Protein AF-A0AA36CIE8-F1 (afdb_monomer_lite)

Structure (mmCIF, N/CA/C/O backbone):
data_AF-A0AA36CIE8-F1
#
_entry.id   AF-A0AA36CIE8-F1
#
loop_
_atom_site.group_PDB
_atom_site.id
_atom_site.type_symbol
_atom_site.label_atom_id
_atom_site.label_alt_id
_atom_site.label_comp_id
_atom_site.label_asym_id
_atom_site.label_entity_id
_atom_site.label_seq_id
_atom_site.pdbx_PDB_ins_code
_atom_site.Cartn_x
_atom_site.Cartn_y
_atom_site.Cartn_z
_atom_site.occupancy
_atom_site.B_iso_or_equiv
_atom_site.auth_seq_id
_atom_site.auth_comp_id
_atom_site.auth_asym_id
_atom_site.auth_atom_id
_atom_site.pdbx_PDB_model_num
ATOM 1 N N . MET A 1 1 ? -21.692 17.739 28.088 1.00 60.41 1 MET A N 1
ATOM 2 C CA . MET A 1 1 ? -22.080 17.173 26.771 1.00 60.41 1 MET A CA 1
ATOM 3 C C . MET A 1 1 ? -22.904 18.118 25.891 1.00 60.41 1 MET A C 1
ATOM 5 O O . MET A 1 1 ? -22.347 18.590 24.911 1.00 60.41 1 MET A O 1
ATOM 9 N N . VAL A 1 2 ? -24.181 18.429 26.179 1.00 68.69 2 VAL A N 1
ATOM 10 C CA . VAL A 1 2 ? -25.010 19.264 25.264 1.00 68.69 2 VAL A CA 1
ATOM 11 C C . VAL A 1 2 ? -24.497 20.705 25.152 1.00 68.69 2 VAL A C 1
ATOM 13 O O . VAL A 1 2 ? -24.397 21.236 24.051 1.00 68.69 2 VAL A O 1
ATOM 16 N N . GLU A 1 3 ? -24.115 21.314 26.276 1.00 79.62 3 GLU A N 1
ATOM 17 C CA . GLU A 1 3 ? -23.567 22.677 26.323 1.00 79.62 3 G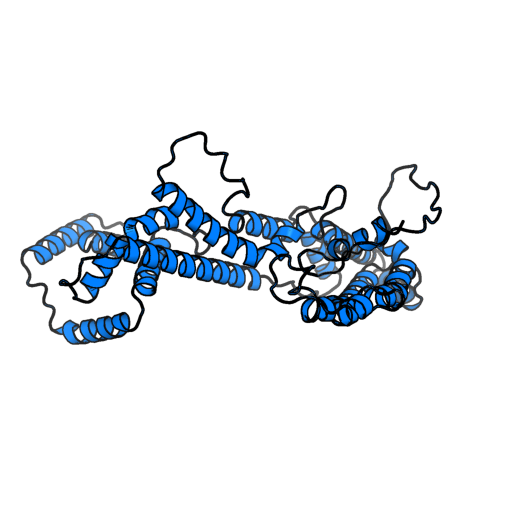LU A CA 1
ATOM 18 C C . GLU A 1 3 ? -22.225 22.796 25.582 1.00 79.62 3 GLU A C 1
ATOM 20 O O . GLU A 1 3 ? -22.043 23.712 24.786 1.00 79.62 3 GLU A O 1
ATOM 25 N N . GLU A 1 4 ? -21.314 21.834 25.758 1.00 73.62 4 GLU A N 1
ATOM 26 C CA . GLU A 1 4 ? -20.041 21.784 25.019 1.00 73.62 4 GLU A CA 1
ATOM 27 C C . GLU A 1 4 ? -20.235 21.575 23.518 1.00 73.62 4 GLU A C 1
ATOM 29 O O . GLU A 1 4 ? -19.563 22.217 22.710 1.00 73.62 4 GLU A O 1
ATOM 34 N N . TRP A 1 5 ? -21.146 20.676 23.129 1.00 76.94 5 TRP A N 1
ATOM 35 C CA . TRP A 1 5 ? -21.469 20.466 21.723 1.00 76.94 5 TRP A CA 1
ATOM 36 C C . TRP A 1 5 ? -22.026 21.752 21.104 1.00 76.94 5 TRP A C 1
ATOM 38 O O . TRP A 1 5 ? -21.546 22.184 20.057 1.00 76.94 5 TRP A O 1
ATOM 48 N N . ALA A 1 6 ? -22.975 22.411 21.776 1.00 80.50 6 ALA A N 1
ATOM 49 C CA . ALA A 1 6 ? -23.577 23.651 21.297 1.00 80.50 6 ALA A CA 1
ATOM 50 C C . ALA A 1 6 ? -22.562 24.799 21.208 1.00 80.50 6 ALA A C 1
ATOM 52 O O . ALA A 1 6 ? -22.545 25.509 20.203 1.00 80.50 6 ALA A O 1
ATOM 53 N N . ALA A 1 7 ? -21.660 24.924 22.186 1.00 83.00 7 ALA A N 1
ATOM 54 C CA . ALA A 1 7 ? -20.566 25.891 22.151 1.00 83.00 7 ALA A CA 1
ATOM 55 C C . ALA A 1 7 ? -19.695 25.716 20.895 1.00 83.00 7 ALA A C 1
ATOM 57 O O . ALA A 1 7 ? -19.438 26.680 20.170 1.00 83.00 7 ALA A O 1
ATOM 58 N N . LYS A 1 8 ? -19.295 24.473 20.582 1.00 77.94 8 LYS A N 1
ATOM 59 C CA . LYS A 1 8 ? -18.530 24.163 19.361 1.00 77.94 8 LYS A CA 1
ATOM 60 C C . LYS A 1 8 ? -19.319 24.479 18.088 1.00 77.94 8 LYS A C 1
ATOM 62 O O . LYS A 1 8 ? -18.752 25.020 17.137 1.00 77.94 8 LYS A O 1
ATOM 67 N N . GLN A 1 9 ? -20.616 24.167 18.057 1.00 81.44 9 GLN A N 1
ATOM 68 C CA . GLN A 1 9 ? -21.463 24.469 16.900 1.00 81.44 9 GLN A CA 1
ATOM 69 C C . GLN A 1 9 ? -21.617 25.972 16.679 1.00 81.44 9 GLN A C 1
ATOM 71 O O . GLN A 1 9 ? -21.465 26.439 15.553 1.00 81.44 9 GLN A O 1
ATOM 76 N N . TRP A 1 10 ? -21.855 26.760 17.725 1.00 88.81 10 TRP A N 1
ATOM 77 C CA . TRP A 1 10 ? -21.972 28.209 17.571 1.00 88.81 10 TRP A CA 1
ATOM 78 C C . TRP A 1 10 ? -20.654 28.873 17.204 1.00 88.81 10 TRP A C 1
ATOM 80 O O . TRP A 1 10 ? -20.673 29.836 16.445 1.00 88.81 10 TRP A O 1
ATOM 90 N N . GLN A 1 11 ? -19.518 28.326 17.639 1.00 87.25 11 GLN A N 1
ATOM 91 C CA . GLN A 1 11 ? -18.216 28.773 17.150 1.00 87.25 11 GLN A CA 1
ATOM 92 C C . GLN A 1 11 ? -18.045 28.524 15.640 1.00 87.25 11 GLN A C 1
ATOM 94 O O . GLN A 1 11 ? -17.492 29.378 14.949 1.00 87.25 11 GLN A O 1
ATOM 99 N N . ARG A 1 12 ? -18.531 27.388 15.112 1.00 80.94 12 ARG A N 1
ATOM 100 C CA . ARG A 1 12 ? -18.510 27.087 13.665 1.00 80.94 12 ARG A CA 1
ATOM 101 C C . ARG A 1 12 ? -19.476 27.962 12.861 1.00 80.94 12 ARG A C 1
ATOM 103 O O . ARG A 1 12 ? -19.118 28.417 11.782 1.00 80.94 12 ARG A O 1
ATOM 110 N N . VAL A 1 13 ? -20.694 28.166 13.361 1.00 88.31 13 VAL A N 1
ATOM 111 C CA . VAL A 1 13 ? -21.771 28.859 12.630 1.00 88.31 13 VAL A CA 1
ATOM 112 C C . VAL A 1 13 ? -21.671 30.386 12.757 1.00 88.31 13 VAL A C 1
ATOM 114 O O . VAL A 1 13 ? -22.007 31.098 11.813 1.00 88.31 13 VAL A O 1
ATOM 117 N N . TYR A 1 14 ? -21.163 30.898 13.882 1.00 91.19 14 TYR A N 1
ATOM 118 C CA . TYR A 1 14 ? -21.045 32.333 14.178 1.00 91.19 14 TYR A CA 1
ATOM 119 C C . TYR A 1 14 ? -19.604 32.734 14.550 1.00 91.19 14 TYR A C 1
ATOM 121 O O . TYR A 1 14 ? -19.359 33.217 15.663 1.00 91.19 14 TYR A O 1
ATOM 129 N N . PRO A 1 15 ? -18.618 32.544 13.653 1.00 89.88 15 PRO A N 1
ATOM 130 C CA . PRO A 1 15 ? -17.224 32.864 13.946 1.00 89.88 15 PRO A CA 1
ATOM 131 C C . PRO A 1 15 ? -17.040 34.368 14.207 1.00 89.88 15 PRO A C 1
ATOM 133 O O . PRO A 1 15 ? -17.592 35.211 13.501 1.00 89.88 15 PRO A O 1
ATOM 136 N N . GLY A 1 16 ? -16.268 34.714 15.243 1.00 88.94 16 GLY A N 1
ATOM 137 C CA . GLY A 1 16 ? -15.968 36.105 15.620 1.00 88.94 16 GLY A CA 1
ATOM 138 C C . GLY A 1 16 ? -17.091 36.852 16.355 1.00 88.94 16 GLY A C 1
ATOM 139 O O . GLY A 1 16 ? -16.880 37.981 16.790 1.00 88.94 16 GLY A O 1
ATOM 140 N N . GLN A 1 17 ? -18.262 36.237 16.554 1.00 93.56 17 GLN A N 1
ATOM 141 C CA . GLN A 1 17 ? -19.419 36.862 17.211 1.00 93.56 17 GLN A CA 1
ATOM 142 C C . GLN A 1 17 ? -19.542 36.445 18.689 1.00 93.56 17 GLN A C 1
ATOM 144 O O . GLN A 1 17 ? -20.542 35.862 19.105 1.00 93.56 17 GLN A O 1
ATOM 149 N N . GLY A 1 18 ? -18.525 36.747 19.505 1.00 90.00 18 GLY A N 1
ATOM 150 C CA . GLY A 1 18 ? -18.426 36.249 20.890 1.00 90.00 18 GLY A CA 1
ATOM 151 C C . GLY A 1 18 ? -19.610 36.612 21.803 1.00 90.00 18 GLY A C 1
ATOM 152 O O . GLY A 1 18 ? -20.029 35.796 22.627 1.00 90.00 18 GLY A O 1
ATOM 153 N N . GLN A 1 19 ? -20.207 37.796 21.624 1.00 93.62 19 GLN A N 1
ATOM 154 C CA . GLN A 1 19 ? -21.386 38.210 22.395 1.00 93.62 19 GLN A CA 1
ATOM 155 C C . GLN A 1 19 ? -22.609 37.339 22.067 1.00 93.62 19 GLN A C 1
ATOM 157 O O . GLN A 1 19 ? -23.246 36.813 22.976 1.00 93.62 19 GLN A O 1
ATOM 162 N N . LEU A 1 20 ? -22.876 37.106 20.775 1.00 91.75 20 LEU A N 1
ATOM 163 C CA . LEU A 1 20 ? -23.974 36.249 20.321 1.00 91.75 20 LEU A CA 1
ATOM 164 C C . LEU A 1 20 ? -23.800 34.812 20.824 1.00 91.75 20 LEU A C 1
ATOM 166 O O . LEU A 1 20 ? -24.752 34.217 21.316 1.00 91.75 20 LEU A O 1
ATOM 170 N N . GLN A 1 21 ? -22.583 34.268 20.753 1.00 91.94 21 GLN A N 1
ATOM 171 C CA . GLN A 1 21 ? -22.290 32.931 21.278 1.00 91.94 21 GLN A CA 1
ATOM 172 C C . GLN A 1 21 ? -22.569 32.839 22.787 1.00 91.94 21 GLN A C 1
ATOM 174 O O . GLN A 1 21 ? -23.166 31.868 23.249 1.00 91.94 21 GLN A O 1
ATOM 179 N N . THR A 1 22 ? -22.185 33.865 23.552 1.00 92.44 22 THR A N 1
ATOM 180 C CA . THR A 1 22 ? -22.419 33.928 25.004 1.00 92.44 22 THR A CA 1
ATOM 181 C C . THR A 1 22 ? -23.910 34.000 25.334 1.00 92.44 22 THR A C 1
ATOM 183 O O . THR A 1 22 ? -24.379 33.313 26.244 1.00 92.44 22 THR A O 1
ATOM 186 N N . ASP A 1 23 ? -24.671 34.806 24.594 1.00 93.88 23 ASP A N 1
ATOM 187 C CA . ASP A 1 23 ? -26.113 34.942 24.805 1.00 93.88 23 ASP A CA 1
ATOM 188 C C . ASP A 1 23 ? -26.865 33.663 24.398 1.00 93.88 23 ASP A C 1
ATOM 190 O O . ASP A 1 23 ? -27.759 33.220 25.124 1.00 93.88 23 ASP A O 1
ATOM 194 N N . LEU A 1 24 ? -26.440 32.996 23.320 1.00 92.06 24 LEU A N 1
ATOM 195 C CA . LEU A 1 24 ? -26.931 31.668 22.947 1.00 92.06 24 LEU A CA 1
ATOM 196 C C . LEU A 1 24 ? -26.643 30.630 24.048 1.00 92.06 24 LEU A C 1
ATOM 198 O O . LEU A 1 24 ? -27.551 29.882 24.413 1.00 92.06 24 LEU A O 1
ATOM 202 N N . MET A 1 25 ? -25.438 30.626 24.642 1.00 91.88 25 MET A N 1
ATOM 203 C CA . MET A 1 25 ? -25.089 29.730 25.768 1.00 91.88 25 MET A CA 1
ATOM 204 C C . MET A 1 25 ? -26.000 29.969 26.956 1.00 91.88 25 MET A C 1
ATOM 206 O O . MET A 1 25 ? -26.556 29.019 27.502 1.00 91.88 25 MET A O 1
ATOM 210 N N . ARG A 1 26 ? -26.222 31.234 27.317 1.00 91.06 26 ARG A N 1
ATOM 211 C CA . ARG A 1 26 ? -27.114 31.588 28.423 1.00 91.06 26 ARG A CA 1
ATOM 212 C C . ARG A 1 26 ? -28.543 31.097 28.170 1.00 91.06 26 ARG A C 1
ATOM 214 O O . ARG A 1 26 ? -29.174 30.570 29.086 1.00 91.06 26 ARG A O 1
ATOM 221 N N . HIS A 1 27 ? -29.042 31.235 26.941 1.00 89.06 27 HIS A N 1
ATOM 222 C CA . HIS A 1 27 ? -30.368 30.744 26.564 1.00 89.06 27 HIS A CA 1
ATOM 223 C C . HIS A 1 27 ? -30.472 29.221 26.581 1.00 89.06 27 HIS A C 1
ATOM 225 O O . HIS A 1 27 ? -31.471 28.697 27.071 1.00 89.06 27 HIS A O 1
ATOM 231 N N . LEU A 1 28 ? -29.452 28.507 26.109 1.00 86.75 28 LEU A N 1
ATOM 232 C CA . LEU A 1 28 ? -29.419 27.049 26.175 1.00 86.75 28 LEU A CA 1
ATOM 233 C C . LEU A 1 28 ? -29.390 26.551 27.617 1.00 86.75 28 LEU A C 1
ATOM 235 O O . LEU A 1 28 ? -30.204 25.701 27.957 1.00 86.75 28 LEU A O 1
ATOM 239 N N . SER A 1 29 ? -28.520 27.093 28.473 1.00 86.00 29 SER A N 1
ATOM 240 C CA . SER A 1 29 ? -28.465 26.694 29.885 1.00 86.00 29 SER A CA 1
ATOM 241 C C . SER A 1 29 ? -29.788 26.976 30.605 1.00 86.00 29 SER A C 1
ATOM 243 O O . SER A 1 29 ? -30.235 26.173 31.422 1.00 86.00 29 SER A O 1
ATOM 245 N N . TYR A 1 30 ? -30.461 28.084 30.272 1.00 86.81 30 TYR A N 1
ATOM 246 C CA . TYR A 1 30 ? -31.812 28.357 30.766 1.00 86.81 30 TYR A CA 1
ATOM 247 C C . TYR A 1 30 ? -32.822 27.318 30.254 1.00 86.81 30 TYR A C 1
ATOM 249 O O . TYR A 1 30 ? -33.581 26.758 31.042 1.00 86.81 30 TYR A O 1
ATOM 257 N N . GLY A 1 31 ? -32.801 27.015 28.954 1.00 82.44 31 GLY A N 1
ATOM 258 C CA . GLY A 1 31 ? -33.664 26.007 28.340 1.00 82.44 31 GLY A CA 1
ATOM 259 C C . GLY A 1 31 ? -33.472 24.619 28.951 1.00 82.44 31 GLY A C 1
ATOM 260 O O . GLY A 1 31 ? -34.443 23.992 29.340 1.00 82.44 31 GLY A O 1
ATOM 261 N N . LEU A 1 32 ? -32.233 24.171 29.147 1.00 81.19 32 LEU A N 1
ATOM 262 C CA . LEU A 1 32 ? -31.929 22.877 29.767 1.00 81.19 32 LEU A CA 1
ATOM 263 C C . LEU A 1 32 ? -32.403 22.778 31.224 1.00 81.19 32 LEU A C 1
ATOM 265 O O . LEU A 1 32 ? -32.691 21.684 31.700 1.00 81.19 32 LEU A O 1
ATOM 269 N N . LYS A 1 33 ? -32.462 23.907 31.939 1.00 82.38 33 LYS A N 1
ATOM 270 C CA . LYS A 1 33 ? -32.866 23.952 33.347 1.00 82.38 33 LYS A CA 1
ATOM 271 C C . LYS A 1 33 ? -34.379 24.057 33.544 1.00 82.38 33 LYS A C 1
ATOM 273 O O . LYS A 1 33 ? -34.878 23.577 34.560 1.00 82.38 33 LYS A O 1
ATOM 278 N N . TYR A 1 34 ? -35.089 24.717 32.628 1.00 81.56 34 TYR A N 1
ATOM 279 C CA . TYR A 1 34 ? -36.490 25.103 32.839 1.00 81.56 34 TYR A CA 1
ATOM 280 C C . TYR A 1 34 ? -37.452 24.693 31.723 1.00 81.56 34 TYR A C 1
ATOM 282 O O . TYR A 1 34 ? -38.655 24.652 31.972 1.00 81.56 34 TYR A O 1
ATOM 290 N N . ALA A 1 35 ? -36.972 24.427 30.508 1.00 71.81 35 ALA A N 1
ATOM 291 C CA . ALA A 1 35 ? -37.826 23.931 29.439 1.00 71.81 35 ALA A CA 1
ATOM 292 C C . ALA A 1 35 ? -37.978 22.415 29.572 1.00 71.81 35 ALA A C 1
ATOM 294 O O . ALA A 1 35 ? -37.008 21.700 29.827 1.00 71.81 35 ALA A O 1
ATOM 295 N N . ASP A 1 36 ? -39.201 21.928 29.375 1.00 63.28 36 ASP A N 1
ATOM 296 C CA . ASP A 1 36 ? -39.423 20.498 29.223 1.00 63.28 36 ASP A CA 1
ATOM 297 C C . ASP A 1 36 ? -38.713 20.053 27.936 1.00 63.28 36 ASP A C 1
ATOM 299 O O . ASP A 1 36 ? -38.934 20.618 26.863 1.00 63.28 36 ASP A O 1
ATOM 303 N N . ALA A 1 37 ? -37.787 19.101 28.050 1.00 63.66 37 ALA A N 1
ATOM 304 C CA . ALA A 1 37 ? -36.937 18.672 26.937 1.00 63.66 37 ALA A CA 1
ATOM 305 C C . ALA A 1 37 ? -37.671 17.748 25.948 1.00 63.66 37 ALA A C 1
ATOM 307 O O . ALA A 1 37 ? -37.067 17.258 24.990 1.00 63.66 37 ALA A O 1
ATOM 308 N N . ASP A 1 38 ? -38.959 17.486 26.177 1.00 68.81 38 ASP A N 1
ATOM 309 C CA . ASP A 1 38 ? -39.794 16.781 25.219 1.00 68.81 38 ASP A CA 1
ATOM 310 C C . ASP A 1 38 ? -40.049 17.690 24.012 1.00 68.81 38 ASP A C 1
ATOM 312 O O . ASP A 1 38 ? -40.649 18.760 24.112 1.00 68.81 38 ASP A O 1
ATOM 316 N N . LEU A 1 39 ? -39.560 17.254 22.853 1.00 75.38 39 LEU A N 1
ATOM 317 C CA . LEU A 1 39 ? -39.787 17.892 21.563 1.00 75.38 39 LEU A CA 1
ATOM 318 C C . LEU A 1 39 ? -40.673 16.953 20.730 1.00 75.38 39 LEU A C 1
ATOM 320 O O . LEU A 1 39 ? -40.146 16.149 19.949 1.00 75.38 39 LEU A O 1
ATOM 324 N N . PRO A 1 40 ? -42.014 17.015 20.878 1.00 81.06 40 PRO A N 1
ATOM 325 C CA . PRO A 1 40 ? -42.934 16.028 20.314 1.00 81.06 40 PRO A CA 1
ATOM 326 C C . PRO A 1 40 ? -42.807 15.887 18.798 1.00 81.06 40 PRO A C 1
ATOM 328 O O . PRO A 1 40 ? -42.896 14.781 18.270 1.00 81.06 40 PRO A O 1
ATOM 331 N N . GLN A 1 41 ? -42.523 16.990 18.101 1.00 85.12 41 GLN A N 1
ATOM 332 C CA . GLN A 1 41 ? -42.312 17.026 16.655 1.00 85.12 41 GLN A CA 1
ATOM 333 C C . GLN A 1 41 ? -41.119 16.181 16.184 1.00 85.12 41 GLN A C 1
ATOM 335 O O . GLN A 1 41 ? -41.058 15.810 15.015 1.00 85.12 41 GLN A O 1
ATOM 340 N N . TYR A 1 42 ? -40.171 15.863 17.072 1.00 83.62 42 TYR A N 1
ATOM 341 C CA . TYR A 1 42 ? -39.017 15.023 16.758 1.00 83.62 42 TYR A CA 1
ATOM 342 C C . TYR A 1 42 ? -39.139 13.599 17.304 1.00 83.62 42 TYR A C 1
ATOM 344 O O . TYR A 1 42 ? -38.278 12.787 16.980 1.00 83.62 42 TYR A O 1
ATOM 352 N N . ARG A 1 43 ? -40.186 13.249 18.071 1.00 85.00 43 ARG A N 1
ATOM 353 C CA . ARG A 1 43 ? -40.328 11.900 18.657 1.00 85.00 43 ARG A CA 1
ATOM 354 C C . ARG A 1 43 ? -40.282 10.791 17.613 1.00 85.00 43 ARG A C 1
ATOM 356 O O . ARG A 1 43 ? -39.574 9.809 17.813 1.00 85.00 43 ARG A O 1
ATOM 363 N N . GLU A 1 44 ? -40.989 10.957 16.497 1.00 87.94 44 GLU A N 1
ATOM 364 C CA . GLU A 1 44 ? -40.994 9.956 15.424 1.00 87.94 44 GLU A CA 1
ATOM 365 C C . GLU A 1 44 ? -39.594 9.785 14.820 1.00 87.94 44 GLU A C 1
ATOM 367 O O . GLU A 1 44 ? -39.090 8.668 14.700 1.00 87.94 44 GLU A O 1
ATOM 372 N N . ARG A 1 45 ? -38.916 10.899 14.523 1.00 88.62 45 ARG A N 1
ATOM 373 C CA . ARG A 1 45 ? -37.569 10.887 13.944 1.00 88.62 45 ARG A CA 1
ATOM 374 C C . ARG A 1 45 ? -36.521 10.329 14.909 1.00 88.62 45 ARG A C 1
ATOM 376 O O . ARG A 1 45 ? -35.672 9.550 14.488 1.00 88.62 45 ARG A O 1
ATOM 383 N N . ILE A 1 46 ? -36.588 10.691 16.191 1.00 85.81 46 ILE A N 1
ATOM 384 C CA . ILE A 1 46 ? -35.724 10.139 17.244 1.00 85.81 46 ILE A CA 1
ATOM 385 C C . ILE A 1 46 ? -35.948 8.629 17.348 1.00 85.81 46 ILE A C 1
ATOM 387 O O . ILE A 1 46 ? -34.976 7.880 17.331 1.00 85.81 46 ILE A O 1
ATOM 391 N N . GLY A 1 47 ? -37.204 8.174 17.363 1.00 86.88 47 GLY A N 1
ATOM 392 C CA . GLY A 1 47 ? -37.540 6.751 17.396 1.00 86.88 47 GLY A CA 1
ATOM 393 C C . GLY A 1 47 ? -36.993 5.977 16.193 1.00 86.88 47 GLY A C 1
ATOM 394 O O . GLY A 1 47 ? -36.403 4.915 16.372 1.00 86.88 47 GLY A O 1
ATOM 395 N N . GLN A 1 48 ? -37.106 6.521 14.976 1.00 89.50 48 GLN A N 1
ATOM 396 C CA . GLN A 1 48 ? -36.537 5.912 13.763 1.00 89.50 48 GLN A CA 1
ATOM 397 C C . GLN A 1 48 ? -35.005 5.797 13.832 1.00 89.50 48 GLN A C 1
ATOM 399 O O . GLN A 1 48 ? -34.438 4.756 13.486 1.00 89.50 48 GLN A O 1
ATOM 404 N N . VAL A 1 49 ? -34.324 6.847 14.306 1.00 87.06 49 VAL A N 1
ATOM 405 C CA . VAL A 1 49 ? -32.861 6.850 14.468 1.00 87.06 49 VAL A CA 1
ATOM 406 C C . VAL A 1 49 ? -32.432 5.857 15.548 1.00 87.06 49 VAL A C 1
ATOM 408 O O . VAL A 1 49 ? -31.537 5.053 15.303 1.00 87.06 49 VAL A O 1
ATOM 411 N N . GLN A 1 50 ? -33.098 5.844 16.705 1.00 86.31 50 GLN A N 1
ATOM 412 C CA . GLN A 1 50 ? -32.837 4.877 17.776 1.00 86.31 50 GLN A CA 1
ATOM 413 C C . GLN A 1 50 ? -33.053 3.438 17.298 1.00 86.31 50 GLN A C 1
ATOM 415 O O . GLN A 1 50 ? -32.216 2.578 17.558 1.00 86.31 50 GLN A O 1
ATOM 420 N N . GLN A 1 51 ? -34.126 3.175 16.546 1.00 86.94 51 GLN A N 1
ATOM 421 C CA . GLN A 1 51 ? -34.398 1.852 15.987 1.00 86.94 51 GLN A CA 1
ATOM 422 C C . GLN A 1 51 ? -33.310 1.412 15.004 1.00 86.94 51 GLN A C 1
ATOM 424 O O . GLN A 1 51 ? -32.926 0.246 15.008 1.00 86.94 51 GLN A O 1
ATOM 429 N N . SER A 1 52 ? -32.792 2.339 14.196 1.00 86.19 52 SER A N 1
ATOM 430 C CA . SER A 1 52 ? -31.690 2.067 13.268 1.00 86.19 52 SER A CA 1
ATOM 431 C C . SER A 1 52 ? -30.388 1.777 14.021 1.00 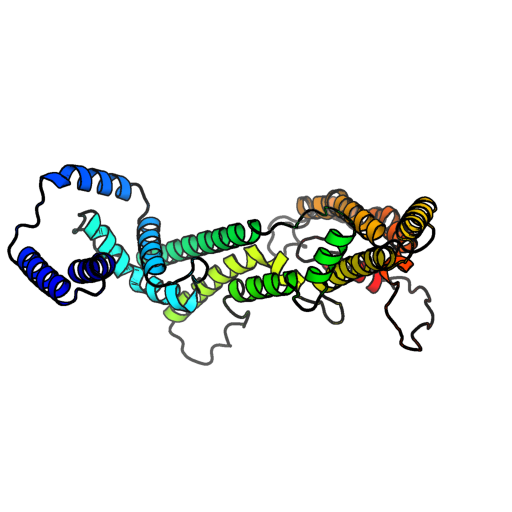86.19 52 SER A C 1
ATOM 433 O O . SER A 1 52 ? -29.709 0.799 13.728 1.00 86.19 52 SER A O 1
ATOM 435 N N . LEU A 1 53 ? -30.066 2.576 15.043 1.00 84.88 53 LEU A N 1
ATOM 436 C CA . LEU A 1 53 ? -28.872 2.378 15.869 1.00 84.88 53 LEU A CA 1
ATOM 437 C C . LEU A 1 53 ? -28.922 1.055 16.643 1.00 84.88 53 LEU A C 1
ATOM 439 O O . LEU A 1 53 ? -27.914 0.361 16.719 1.00 84.88 53 LEU A O 1
ATOM 443 N N . ARG A 1 54 ? -30.090 0.637 17.144 1.00 86.50 54 ARG A N 1
ATOM 444 C CA . ARG A 1 54 ? -30.249 -0.664 17.821 1.00 86.50 54 ARG A CA 1
ATOM 445 C C . ARG A 1 54 ? -29.889 -1.870 16.948 1.00 86.50 54 ARG A C 1
ATOM 447 O O . ARG A 1 54 ? -29.594 -2.924 17.500 1.00 86.50 54 ARG A O 1
ATOM 454 N N . GLN A 1 55 ? -29.899 -1.737 15.620 1.00 88.50 55 GLN A N 1
ATOM 455 C CA . GLN A 1 55 ? -29.494 -2.820 14.715 1.00 88.50 55 GLN A CA 1
ATOM 456 C C . GLN A 1 55 ? -27.975 -3.035 14.684 1.00 88.50 55 GLN A C 1
ATOM 458 O O . GLN A 1 55 ? -27.525 -4.116 14.314 1.00 88.50 55 GLN A O 1
ATOM 463 N N . LEU A 1 56 ? -27.185 -2.032 15.077 1.00 87.88 56 LEU A N 1
ATOM 464 C CA . LEU A 1 56 ? -25.727 -2.119 15.109 1.00 87.88 56 LEU A CA 1
ATOM 465 C C . LEU A 1 56 ? -25.252 -2.665 16.461 1.00 87.88 56 LEU A C 1
ATOM 467 O O . LEU A 1 56 ? -25.763 -2.231 17.492 1.00 87.88 56 LEU A O 1
ATOM 471 N N . PRO A 1 57 ? -24.253 -3.560 16.512 1.00 90.12 57 PRO A N 1
ATOM 472 C CA . PRO A 1 57 ? -23.612 -3.966 17.760 1.00 90.12 57 PRO A CA 1
ATOM 473 C C . PRO A 1 57 ? -23.043 -2.776 18.553 1.00 90.12 57 PRO A C 1
ATOM 475 O O . PRO A 1 57 ? -22.497 -1.839 17.973 1.00 90.12 57 PRO A O 1
ATOM 478 N N . LEU A 1 58 ? -23.086 -2.842 19.892 1.00 86.56 58 LEU A N 1
ATOM 479 C CA . LEU A 1 58 ? -22.575 -1.782 20.784 1.00 86.56 58 LEU A CA 1
ATOM 480 C C . LEU A 1 58 ? -21.140 -1.351 20.435 1.00 86.56 58 LEU A C 1
ATOM 482 O O . LEU A 1 58 ? -20.856 -0.161 20.355 1.00 86.56 58 LEU A O 1
ATOM 486 N N . ALA A 1 59 ? -20.253 -2.317 20.175 1.00 87.38 59 ALA A N 1
ATOM 487 C CA . ALA A 1 59 ? -18.861 -2.050 19.812 1.00 87.38 59 ALA A CA 1
ATOM 488 C C . ALA A 1 59 ? -18.732 -1.179 18.552 1.00 87.38 59 ALA A C 1
ATOM 490 O O . ALA A 1 59 ? -17.888 -0.289 18.513 1.00 87.38 59 ALA A O 1
ATOM 491 N N . GLU A 1 60 ? -19.581 -1.406 17.546 1.00 89.88 60 GLU A N 1
ATOM 492 C CA . GLU A 1 60 ? -19.577 -0.626 16.305 1.00 89.88 60 GLU A CA 1
ATOM 493 C C . GLU A 1 60 ? -20.068 0.797 16.546 1.00 89.88 60 GLU A C 1
ATOM 495 O O . GLU A 1 60 ? -19.460 1.745 16.056 1.00 89.88 60 GLU A O 1
ATOM 500 N N . ARG A 1 61 ? -21.121 0.972 17.350 1.00 88.12 61 ARG A N 1
ATOM 501 C CA . ARG A 1 61 ? -21.640 2.307 17.680 1.00 88.12 61 ARG A CA 1
ATOM 502 C C . ARG A 1 61 ? -20.645 3.133 18.484 1.00 88.12 61 ARG A C 1
ATOM 504 O O . ARG A 1 61 ? -20.366 4.275 18.119 1.00 88.12 61 ARG A O 1
ATOM 511 N N . VAL A 1 62 ? -20.067 2.535 19.528 1.00 85.44 62 VAL A N 1
ATOM 512 C CA . VAL A 1 62 ? -19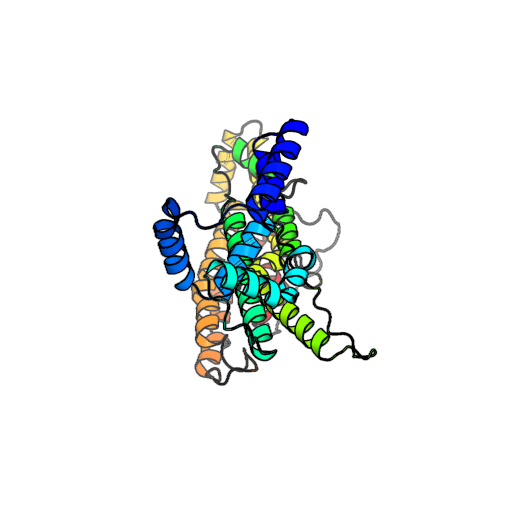.022 3.166 20.344 1.00 85.44 62 VAL A CA 1
ATOM 513 C C . VAL A 1 62 ? -17.835 3.551 19.464 1.00 85.44 62 VAL A C 1
ATOM 515 O O . VAL A 1 62 ? -17.385 4.695 19.505 1.00 85.44 62 VAL A O 1
ATOM 518 N N . TYR A 1 63 ? -17.381 2.642 18.599 1.00 85.56 63 TYR A N 1
ATOM 519 C CA . TYR A 1 63 ? -16.293 2.921 17.669 1.00 85.56 63 TYR A CA 1
ATOM 520 C C . TYR A 1 63 ? -16.621 4.058 16.683 1.00 85.56 63 TYR A C 1
ATOM 522 O O . TYR A 1 63 ? -15.800 4.954 16.484 1.00 85.56 63 TYR A O 1
ATOM 530 N N . MET A 1 64 ? -17.825 4.083 16.101 1.00 83.50 64 MET A N 1
ATOM 531 C CA . MET A 1 64 ? -18.258 5.176 15.221 1.00 83.50 64 MET A CA 1
ATOM 532 C C . MET A 1 64 ? -18.278 6.529 15.941 1.00 83.50 64 MET A C 1
ATOM 534 O O . MET A 1 64 ? -17.842 7.526 15.367 1.00 83.50 64 MET A O 1
ATOM 538 N N . SER A 1 65 ? -18.737 6.567 17.194 1.00 80.75 65 SER A N 1
ATOM 539 C CA . SER A 1 65 ? -18.703 7.774 18.030 1.00 80.75 65 SER A CA 1
ATOM 540 C C . SER A 1 65 ? -17.267 8.265 18.246 1.00 80.75 65 SER A C 1
ATOM 542 O O . SER A 1 65 ? -16.961 9.426 17.968 1.00 80.75 65 SER A O 1
ATOM 544 N N . MET A 1 66 ? -16.359 7.358 18.630 1.00 80.38 66 MET A N 1
ATOM 545 C CA . MET A 1 66 ? -14.932 7.668 18.784 1.00 80.38 66 MET A CA 1
ATOM 546 C C . MET A 1 66 ? -14.329 8.211 17.484 1.00 80.38 66 MET A C 1
ATOM 548 O O . MET A 1 66 ? -13.567 9.174 17.506 1.00 80.38 66 MET A O 1
ATOM 552 N N . LYS A 1 67 ? -14.682 7.619 16.338 1.00 78.81 67 LYS A N 1
ATOM 553 C CA . LYS A 1 67 ? -14.199 8.046 15.021 1.00 78.81 67 LYS A CA 1
ATOM 554 C C . LYS A 1 67 ? -14.678 9.452 14.655 1.00 78.81 67 LYS A C 1
ATOM 556 O O . LYS A 1 67 ? -13.881 10.250 14.166 1.00 78.81 67 LYS A O 1
ATOM 561 N N . LEU A 1 68 ? -15.948 9.772 14.904 1.00 77.75 68 LEU A N 1
ATOM 562 C CA . LEU A 1 68 ? -16.492 11.115 14.678 1.00 77.75 68 LEU A CA 1
ATOM 563 C C . LEU A 1 68 ? -15.809 12.151 15.577 1.00 77.75 68 LEU A C 1
ATOM 565 O O . LEU A 1 68 ? -15.425 13.217 15.102 1.00 77.75 68 LEU A O 1
ATOM 569 N N . GLU A 1 69 ? -15.595 11.825 16.853 1.00 74.81 69 GLU A N 1
ATOM 570 C CA . GLU A 1 69 ? -14.886 12.705 17.784 1.00 74.81 69 GLU A CA 1
ATOM 571 C C . GLU A 1 69 ? -13.425 12.935 17.358 1.00 74.81 69 GLU A C 1
ATOM 573 O O . GLU A 1 69 ? -12.906 14.050 17.472 1.00 74.81 69 GLU A O 1
ATOM 578 N N . ALA A 1 70 ? -12.764 11.895 16.842 1.00 73.19 70 ALA A N 1
ATOM 579 C CA . ALA A 1 70 ? -11.395 11.969 16.342 1.00 73.19 70 ALA A CA 1
ATOM 580 C C . ALA A 1 70 ? -11.287 12.941 15.165 1.00 73.19 70 ALA A C 1
ATOM 582 O O . ALA A 1 70 ? -10.423 13.813 15.166 1.00 73.19 70 ALA A O 1
ATOM 583 N N . GLN A 1 71 ? -12.210 12.847 14.206 1.00 71.56 71 GLN A N 1
ATOM 584 C CA . GLN A 1 71 ? -12.253 13.710 13.022 1.00 71.56 71 GLN A CA 1
ATOM 585 C C . GLN A 1 71 ? -12.474 15.191 13.351 1.00 71.56 71 GLN A C 1
ATOM 587 O O . GLN A 1 71 ? -12.069 16.058 12.582 1.00 71.56 71 GLN A O 1
ATOM 592 N N . GLU A 1 72 ? -13.102 15.513 14.484 1.00 68.81 72 GLU A N 1
ATOM 593 C CA . GLU A 1 72 ? -13.241 16.907 14.913 1.00 68.81 72 GLU A CA 1
ATOM 594 C C . GLU A 1 72 ? -11.958 17.494 15.506 1.00 68.81 72 GLU A C 1
ATOM 596 O O . GLU A 1 72 ? -11.805 18.716 15.532 1.00 68.81 72 GLU A O 1
ATOM 601 N N . ARG A 1 73 ? -11.067 16.642 16.025 1.00 67.94 73 ARG A N 1
ATOM 602 C CA . ARG A 1 73 ? -9.856 17.054 16.748 1.00 67.94 73 ARG A CA 1
ATOM 603 C C . ARG A 1 73 ? -8.585 16.903 15.916 1.00 67.94 73 ARG A C 1
ATOM 605 O O . ARG A 1 73 ? -7.639 17.648 16.146 1.00 67.94 73 ARG A O 1
ATOM 612 N N . LEU A 1 74 ? -8.560 15.953 14.982 1.00 64.31 74 LEU A N 1
ATOM 613 C CA . LEU A 1 74 ? -7.382 15.591 14.201 1.00 64.31 74 LEU A CA 1
ATOM 614 C C . LEU A 1 74 ? -7.523 16.099 12.755 1.00 64.31 74 LEU A C 1
ATOM 616 O O . LEU A 1 74 ? -8.514 15.788 12.094 1.00 64.31 74 LEU A O 1
ATOM 620 N N . PRO A 1 75 ? -6.550 16.873 12.241 1.00 57.50 75 PRO A N 1
ATOM 621 C CA . PRO A 1 75 ? -6.661 17.545 10.946 1.00 57.50 75 PRO A CA 1
ATOM 622 C C . PRO A 1 75 ? -6.542 16.621 9.720 1.00 57.50 75 PRO A C 1
ATOM 624 O O . PRO A 1 75 ? -6.757 17.095 8.605 1.00 57.50 75 PRO A O 1
ATOM 627 N N . VAL A 1 76 ? -6.214 15.327 9.876 1.00 55.47 76 VAL A N 1
ATOM 628 C CA . VAL A 1 76 ? -5.995 14.406 8.743 1.00 55.47 76 VAL A CA 1
ATOM 629 C C . VAL A 1 76 ? -6.579 13.007 9.021 1.00 55.47 76 VAL A C 1
ATOM 631 O O . VAL A 1 76 ? -6.319 12.449 10.085 1.00 55.47 76 VAL A O 1
ATOM 634 N N . PRO A 1 77 ? -7.287 12.371 8.059 1.00 51.38 77 PRO A N 1
ATOM 635 C CA . PRO A 1 77 ? -7.831 11.008 8.193 1.00 51.38 77 PRO A CA 1
ATOM 636 C C . PRO A 1 77 ? -6.796 9.901 8.461 1.00 51.38 77 PRO A C 1
ATOM 638 O O . PRO A 1 77 ? -7.174 8.790 8.822 1.00 51.38 77 PRO A O 1
ATOM 641 N N . LEU A 1 78 ? -5.511 10.189 8.238 1.00 51.22 78 LEU A N 1
ATOM 642 C CA . LEU A 1 78 ? -4.390 9.253 8.356 1.00 51.22 78 LEU A CA 1
ATOM 643 C C . LEU A 1 78 ? -3.692 9.319 9.721 1.00 51.22 78 LEU A C 1
ATOM 645 O O . LEU A 1 78 ? -2.879 8.450 10.018 1.00 51.22 78 LEU A O 1
ATOM 649 N N . ASP A 1 79 ? -4.032 10.298 10.563 1.00 53.47 79 ASP A N 1
ATOM 650 C CA . ASP A 1 79 ? -3.379 10.513 11.858 1.00 53.47 79 ASP A CA 1
ATOM 651 C C . ASP A 1 79 ? -4.157 9.875 13.016 1.00 53.47 79 ASP A C 1
ATOM 653 O O . ASP A 1 79 ? -4.287 10.416 14.110 1.00 53.47 79 ASP A O 1
ATOM 657 N N . LEU A 1 80 ? -4.706 8.684 12.785 1.00 53.44 80 LEU A N 1
ATOM 658 C CA . LEU A 1 80 ? -5.125 7.815 13.876 1.00 53.44 80 LEU A CA 1
ATOM 659 C C . LEU A 1 80 ? -3.877 7.162 14.476 1.00 53.44 80 LEU A C 1
ATOM 661 O O . LEU A 1 80 ? -3.754 5.944 14.430 1.00 53.44 80 LEU A O 1
ATOM 665 N N . ARG A 1 81 ? -2.923 7.933 15.003 1.00 59.06 81 ARG A N 1
ATOM 666 C CA . ARG A 1 81 ? -1.783 7.357 15.723 1.00 59.06 81 ARG A CA 1
ATOM 667 C C . ARG A 1 81 ? -2.300 6.603 16.942 1.00 59.06 81 ARG A C 1
ATOM 669 O O . ARG A 1 81 ? -2.896 7.171 17.858 1.00 59.06 81 ARG A O 1
ATOM 676 N N . THR A 1 82 ? -2.112 5.290 16.890 1.00 55.53 82 THR A N 1
ATOM 677 C CA . THR A 1 82 ? -2.663 4.281 17.799 1.00 55.53 82 THR A CA 1
ATOM 678 C C . THR A 1 82 ? -2.418 4.622 19.265 1.00 55.53 82 THR A C 1
ATOM 680 O O . THR A 1 82 ? -3.325 4.500 20.087 1.00 55.53 82 THR A O 1
ATOM 683 N N . GLU A 1 83 ? -1.216 5.109 19.577 1.00 57.03 83 GLU A N 1
ATOM 684 C CA . GLU A 1 83 ? -0.800 5.432 20.942 1.00 57.03 83 GLU A CA 1
ATOM 685 C C . GLU A 1 83 ? -1.324 6.784 21.441 1.00 57.03 83 GLU A C 1
ATOM 687 O O . GLU A 1 83 ? -1.677 6.902 22.612 1.00 57.03 83 GLU A O 1
ATOM 692 N N . GLU A 1 84 ? -1.405 7.798 20.575 1.00 60.09 84 GLU A N 1
ATOM 693 C CA . GLU A 1 84 ? -1.670 9.179 21.004 1.00 60.09 84 GLU A CA 1
ATOM 694 C C . GLU A 1 84 ? -3.162 9.459 21.238 1.00 60.09 84 GLU A C 1
ATOM 696 O O . GLU A 1 84 ? -3.512 10.252 22.114 1.00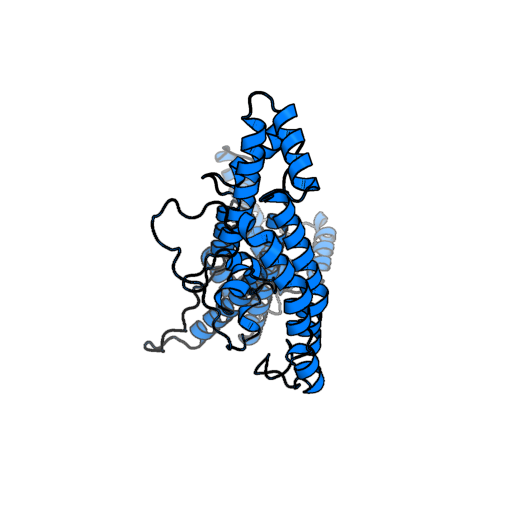 60.09 84 GLU A O 1
ATOM 701 N N . TYR A 1 85 ? -4.061 8.807 20.488 1.00 66.00 85 TYR A N 1
ATOM 702 C CA . TYR A 1 85 ? -5.499 9.107 20.553 1.00 66.00 85 TYR A CA 1
ATOM 703 C C . TYR A 1 85 ? -6.375 7.923 20.962 1.00 66.00 85 TYR A C 1
ATOM 705 O O . TYR A 1 85 ? -7.275 8.075 21.796 1.00 66.00 85 TYR A O 1
ATOM 713 N N . PHE A 1 86 ? -6.153 6.757 20.352 1.00 70.81 86 PHE A N 1
ATOM 714 C CA . PHE A 1 86 ? -7.078 5.634 20.471 1.00 70.81 86 PHE A CA 1
ATOM 715 C C . PHE A 1 86 ? -6.883 4.857 21.778 1.00 70.81 86 PHE A C 1
ATOM 717 O O . PHE A 1 86 ? -7.856 4.640 22.494 1.00 70.81 86 PHE A O 1
ATOM 724 N N . GLU A 1 87 ? -5.646 4.495 22.130 1.00 69.38 87 GLU A N 1
ATOM 725 C CA . GLU A 1 87 ? -5.353 3.726 23.349 1.00 69.38 87 GLU A CA 1
ATOM 726 C C . GLU A 1 87 ? -5.812 4.401 24.658 1.00 69.38 87 GLU A C 1
ATOM 728 O O . GLU A 1 87 ? -6.372 3.701 25.505 1.00 69.38 87 GLU A O 1
ATOM 733 N N . PRO A 1 88 ? -5.678 5.730 24.851 1.00 70.81 88 PRO A N 1
ATOM 734 C CA . PRO A 1 88 ? -6.231 6.396 26.030 1.00 70.81 88 PRO A CA 1
ATOM 735 C C . PRO A 1 88 ? -7.759 6.283 26.116 1.00 70.81 88 PRO A C 1
ATOM 737 O O . PRO A 1 88 ? -8.286 5.905 27.155 1.00 70.81 88 PRO A O 1
ATOM 740 N N . ARG A 1 89 ? -8.478 6.527 25.011 1.00 70.00 89 ARG A N 1
ATOM 741 C CA . ARG A 1 89 ? -9.955 6.484 24.972 1.00 70.00 89 ARG A CA 1
ATOM 742 C C . ARG A 1 89 ? -10.527 5.071 25.011 1.00 70.00 89 ARG A C 1
ATOM 744 O O . ARG A 1 89 ? -11.641 4.871 25.480 1.00 70.00 89 ARG A O 1
ATOM 751 N N . ALA A 1 90 ? -9.774 4.088 24.525 1.00 65.88 90 ALA A N 1
ATOM 752 C CA . ALA A 1 90 ? -10.153 2.681 24.583 1.00 65.88 90 ALA A CA 1
ATOM 753 C C . ALA A 1 90 ? -10.152 2.121 26.023 1.00 65.88 90 ALA A C 1
ATOM 755 O O . ALA A 1 90 ? -10.698 1.039 26.255 1.00 65.88 90 ALA A O 1
ATOM 756 N N . LYS A 1 91 ? -9.562 2.839 26.991 1.00 67.56 91 LYS A N 1
ATOM 757 C CA . LYS A 1 91 ? -9.642 2.513 28.425 1.00 67.56 91 LYS A CA 1
ATOM 758 C C . LYS A 1 91 ? -10.939 3.014 29.069 1.00 67.56 91 LYS A C 1
ATOM 760 O O . LYS A 1 91 ? -11.458 2.341 29.952 1.00 67.56 91 LYS A O 1
ATOM 765 N N . ASP A 1 92 ? -11.527 4.087 28.542 1.00 73.31 92 ASP A N 1
ATOM 766 C CA . ASP A 1 92 ? -12.778 4.692 29.035 1.00 73.31 92 ASP A CA 1
ATOM 767 C C . ASP A 1 92 ? -14.025 4.166 28.292 1.00 73.31 92 ASP A C 1
ATOM 769 O O . ASP A 1 92 ? -15.066 4.818 28.191 1.00 73.31 92 ASP A O 1
ATOM 773 N N . VAL A 1 93 ? -13.943 2.944 27.759 1.00 72.06 93 VAL A N 1
ATOM 774 C CA . VAL A 1 93 ? -14.998 2.311 26.946 1.00 72.06 93 VAL A CA 1
ATOM 775 C C . VAL A 1 93 ? -16.326 2.184 27.692 1.00 72.06 93 VAL A C 1
ATOM 777 O O . VAL A 1 93 ? -17.384 2.282 27.070 1.00 72.06 93 VAL A O 1
ATOM 780 N N . THR A 1 94 ? -16.290 2.025 29.015 1.00 67.38 94 THR A N 1
ATOM 781 C CA . THR A 1 94 ? -17.496 2.004 29.852 1.00 67.38 94 THR A CA 1
ATOM 782 C C . THR A 1 94 ? -18.229 3.342 29.792 1.00 67.38 94 THR A C 1
ATOM 784 O O . THR A 1 94 ? -19.440 3.357 29.605 1.00 67.38 94 THR A O 1
ATOM 787 N N . GLU A 1 95 ? -17.520 4.471 29.872 1.00 71.44 95 GLU A N 1
ATOM 788 C CA . GLU A 1 95 ? -18.132 5.801 29.764 1.00 71.44 95 GLU A CA 1
ATOM 789 C C . GLU A 1 95 ? -18.765 6.010 28.384 1.00 71.44 95 GLU A C 1
ATOM 791 O O . GLU A 1 95 ? -19.912 6.450 28.278 1.00 71.44 95 GLU A O 1
ATOM 796 N N . LEU A 1 96 ? -18.072 5.583 27.328 1.00 70.62 96 LEU A N 1
ATOM 797 C CA . LEU A 1 96 ? -18.582 5.653 25.959 1.00 70.62 96 LEU A CA 1
ATOM 798 C C . LEU A 1 96 ? -19.828 4.776 25.745 1.00 70.62 96 LEU A C 1
ATOM 800 O O . LEU A 1 96 ? -20.778 5.205 25.087 1.00 70.62 96 LEU A O 1
ATOM 804 N N . ALA A 1 97 ? -19.856 3.572 26.320 1.00 73.94 97 ALA A N 1
ATOM 805 C CA . ALA A 1 97 ? -21.008 2.673 26.260 1.00 73.94 97 ALA A CA 1
ATOM 806 C C . ALA A 1 97 ? -22.220 3.227 27.029 1.00 73.94 97 ALA A C 1
ATOM 808 O O . ALA A 1 97 ? -23.354 3.105 26.563 1.00 73.94 97 ALA A O 1
ATOM 809 N N . MET A 1 98 ? -21.989 3.887 28.170 1.00 70.62 98 MET A N 1
ATOM 810 C CA . MET A 1 98 ? -23.046 4.552 28.939 1.00 70.62 98 MET A CA 1
ATOM 811 C C . MET A 1 98 ? -23.667 5.721 28.168 1.00 70.62 98 MET A C 1
ATOM 813 O O . MET A 1 98 ? -24.891 5.881 28.163 1.00 70.62 98 MET A O 1
ATOM 817 N N . ILE A 1 99 ? -22.840 6.524 27.489 1.00 69.88 99 ILE A N 1
ATOM 818 C CA . ILE A 1 99 ? -23.309 7.626 26.638 1.00 69.88 99 ILE A CA 1
ATOM 819 C C . ILE A 1 99 ? -24.165 7.086 25.482 1.00 69.88 99 ILE A C 1
ATOM 821 O O . ILE A 1 99 ? -25.231 7.632 25.202 1.00 69.88 99 ILE A O 1
ATOM 825 N N . ASP A 1 100 ? -23.747 5.994 24.842 1.00 74.06 100 ASP A N 1
ATOM 826 C CA . ASP A 1 100 ? -24.497 5.359 23.751 1.00 74.06 100 ASP A CA 1
ATOM 827 C C . ASP A 1 100 ? -25.858 4.801 24.216 1.00 74.06 100 ASP A C 1
ATOM 829 O O . ASP A 1 100 ? -26.893 5.083 23.607 1.00 74.06 100 ASP A O 1
ATOM 833 N N . GLN A 1 101 ? -25.902 4.099 25.352 1.00 73.31 101 GLN A N 1
ATOM 834 C CA . GLN A 1 101 ? -27.159 3.603 25.930 1.00 73.31 101 GLN A CA 1
ATOM 835 C C . GLN A 1 101 ? -28.105 4.732 26.361 1.00 73.31 101 GLN A C 1
ATOM 837 O O . GLN A 1 101 ? -29.328 4.601 26.229 1.00 73.31 101 GLN A O 1
ATOM 842 N N . TRP A 1 102 ? -27.566 5.873 26.808 1.00 70.19 102 TRP A N 1
ATOM 843 C CA . TRP A 1 102 ? -28.366 7.074 27.052 1.00 70.19 102 TRP A CA 1
ATOM 844 C C . TRP A 1 102 ? -29.044 7.577 25.768 1.00 70.19 102 TRP A C 1
ATOM 846 O O . TRP A 1 102 ? -30.241 7.875 25.804 1.00 70.19 102 TRP A O 1
ATOM 856 N N . VAL A 1 103 ? -28.332 7.604 24.632 1.00 71.56 103 VAL A N 1
ATOM 857 C CA . VAL A 1 103 ? -28.898 8.000 23.324 1.00 71.56 103 VAL A CA 1
ATOM 858 C C . VAL A 1 103 ? -30.033 7.062 22.892 1.00 71.56 103 VAL A C 1
ATOM 860 O O . VAL A 1 103 ? 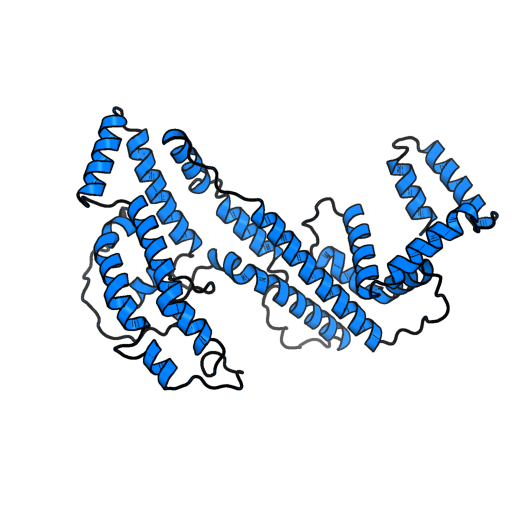-30.998 7.513 22.272 1.00 71.56 103 VAL A O 1
ATOM 863 N N . LEU A 1 104 ? -29.976 5.777 23.259 1.00 76.81 104 LEU A N 1
ATOM 864 C CA . LEU A 1 104 ? -31.009 4.776 22.950 1.00 76.81 104 LEU A CA 1
ATOM 865 C C . LEU A 1 104 ? -32.205 4.764 23.917 1.00 76.81 104 LEU A C 1
ATOM 867 O O . LEU A 1 104 ? -33.173 4.034 23.683 1.00 76.81 104 LEU A O 1
ATOM 871 N N . GLY A 1 105 ? -32.164 5.571 24.982 1.00 69.00 105 GLY A N 1
ATOM 872 C CA . GLY A 1 105 ? -33.205 5.612 26.012 1.00 69.00 105 GLY A CA 1
ATOM 873 C C . GLY A 1 105 ? -33.196 4.408 26.964 1.00 69.00 105 GLY A C 1
ATOM 874 O O . GLY A 1 105 ? -34.167 4.193 27.686 1.00 69.00 105 GLY A O 1
ATOM 875 N N . GLU A 1 106 ? -32.114 3.630 26.997 1.00 68.94 106 GLU A N 1
ATOM 876 C CA . GLU A 1 106 ? -31.993 2.379 27.752 1.00 68.94 106 GLU A CA 1
ATOM 877 C C . GLU A 1 106 ? -31.213 2.616 29.057 1.00 68.94 106 GLU A C 1
ATOM 879 O O . GLU A 1 106 ? -30.029 2.323 29.168 1.00 68.94 106 GLU A O 1
ATOM 884 N N . ARG A 1 107 ? -31.869 3.198 30.070 1.00 58.19 107 ARG A N 1
ATOM 885 C CA . ARG A 1 107 ? -31.209 3.604 31.334 1.00 58.19 107 ARG A CA 1
ATOM 886 C C . ARG A 1 107 ? -31.091 2.503 32.401 1.00 58.19 107 ARG A C 1
ATOM 888 O O . ARG A 1 107 ? -30.541 2.768 33.463 1.00 58.19 107 ARG A O 1
ATOM 895 N N . GLN A 1 108 ? -31.644 1.307 32.179 1.00 53.38 108 GLN A N 1
ATOM 896 C CA . GLN A 1 108 ? -31.885 0.321 33.251 1.00 53.38 108 GLN A CA 1
ATOM 897 C C . GLN A 1 108 ? -30.934 -0.898 33.281 1.00 53.38 108 GLN A C 1
ATOM 899 O O . GLN A 1 108 ? -31.172 -1.809 34.064 1.00 53.38 108 GLN A O 1
ATOM 904 N N . GLY A 1 109 ? -29.852 -0.931 32.490 1.00 55.16 109 GLY A N 1
ATOM 905 C CA . GLY A 1 109 ? -28.966 -2.108 32.371 1.00 55.16 109 GLY A CA 1
ATOM 906 C C . GLY A 1 109 ? -27.468 -1.798 32.456 1.00 55.16 109 GLY A C 1
ATOM 907 O O . GLY A 1 109 ? -26.724 -2.185 31.564 1.00 55.16 109 GLY A O 1
ATOM 908 N N . LEU A 1 110 ? -27.040 -1.061 33.485 1.00 57.78 110 LEU A N 1
ATOM 909 C CA . LEU A 1 110 ? -25.695 -0.464 33.600 1.00 57.78 110 LEU A CA 1
ATOM 910 C C . LEU A 1 110 ? -24.645 -1.321 34.340 1.00 57.78 110 LEU A C 1
ATOM 912 O O . LEU A 1 110 ? -23.654 -0.775 34.820 1.00 57.78 110 LEU A O 1
ATOM 916 N N . ASP A 1 111 ? -24.828 -2.638 34.449 1.00 67.81 111 ASP A N 1
ATOM 917 C CA . ASP A 1 111 ? -23.859 -3.506 35.136 1.00 67.81 111 ASP A CA 1
ATOM 918 C C . ASP A 1 111 ? -22.966 -4.243 34.128 1.00 67.81 111 ASP A C 1
ATOM 920 O O . ASP A 1 111 ? -23.232 -5.379 33.740 1.00 67.81 111 ASP A O 1
ATOM 924 N N . TYR A 1 112 ? -21.935 -3.549 33.636 1.00 72.69 112 TYR A N 1
ATOM 925 C CA . TYR A 1 112 ? -20.900 -4.169 32.808 1.00 72.69 112 TYR A CA 1
ATOM 926 C C . TYR A 1 112 ? -19.854 -4.826 33.701 1.00 72.69 112 TYR A C 1
ATOM 928 O O . TYR A 1 112 ? -19.117 -4.121 34.401 1.00 72.69 112 TYR A O 1
ATOM 936 N N . SER A 1 113 ? -19.748 -6.152 33.603 1.00 82.19 113 SER A N 1
ATOM 937 C CA . SER A 1 113 ? -18.672 -6.909 34.242 1.00 82.19 113 SER A CA 1
ATOM 938 C C . SER A 1 113 ? -17.299 -6.528 33.673 1.00 82.19 113 SER A C 1
ATOM 940 O O . SER A 1 113 ? -17.184 -5.970 32.575 1.00 82.19 113 SER A O 1
ATOM 942 N N . GLU A 1 114 ? -16.231 -6.853 34.400 1.00 79.69 114 GLU A N 1
ATOM 943 C CA . GLU A 1 114 ? -14.862 -6.676 33.900 1.00 79.69 114 GLU A CA 1
ATOM 944 C C . GLU A 1 114 ? -14.604 -7.514 32.637 1.00 79.69 114 GLU A C 1
ATOM 946 O O . GLU A 1 114 ? -13.882 -7.098 31.727 1.00 79.69 114 GLU A O 1
ATOM 951 N N . GLU A 1 115 ? -15.241 -8.677 32.529 1.00 80.69 115 GLU A N 1
ATOM 952 C CA . GLU A 1 115 ? -15.195 -9.535 31.351 1.00 80.69 115 GLU A CA 1
ATOM 953 C C . GLU A 1 115 ? -15.857 -8.868 30.138 1.00 80.69 115 GLU A C 1
ATOM 955 O O . GLU A 1 115 ? -15.269 -8.854 29.051 1.00 80.69 115 GLU A O 1
ATOM 960 N N . ASP A 1 116 ? -17.032 -8.256 30.317 1.00 81.81 116 ASP A N 1
ATOM 961 C CA . ASP A 1 116 ? -17.735 -7.543 29.243 1.00 81.81 116 ASP A CA 1
ATOM 962 C C . ASP A 1 116 ? -16.919 -6.355 28.735 1.00 81.81 116 ASP A C 1
ATOM 964 O O . ASP A 1 116 ? -16.805 -6.148 27.522 1.00 81.81 116 ASP A O 1
ATOM 968 N N . ARG A 1 117 ? -16.283 -5.610 29.651 1.00 80.88 117 ARG A N 1
ATOM 969 C CA . ARG A 1 117 ? -15.377 -4.503 29.308 1.00 80.88 117 ARG A CA 1
ATOM 970 C C . ARG A 1 117 ? -14.217 -4.992 28.453 1.00 80.88 117 ARG A C 1
ATOM 972 O O . ARG A 1 117 ? -13.959 -4.426 27.392 1.00 80.88 117 ARG A O 1
ATOM 979 N N . LYS A 1 118 ? -13.563 -6.088 28.849 1.00 80.31 118 LYS A N 1
ATOM 980 C CA . LYS A 1 118 ? -12.451 -6.680 28.086 1.00 80.31 118 LYS A CA 1
ATOM 981 C C . LYS A 1 118 ? -12.880 -7.105 26.684 1.00 80.31 118 LYS A C 1
ATOM 983 O O . LYS A 1 118 ? -12.173 -6.815 25.715 1.00 80.31 118 LYS A O 1
ATOM 988 N N . VAL A 1 119 ? -14.036 -7.759 26.556 1.00 84.69 119 VAL A N 1
ATOM 989 C CA . VAL A 1 119 ? -14.582 -8.169 25.253 1.00 84.69 119 VAL A CA 1
ATOM 990 C C . VAL A 1 119 ? -14.900 -6.950 24.388 1.00 84.69 119 VAL A C 1
ATOM 992 O O . VAL A 1 119 ? -14.548 -6.931 23.206 1.00 84.69 119 VAL A O 1
ATOM 995 N N . LEU A 1 120 ? -15.532 -5.924 24.959 1.00 85.00 120 LEU A N 1
ATOM 996 C CA . LEU A 1 120 ? -15.895 -4.703 24.247 1.00 85.00 120 LEU A CA 1
ATOM 997 C C . LEU A 1 120 ? -14.652 -3.943 23.766 1.00 85.00 120 LEU A C 1
ATOM 999 O O . LEU A 1 120 ? -14.545 -3.666 22.571 1.00 85.00 120 LEU A O 1
ATOM 1003 N N . THR A 1 121 ? -13.673 -3.699 24.642 1.00 82.81 121 THR A N 1
ATOM 1004 C CA . THR A 1 121 ? -12.394 -3.068 24.278 1.00 82.81 121 THR A CA 1
ATOM 1005 C C . THR A 1 121 ? -11.672 -3.866 23.192 1.00 82.81 121 THR A C 1
ATOM 1007 O O . THR A 1 121 ? -11.190 -3.285 22.221 1.00 82.81 121 THR A O 1
ATOM 1010 N N . GLY A 1 122 ? -11.639 -5.199 23.294 1.00 82.94 122 GLY A N 1
ATOM 1011 C CA . GLY A 1 122 ? -11.052 -6.063 22.266 1.00 82.94 122 GLY A CA 1
ATOM 1012 C C . GLY A 1 122 ? -11.735 -5.930 20.898 1.00 82.94 122 GLY A C 1
ATOM 1013 O O . GLY A 1 122 ? -11.056 -5.842 19.874 1.00 82.94 122 GLY A O 1
ATOM 1014 N N . ARG A 1 123 ? -13.072 -5.854 20.865 1.00 87.06 123 ARG A N 1
ATOM 1015 C CA . ARG A 1 123 ? -13.836 -5.649 19.620 1.00 87.06 123 ARG A CA 1
ATOM 1016 C C . ARG A 1 123 ? -13.586 -4.274 19.007 1.00 87.06 123 ARG A C 1
ATOM 1018 O O . ARG A 1 123 ? -13.387 -4.190 17.799 1.00 87.06 123 ARG A O 1
ATOM 1025 N N . ILE A 1 124 ? -13.553 -3.214 19.815 1.00 86.06 124 ILE A N 1
ATOM 1026 C CA . ILE A 1 124 ? -13.272 -1.850 19.335 1.00 86.06 124 ILE A CA 1
ATOM 1027 C C . ILE A 1 124 ? -11.842 -1.775 18.776 1.00 86.06 124 ILE A C 1
ATOM 1029 O O . ILE A 1 124 ? -11.647 -1.238 17.688 1.00 86.06 124 ILE A O 1
ATOM 1033 N N . ARG A 1 125 ? -10.854 -2.383 19.449 1.00 83.69 125 ARG A N 1
ATOM 1034 C CA . ARG A 1 125 ? -9.472 -2.523 18.947 1.00 83.69 125 ARG A CA 1
ATOM 1035 C C . ARG A 1 125 ? -9.407 -3.218 17.585 1.00 83.69 125 ARG A C 1
ATOM 1037 O O . ARG A 1 125 ? -8.698 -2.765 16.688 1.00 83.69 125 ARG A O 1
ATOM 1044 N N . ALA A 1 126 ? -10.168 -4.299 17.407 1.00 85.75 126 ALA A N 1
ATOM 1045 C CA . ALA A 1 126 ? -10.236 -5.017 16.135 1.00 85.75 126 ALA A CA 1
ATOM 1046 C C . ALA A 1 126 ? -10.876 -4.173 15.017 1.00 85.75 126 ALA A C 1
ATOM 1048 O O . ALA A 1 126 ? -10.329 -4.121 13.915 1.00 85.75 126 ALA A O 1
ATOM 1049 N N . LEU A 1 127 ? -11.988 -3.481 15.306 1.00 87.44 127 LEU A N 1
ATOM 1050 C CA . LEU A 1 127 ? -12.644 -2.558 14.368 1.00 87.44 127 LEU A CA 1
ATOM 1051 C C . LEU A 1 127 ? -11.701 -1.432 13.941 1.00 87.44 127 LEU A C 1
ATOM 1053 O O . LEU A 1 127 ? -11.551 -1.167 12.751 1.00 87.44 127 LEU A O 1
ATOM 1057 N N . TYR A 1 128 ? -11.018 -0.824 14.911 1.00 85.38 128 TYR A N 1
ATOM 1058 C CA . TYR A 1 128 ? -10.007 0.191 14.659 1.00 85.38 128 TYR A CA 1
ATOM 1059 C C . TYR A 1 128 ? -8.879 -0.344 13.769 1.00 85.38 128 TYR A C 1
ATOM 1061 O O . TYR A 1 128 ? -8.542 0.289 12.773 1.00 85.38 128 TYR A O 1
ATOM 1069 N N . GLY A 1 129 ? -8.315 -1.515 14.088 1.00 84.81 129 GLY A N 1
ATOM 1070 C CA . GLY A 1 129 ? -7.220 -2.098 13.311 1.00 84.81 129 GLY A CA 1
ATOM 1071 C C . GLY A 1 129 ? -7.615 -2.391 11.861 1.00 84.81 129 GLY A C 1
ATOM 1072 O O . GLY A 1 129 ? -6.828 -2.134 10.952 1.00 84.81 129 GLY A O 1
ATOM 1073 N N . ALA A 1 130 ? -8.840 -2.876 11.635 1.00 88.19 130 ALA A N 1
ATOM 1074 C CA . ALA A 1 130 ? -9.373 -3.110 10.294 1.00 88.19 130 ALA A CA 1
ATOM 1075 C C . ALA A 1 130 ? -9.557 -1.799 9.507 1.00 88.19 130 ALA A C 1
ATOM 1077 O O . ALA A 1 130 ? -9.034 -1.675 8.401 1.00 88.19 130 ALA A O 1
ATOM 1078 N N . ASP A 1 131 ? -10.213 -0.793 10.096 1.00 86.88 131 ASP A N 1
ATOM 1079 C CA . ASP A 1 131 ? -10.421 0.514 9.451 1.00 86.88 131 ASP A CA 1
ATOM 1080 C C . ASP A 1 131 ? -9.098 1.245 9.179 1.00 86.88 131 ASP A C 1
ATOM 1082 O O . ASP A 1 131 ? -8.956 1.920 8.156 1.00 86.88 131 ASP A O 1
ATOM 1086 N N . TYR A 1 132 ? -8.105 1.078 10.059 1.00 85.69 132 TYR A N 1
ATOM 1087 C CA . TYR A 1 132 ? -6.755 1.605 9.876 1.00 85.69 132 TYR A CA 1
ATOM 1088 C C . TYR A 1 132 ? -6.087 0.999 8.637 1.00 85.69 132 TYR A C 1
ATOM 1090 O O . TYR A 1 132 ? -5.616 1.726 7.759 1.00 85.69 132 TYR A O 1
ATOM 1098 N N . VAL A 1 133 ? -6.104 -0.334 8.523 1.00 88.38 133 VAL A N 1
ATOM 1099 C CA . VAL A 1 133 ? -5.566 -1.055 7.359 1.00 88.38 133 VAL A CA 1
ATOM 1100 C C . VAL A 1 133 ? -6.287 -0.638 6.075 1.00 88.38 133 VAL A C 1
ATOM 1102 O O . VAL A 1 133 ? -5.635 -0.351 5.069 1.00 88.38 133 VAL A O 1
ATOM 1105 N N . ASP A 1 134 ? -7.615 -0.551 6.095 1.00 89.44 134 ASP A N 1
ATOM 1106 C CA . ASP A 1 134 ? -8.404 -0.179 4.917 1.00 89.44 134 ASP A CA 1
ATOM 1107 C C . ASP A 1 134 ? -8.189 1.280 4.498 1.00 89.44 134 ASP A C 1
ATOM 1109 O O . ASP A 1 134 ? -8.190 1.606 3.308 1.00 89.44 134 ASP A O 1
ATOM 1113 N N . SER A 1 135 ? -7.968 2.178 5.455 1.00 86.19 135 SER A N 1
ATOM 1114 C CA . SER A 1 135 ? -7.660 3.582 5.175 1.00 86.19 135 SER A CA 1
ATOM 1115 C C . SER A 1 135 ? -6.292 3.736 4.511 1.00 86.19 135 SER A C 1
ATOM 1117 O O . SER A 1 135 ? -6.197 4.402 3.478 1.00 86.19 135 SER A O 1
ATOM 1119 N N . TRP A 1 136 ? -5.267 3.037 5.004 1.00 87.44 136 TRP A N 1
ATOM 1120 C CA . TRP A 1 136 ? -3.949 3.009 4.363 1.00 87.44 136 TRP A CA 1
ATOM 1121 C C . TRP A 1 136 ? -3.973 2.358 2.984 1.00 87.44 136 TRP A C 1
ATOM 1123 O O . TRP A 1 136 ? -3.402 2.904 2.045 1.00 87.44 136 TRP A O 1
ATOM 1133 N N . ARG A 1 137 ? -4.684 1.239 2.808 1.00 90.44 137 ARG A N 1
ATOM 1134 C CA . ARG A 1 137 ? -4.841 0.607 1.487 1.00 90.44 137 ARG A CA 1
ATOM 1135 C C . ARG A 1 137 ? -5.500 1.541 0.480 1.00 90.44 137 ARG A C 1
ATOM 1137 O O . ARG A 1 137 ? -5.033 1.644 -0.649 1.00 90.44 137 ARG A O 1
ATOM 1144 N N . ARG A 1 138 ? -6.558 2.252 0.882 1.00 89.44 138 ARG A N 1
ATOM 1145 C CA . ARG A 1 138 ? -7.202 3.254 0.021 1.00 89.44 138 ARG A CA 1
ATOM 1146 C C . ARG A 1 138 ? -6.257 4.393 -0.337 1.00 89.44 138 ARG A C 1
ATOM 1148 O O . ARG A 1 138 ? -6.269 4.803 -1.489 1.00 89.44 138 ARG A O 1
ATOM 1155 N N . ALA A 1 139 ? -5.452 4.879 0.606 1.00 87.06 139 ALA A N 1
ATOM 1156 C CA . ALA A 1 139 ? -4.457 5.913 0.332 1.00 87.06 139 ALA A CA 1
ATOM 1157 C C . ALA A 1 139 ? -3.375 5.417 -0.645 1.00 87.06 139 ALA A C 1
ATOM 1159 O O . ALA A 1 139 ? -3.086 6.090 -1.627 1.00 87.06 139 ALA A O 1
ATOM 1160 N N . LEU A 1 140 ? -2.837 4.212 -0.436 1.00 89.25 140 LEU A N 1
ATOM 1161 C CA . LEU A 1 140 ? -1.835 3.609 -1.323 1.00 89.25 140 LEU A CA 1
ATOM 1162 C C . LEU A 1 140 ? -2.375 3.380 -2.744 1.00 89.25 140 LEU A C 1
ATOM 1164 O O . LEU A 1 140 ? -1.668 3.618 -3.717 1.00 89.25 140 LEU A O 1
ATOM 1168 N N . ASN A 1 141 ? -3.644 2.987 -2.876 1.00 89.88 141 ASN A N 1
ATOM 1169 C CA . ASN A 1 141 ? -4.284 2.754 -4.173 1.00 89.88 141 ASN A CA 1
ATOM 1170 C C . ASN A 1 141 ? -4.627 4.042 -4.946 1.00 89.88 141 ASN A C 1
ATOM 1172 O O . ASN A 1 141 ? -5.081 3.954 -6.084 1.00 89.88 141 ASN A O 1
ATOM 1176 N N . GLN A 1 142 ? -4.451 5.228 -4.352 1.00 89.25 142 GLN A N 1
ATOM 1177 C CA . GLN A 1 142 ? -4.625 6.502 -5.062 1.00 89.25 142 GLN A CA 1
ATOM 1178 C C . GLN A 1 142 ? -3.400 6.881 -5.898 1.00 89.25 142 GLN A C 1
ATOM 1180 O O . GLN A 1 142 ? -3.510 7.726 -6.784 1.00 89.25 142 GLN A O 1
ATOM 1185 N N . PHE A 1 143 ? -2.240 6.279 -5.631 1.00 88.88 143 PHE A N 1
ATOM 1186 C CA . PHE A 1 143 ? -1.031 6.540 -6.398 1.00 88.88 143 PHE A CA 1
ATOM 1187 C C . PHE A 1 143 ? -1.036 5.725 -7.694 1.00 88.88 143 PHE A C 1
ATOM 1189 O O . PHE A 1 143 ? -1.233 4.511 -7.684 1.00 88.88 143 PHE A O 1
ATOM 1196 N N . SER A 1 144 ? -0.775 6.395 -8.813 1.00 87.12 144 SER A N 1
ATOM 1197 C CA . SER A 1 144 ? -0.643 5.779 -10.134 1.00 87.12 144 SER A CA 1
ATOM 1198 C C . SER A 1 144 ? 0.646 6.231 -10.806 1.00 87.12 144 SER A C 1
ATOM 1200 O O . SER A 1 144 ? 1.057 7.383 -10.656 1.00 87.12 144 SER A O 1
ATOM 1202 N N . VAL A 1 145 ? 1.258 5.345 -11.591 1.00 84.00 145 VAL A N 1
ATOM 1203 C CA . VAL A 1 145 ? 2.372 5.717 -12.470 1.00 84.00 145 VAL A CA 1
ATOM 1204 C C . VAL A 1 145 ? 1.818 6.529 -13.639 1.00 84.00 145 VAL A C 1
ATOM 1206 O O . VAL A 1 145 ? 0.841 6.125 -14.264 1.00 84.00 145 VAL A O 1
ATOM 1209 N N . THR A 1 146 ? 2.424 7.680 -13.917 1.00 89.69 146 THR A N 1
ATOM 1210 C CA . THR A 1 146 ? 2.042 8.533 -15.048 1.00 89.69 146 THR A CA 1
ATOM 1211 C C . THR A 1 146 ? 2.420 7.875 -16.376 1.00 89.69 146 THR A C 1
ATOM 1213 O O . THR A 1 146 ? 3.551 7.418 -16.533 1.00 89.69 146 THR A O 1
ATOM 1216 N N . ASP A 1 147 ? 1.516 7.903 -17.358 1.00 90.62 147 ASP A N 1
ATOM 1217 C CA . ASP A 1 147 ? 1.795 7.403 -18.707 1.00 90.62 147 ASP A CA 1
ATOM 1218 C C . ASP A 1 147 ? 2.889 8.214 -19.426 1.00 90.62 147 ASP A C 1
ATOM 1220 O O . ASP A 1 147 ? 2.985 9.447 -19.330 1.00 90.62 147 ASP A O 1
ATOM 1224 N N . PHE A 1 148 ? 3.708 7.519 -20.215 1.00 93.19 148 PHE A N 1
ATOM 1225 C CA . PHE A 1 148 ? 4.741 8.146 -21.035 1.00 93.19 148 PHE A CA 1
ATOM 1226 C C . PHE A 1 148 ? 4.137 8.624 -22.357 1.00 93.19 148 PHE A C 1
ATOM 1228 O O . PHE A 1 148 ? 3.679 7.830 -23.173 1.00 93.19 148 PHE A O 1
ATOM 1235 N N . ARG A 1 149 ? 4.136 9.943 -22.568 1.00 94.12 149 ARG A N 1
ATOM 1236 C CA . ARG A 1 149 ? 3.600 10.573 -23.785 1.00 94.12 149 ARG A CA 1
ATOM 1237 C C . ARG A 1 149 ? 4.596 10.539 -24.940 1.00 94.12 149 ARG A C 1
ATOM 1239 O O . ARG A 1 149 ? 4.217 10.316 -26.083 1.00 94.12 149 ARG A O 1
ATOM 1246 N N . ASP A 1 150 ? 5.863 10.761 -24.618 1.00 93.75 150 ASP A N 1
ATOM 1247 C CA . ASP A 1 150 ? 6.996 10.764 -25.533 1.00 93.75 150 ASP A CA 1
ATOM 1248 C C . ASP A 1 150 ? 8.291 10.497 -24.744 1.00 93.75 150 ASP A C 1
ATOM 1250 O O . ASP A 1 150 ? 8.265 10.366 -23.515 1.00 93.75 150 ASP A O 1
ATOM 1254 N N . LEU A 1 151 ? 9.420 10.397 -25.452 1.00 92.88 151 LEU A N 1
ATOM 1255 C CA . LEU A 1 151 ? 10.726 10.127 -24.846 1.00 92.88 151 LEU A CA 1
ATOM 1256 C C . LEU A 1 151 ? 11.122 11.197 -23.819 1.00 92.88 151 LEU A C 1
ATOM 1258 O O . LEU A 1 151 ? 11.563 10.846 -22.731 1.00 92.88 151 LEU A O 1
ATOM 1262 N N . THR A 1 152 ? 10.937 12.479 -24.136 1.00 95.44 152 THR A N 1
ATOM 1263 C CA . THR A 1 152 ? 11.334 13.587 -23.255 1.00 95.44 152 THR A CA 1
ATOM 1264 C C . THR A 1 152 ? 10.508 13.599 -21.973 1.00 95.44 152 THR A C 1
ATOM 1266 O O . THR A 1 152 ? 11.050 13.728 -20.878 1.00 95.44 152 THR A O 1
ATOM 1269 N N . HIS A 1 153 ? 9.196 13.382 -22.078 1.00 95.69 153 HIS A N 1
ATOM 1270 C CA . HIS A 1 153 ? 8.337 13.219 -20.912 1.00 95.69 153 HIS A CA 1
ATOM 1271 C C . HIS A 1 153 ? 8.726 11.987 -20.087 1.00 95.69 153 HIS A C 1
ATOM 1273 O O . HIS A 1 153 ? 8.772 12.068 -18.863 1.00 95.69 153 HIS A O 1
ATOM 1279 N N . GLY A 1 154 ? 9.017 10.860 -20.744 1.00 94.56 154 GLY A N 1
ATOM 1280 C CA . GLY A 1 154 ? 9.442 9.628 -20.080 1.00 94.56 154 GLY A CA 1
ATOM 1281 C C . GLY A 1 154 ? 10.735 9.812 -19.288 1.00 94.56 154 GLY A C 1
ATOM 1282 O O . GLY A 1 154 ? 10.782 9.446 -18.116 1.00 94.56 154 GLY A O 1
ATOM 1283 N N . VAL A 1 155 ? 11.748 10.446 -19.885 1.00 95.19 155 VAL A N 1
ATOM 1284 C CA . VAL A 1 155 ? 13.014 10.759 -19.207 1.00 95.19 155 VAL A CA 1
ATOM 1285 C C . VAL A 1 155 ? 12.779 11.655 -17.992 1.00 95.19 155 VAL A C 1
ATOM 1287 O O . VAL A 1 155 ? 13.268 11.330 -16.917 1.00 95.19 155 VAL A O 1
ATOM 1290 N N . ALA A 1 156 ? 11.974 12.716 -18.115 1.00 94.75 156 ALA A N 1
ATOM 1291 C CA . ALA A 1 156 ? 11.671 13.604 -16.991 1.00 94.75 156 ALA A CA 1
ATOM 1292 C C . ALA A 1 156 ? 10.922 12.894 -15.844 1.00 94.75 156 ALA A C 1
ATOM 1294 O O . ALA A 1 156 ? 11.168 13.175 -14.672 1.00 94.75 156 ALA A O 1
ATOM 1295 N N . VAL A 1 157 ? 10.009 11.964 -16.155 1.00 94.19 157 VAL A N 1
ATOM 1296 C CA . VAL A 1 157 ? 9.323 11.152 -15.133 1.00 94.19 157 VAL A CA 1
ATOM 1297 C C . VAL A 1 157 ? 10.305 10.204 -14.446 1.00 94.19 157 VAL A C 1
ATOM 1299 O O . VAL A 1 157 ? 10.311 10.113 -13.219 1.00 94.19 157 VAL A O 1
ATOM 1302 N N . LEU A 1 158 ? 11.147 9.515 -15.218 1.00 92.94 158 LEU A N 1
ATOM 1303 C CA . LEU A 1 158 ? 12.158 8.613 -14.672 1.00 92.94 158 LEU A CA 1
ATOM 1304 C C . LEU A 1 158 ? 13.172 9.368 -13.802 1.00 92.94 158 LEU A C 1
ATOM 1306 O O . LEU A 1 158 ? 13.464 8.900 -12.708 1.00 92.94 158 LEU A O 1
ATOM 1310 N N . GLU A 1 159 ? 13.606 10.563 -14.212 1.00 93.75 159 GLU A N 1
ATOM 1311 C CA . GLU A 1 159 ? 14.489 11.445 -13.432 1.00 93.75 159 GLU A CA 1
ATOM 1312 C C . GLU A 1 159 ? 13.888 11.806 -12.066 1.00 93.75 159 GLU A C 1
ATOM 1314 O O . GLU A 1 159 ? 14.586 11.822 -11.055 1.00 93.75 159 GLU A O 1
ATOM 1319 N N . GLN A 1 160 ? 12.578 12.061 -11.993 1.00 92.31 160 GLN A N 1
ATOM 1320 C CA . GLN A 1 160 ? 11.912 12.334 -10.714 1.00 92.31 160 GLN A CA 1
ATOM 1321 C C . GLN A 1 160 ? 11.910 11.118 -9.780 1.00 92.31 160 GLN A C 1
ATOM 1323 O O . GLN A 1 160 ? 11.976 11.279 -8.559 1.00 92.31 160 GLN A O 1
ATOM 1328 N N . VAL A 1 161 ? 11.818 9.909 -10.341 1.00 91.44 161 VAL A N 1
ATOM 1329 C CA . VAL A 1 161 ? 11.795 8.651 -9.581 1.00 91.44 161 VAL A CA 1
ATOM 1330 C C . VAL A 1 161 ? 13.199 8.243 -9.130 1.00 91.44 161 VAL A C 1
ATOM 1332 O O . VAL A 1 161 ? 13.359 7.810 -7.989 1.00 91.44 161 VAL A O 1
ATOM 1335 N N . THR A 1 162 ? 14.204 8.389 -9.998 1.00 91.50 162 THR A N 1
ATOM 1336 C CA . THR A 1 162 ? 15.603 7.998 -9.744 1.00 91.50 162 THR A CA 1
ATOM 1337 C C . THR A 1 162 ? 16.419 9.097 -9.064 1.00 91.50 162 THR A C 1
ATOM 1339 O O . THR A 1 162 ? 17.474 8.823 -8.492 1.00 91.50 162 THR A O 1
ATOM 1342 N N . GLY A 1 163 ? 15.928 10.335 -9.094 1.00 89.44 163 GLY A N 1
ATOM 1343 C CA . GLY A 1 163 ? 16.570 11.504 -8.515 1.00 89.44 163 GLY A CA 1
ATOM 1344 C C . GLY A 1 163 ? 16.435 11.624 -6.988 1.00 89.44 163 GLY A C 1
ATOM 1345 O O . GLY A 1 163 ? 15.830 10.789 -6.310 1.00 89.44 163 GLY A O 1
ATOM 1346 N N . PRO A 1 164 ? 16.957 12.721 -6.410 1.00 90.19 164 PRO A N 1
ATOM 1347 C CA . PRO A 1 164 ? 17.055 12.912 -4.959 1.00 90.19 164 PRO A CA 1
ATOM 1348 C C . PRO A 1 164 ? 15.702 13.090 -4.256 1.00 90.19 164 PRO A C 1
ATOM 1350 O O . PRO A 1 164 ? 15.626 12.970 -3.035 1.00 90.19 164 PRO A O 1
ATOM 1353 N N . ALA A 1 165 ? 14.629 13.375 -5.003 1.00 88.00 165 ALA A N 1
ATOM 1354 C CA . ALA A 1 165 ? 13.280 13.443 -4.450 1.00 88.00 165 ALA A CA 1
ATOM 1355 C C . ALA A 1 165 ? 12.817 12.084 -3.895 1.00 88.00 165 ALA A C 1
ATOM 1357 O O . ALA A 1 165 ? 12.033 12.062 -2.943 1.00 88.00 165 ALA A O 1
ATOM 1358 N N . ALA A 1 166 ? 13.308 10.979 -4.478 1.00 89.94 166 ALA A N 1
ATOM 1359 C CA . ALA A 1 166 ? 13.073 9.596 -4.064 1.00 89.94 166 ALA A CA 1
ATOM 1360 C C . ALA A 1 166 ? 11.623 9.317 -3.597 1.00 89.94 166 ALA A C 1
ATOM 1362 O O . ALA A 1 166 ? 11.414 8.802 -2.492 1.00 89.94 166 ALA A O 1
ATOM 1363 N N . PRO A 1 167 ? 10.596 9.664 -4.402 1.00 91.88 167 PRO A N 1
ATOM 1364 C CA . PRO A 1 167 ? 9.199 9.645 -3.964 1.00 91.88 167 PRO A CA 1
ATOM 1365 C C . PRO A 1 167 ? 8.735 8.256 -3.502 1.00 91.88 167 PRO A C 1
ATOM 1367 O O . PRO A 1 167 ? 7.995 8.151 -2.525 1.00 91.88 167 PRO A O 1
ATOM 1370 N N . LEU A 1 168 ? 9.213 7.187 -4.152 1.00 91.19 168 LEU A N 1
ATOM 1371 C CA . LEU A 1 168 ? 8.884 5.807 -3.783 1.00 91.19 168 LEU A CA 1
ATOM 1372 C C . LEU A 1 168 ? 9.501 5.399 -2.440 1.00 91.19 168 LEU A C 1
ATOM 1374 O O . LEU A 1 168 ? 8.801 4.827 -1.607 1.00 91.19 168 LEU A O 1
ATOM 1378 N N . ARG A 1 169 ? 10.774 5.738 -2.192 1.00 91.81 169 ARG A N 1
ATOM 1379 C CA . ARG A 1 169 ? 11.421 5.508 -0.889 1.00 91.81 169 ARG A CA 1
ATOM 1380 C C . ARG A 1 169 ? 10.652 6.213 0.221 1.00 91.81 169 ARG A C 1
ATOM 1382 O O . ARG A 1 169 ? 10.264 5.567 1.185 1.00 91.81 169 ARG A O 1
ATOM 1389 N N . ARG A 1 170 ? 10.361 7.506 0.042 1.00 91.12 170 ARG A N 1
ATOM 1390 C CA . ARG A 1 170 ? 9.629 8.311 1.032 1.00 91.12 170 ARG A CA 1
ATOM 1391 C C . ARG A 1 170 ? 8.251 7.735 1.339 1.00 91.12 170 ARG A C 1
ATOM 1393 O O . ARG A 1 170 ? 7.832 7.746 2.493 1.00 91.12 170 ARG A O 1
ATOM 1400 N N . LEU A 1 171 ? 7.543 7.237 0.323 1.00 90.75 171 LEU A N 1
ATOM 1401 C CA . LEU A 1 171 ? 6.252 6.575 0.505 1.00 90.75 171 LEU A CA 1
ATOM 1402 C C . LEU A 1 171 ? 6.390 5.297 1.345 1.00 90.75 171 LEU A C 1
ATOM 1404 O O . LEU A 1 171 ? 5.606 5.096 2.270 1.00 90.75 171 LEU A O 1
ATOM 1408 N N . LEU A 1 172 ? 7.381 4.453 1.044 1.00 90.62 172 LEU A N 1
ATOM 1409 C CA . LEU A 1 172 ? 7.632 3.212 1.781 1.00 90.62 172 LEU A CA 1
ATOM 1410 C C . LEU A 1 172 ? 8.097 3.472 3.223 1.00 90.62 172 LEU A C 1
ATOM 1412 O O . LEU A 1 172 ? 7.641 2.781 4.129 1.00 90.62 172 LEU A O 1
ATOM 1416 N N . GLU A 1 173 ? 8.938 4.484 3.447 1.00 90.75 173 GLU A N 1
ATOM 1417 C CA . GLU A 1 173 ? 9.367 4.929 4.783 1.00 90.75 173 GLU A CA 1
ATOM 1418 C C . GLU A 1 173 ? 8.167 5.451 5.578 1.00 90.75 173 GLU A C 1
ATOM 1420 O O . GLU A 1 173 ? 7.905 4.991 6.684 1.00 90.75 173 GLU A O 1
ATOM 1425 N N . THR A 1 174 ? 7.341 6.305 4.965 1.00 89.19 174 THR A N 1
ATOM 1426 C CA . THR A 1 174 ? 6.103 6.798 5.591 1.00 89.19 174 THR A CA 1
ATOM 1427 C C . THR A 1 174 ? 5.171 5.642 5.954 1.00 89.19 174 THR A C 1
ATOM 1429 O O . THR A 1 174 ? 4.584 5.630 7.034 1.00 89.19 174 THR A O 1
ATOM 1432 N N . LEU A 1 175 ? 5.024 4.646 5.076 1.00 88.56 175 LEU A N 1
ATOM 1433 C CA . LEU A 1 175 ? 4.225 3.460 5.368 1.00 88.56 175 LEU A CA 1
ATOM 1434 C C . LEU A 1 175 ? 4.819 2.660 6.534 1.00 88.56 175 LEU A C 1
ATOM 1436 O O . LEU A 1 175 ? 4.077 2.221 7.411 1.00 88.56 175 LEU A O 1
ATOM 1440 N N . GLN A 1 176 ? 6.138 2.467 6.563 1.00 85.62 176 GLN A N 1
ATOM 1441 C CA . GLN A 1 176 ? 6.828 1.763 7.642 1.00 85.62 176 GLN A CA 1
ATOM 1442 C C . GLN A 1 176 ? 6.610 2.467 8.988 1.00 85.62 176 GLN A C 1
ATOM 1444 O O . GLN A 1 176 ? 6.147 1.825 9.932 1.00 85.62 176 GLN A O 1
ATOM 1449 N N . ASP A 1 177 ? 6.823 3.781 9.042 1.00 84.44 177 ASP A N 1
ATOM 1450 C CA . ASP A 1 177 ? 6.667 4.607 10.246 1.00 84.44 177 ASP A CA 1
ATOM 1451 C C . ASP A 1 177 ? 5.245 4.564 10.818 1.00 84.44 177 ASP A C 1
ATOM 1453 O O . ASP A 1 177 ? 5.042 4.674 12.025 1.00 84.44 177 ASP A O 1
ATOM 1457 N N . ASN A 1 178 ? 4.241 4.375 9.959 1.00 80.88 178 ASN A N 1
ATOM 1458 C CA . ASN A 1 178 ? 2.838 4.336 10.368 1.00 80.88 178 ASN A CA 1
ATOM 1459 C C . ASN A 1 178 ? 2.292 2.912 10.577 1.00 80.88 178 ASN A C 1
ATOM 1461 O O . ASN A 1 178 ? 1.203 2.738 11.115 1.00 80.88 178 ASN A O 1
ATOM 1465 N N . THR A 1 179 ? 3.021 1.863 10.192 1.00 81.06 179 THR A N 1
ATOM 1466 C CA . THR A 1 179 ? 2.554 0.467 10.334 1.00 81.06 179 THR A CA 1
ATOM 1467 C C . THR A 1 179 ? 3.350 -0.332 11.363 1.00 81.06 179 THR A C 1
ATOM 1469 O O . THR A 1 179 ? 2.848 -1.320 11.912 1.00 81.06 179 THR A O 1
ATOM 1472 N N . VAL A 1 180 ? 4.559 0.117 11.704 1.00 71.88 180 VAL A N 1
ATOM 1473 C CA . VAL A 1 180 ? 5.396 -0.424 12.781 1.00 71.88 180 VAL A CA 1
ATOM 1474 C C . VAL A 1 180 ? 5.121 0.360 14.072 1.00 71.88 180 VAL A C 1
ATOM 1476 O O . VAL A 1 180 ? 5.944 1.117 14.560 1.00 71.88 180 VAL A O 1
ATOM 1479 N N . ILE A 1 181 ? 3.921 0.163 14.625 1.00 65.62 181 ILE A N 1
ATOM 1480 C CA . ILE A 1 181 ? 3.383 0.949 15.756 1.00 65.62 181 ILE A CA 1
ATOM 1481 C C . ILE A 1 181 ? 4.089 0.661 17.098 1.00 65.62 181 ILE A C 1
ATOM 1483 O O . ILE A 1 181 ? 4.150 1.537 17.946 1.00 65.62 181 ILE A O 1
ATOM 1487 N N . TYR A 1 182 ? 4.651 -0.538 17.288 1.00 60.66 182 TYR A N 1
ATOM 1488 C CA . TYR A 1 182 ? 5.527 -0.856 18.427 1.00 60.66 182 TYR A CA 1
ATOM 1489 C C . TYR A 1 182 ? 6.851 -1.418 17.910 1.00 60.66 182 TYR A C 1
ATOM 1491 O O . TYR A 1 182 ? 6.812 -2.262 17.006 1.00 60.66 182 TYR A O 1
ATOM 1499 N N . PRO A 1 183 ? 8.014 -1.055 18.476 1.00 54.41 183 PRO A N 1
ATOM 1500 C CA . PRO A 1 183 ? 9.240 -1.797 18.219 1.00 54.41 183 PRO A CA 1
ATOM 1501 C C . PRO A 1 183 ? 9.049 -3.256 18.657 1.00 54.41 183 PRO A C 1
ATOM 1503 O O . PRO A 1 183 ? 8.364 -3.552 19.636 1.00 54.41 183 PRO A O 1
ATOM 1506 N N . SER A 1 184 ? 9.617 -4.195 17.901 1.00 50.03 184 SER A N 1
ATOM 1507 C CA . SER A 1 184 ? 9.623 -5.619 18.256 1.00 50.03 184 SER A CA 1
ATOM 1508 C C . SER A 1 184 ? 10.612 -5.884 19.391 1.00 50.03 184 SER A C 1
ATOM 1510 O O . SER A 1 184 ? 11.535 -6.672 19.224 1.00 50.03 184 SER A O 1
ATOM 1512 N N . GLU A 1 185 ? 10.473 -5.207 20.526 1.00 44.19 185 GLU A N 1
ATOM 1513 C CA . GLU A 1 185 ? 11.235 -5.580 21.710 1.00 44.19 185 GLU A CA 1
ATOM 1514 C C . GLU A 1 185 ? 10.568 -6.788 22.379 1.00 44.19 185 GLU A C 1
ATOM 1516 O O . GLU A 1 185 ? 9.335 -6.832 22.500 1.00 44.19 185 GLU A O 1
ATOM 1521 N N . PRO A 1 186 ? 11.347 -7.795 22.815 1.00 42.50 186 PRO A N 1
ATOM 1522 C CA . PRO A 1 186 ? 10.844 -8.754 23.782 1.00 42.50 186 PRO A CA 1
ATOM 1523 C C . PRO A 1 186 ? 10.372 -7.952 24.992 1.00 42.50 186 PRO A C 1
ATOM 1525 O O . PRO A 1 186 ? 11.064 -7.028 25.413 1.00 42.50 186 PRO A O 1
ATOM 1528 N N . LEU A 1 187 ? 9.209 -8.294 25.550 1.00 46.00 187 LEU A N 1
ATOM 1529 C CA . LEU A 1 187 ? 8.818 -7.809 26.872 1.00 46.00 187 LEU A CA 1
ATOM 1530 C C . LEU A 1 187 ? 10.025 -8.013 27.791 1.00 46.00 187 LEU A C 1
ATOM 1532 O O . LEU A 1 187 ? 10.395 -9.160 28.044 1.00 46.00 187 LEU A O 1
ATOM 1536 N N . VAL A 1 188 ? 10.663 -6.906 28.181 1.00 42.12 188 VAL A N 1
ATOM 1537 C CA . VAL A 1 188 ? 11.815 -6.865 29.080 1.00 42.12 188 VAL A CA 1
ATOM 1538 C C . VAL A 1 188 ? 11.590 -7.896 30.179 1.00 42.12 188 VAL A C 1
ATOM 1540 O O . VAL A 1 188 ? 10.507 -7.924 30.775 1.00 42.12 188 VAL A O 1
ATOM 1543 N N . GLU A 1 189 ? 12.582 -8.765 30.399 1.00 41.41 189 GLU A N 1
ATOM 1544 C CA . GLU A 1 189 ? 12.595 -9.710 31.512 1.00 41.41 189 GLU A CA 1
ATOM 1545 C C . GLU A 1 189 ? 12.123 -8.982 32.771 1.00 41.41 189 GLU A C 1
ATOM 1547 O O . GLU A 1 189 ? 12.718 -7.988 33.199 1.00 41.41 189 GLU A O 1
ATOM 1552 N N . ALA A 1 190 ? 10.979 -9.435 33.286 1.00 42.06 190 ALA A N 1
ATOM 1553 C CA . ALA A 1 190 ? 10.224 -8.805 34.353 1.00 42.06 190 ALA A CA 1
ATOM 1554 C C . ALA A 1 190 ? 11.115 -8.550 35.578 1.00 42.06 190 ALA A C 1
ATOM 1556 O O . ALA A 1 190 ? 11.301 -9.420 36.421 1.00 42.06 190 ALA A O 1
ATOM 1557 N N . SER A 1 191 ? 11.662 -7.340 35.664 1.00 44.66 191 SER A N 1
ATOM 1558 C CA . SER A 1 191 ? 12.498 -6.894 36.785 1.00 44.66 191 SER A CA 1
ATOM 1559 C C . SER A 1 191 ? 11.754 -5.895 37.682 1.00 44.66 191 SER A C 1
ATOM 1561 O O . SER A 1 191 ? 12.248 -5.526 38.743 1.00 44.66 191 SER A O 1
ATOM 1563 N N . ALA A 1 192 ? 10.547 -5.476 37.284 1.00 50.41 192 ALA A N 1
ATOM 1564 C CA . ALA A 1 192 ? 9.651 -4.629 38.063 1.00 50.41 192 ALA A CA 1
ATOM 1565 C C . ALA A 1 192 ? 8.287 -5.322 38.241 1.00 50.41 192 ALA A C 1
ATOM 1567 O O . ALA A 1 192 ? 7.819 -5.980 37.306 1.00 50.41 192 ALA A O 1
ATOM 1568 N N . PRO A 1 193 ? 7.625 -5.184 39.406 1.00 47.88 193 PRO A N 1
ATOM 1569 C CA . PRO A 1 193 ? 6.273 -5.687 39.608 1.00 47.88 193 PRO A CA 1
ATOM 1570 C C . PRO A 1 193 ? 5.299 -4.821 38.800 1.00 47.88 193 PRO A C 1
ATOM 1572 O O . PRO A 1 193 ? 4.799 -3.810 39.279 1.00 47.88 193 PRO A O 1
ATOM 1575 N N . VAL A 1 194 ? 5.069 -5.196 37.543 1.00 56.12 194 VAL A N 1
ATOM 1576 C CA . VAL A 1 194 ? 4.009 -4.612 36.717 1.00 56.12 194 VAL A CA 1
ATOM 1577 C C . VAL A 1 194 ? 2.708 -5.336 37.059 1.00 56.12 194 VAL A C 1
ATOM 1579 O O . VAL A 1 194 ? 2.659 -6.568 37.056 1.00 56.12 194 VAL A O 1
ATOM 1582 N N . GLU A 1 195 ? 1.656 -4.585 37.382 1.00 61.44 195 GLU A N 1
ATOM 1583 C CA . GLU A 1 195 ? 0.336 -5.140 37.692 1.00 61.44 195 GLU A CA 1
ATOM 1584 C C . GLU A 1 195 ? -0.187 -5.991 36.520 1.00 61.44 195 GLU A C 1
ATOM 1586 O O . GLU A 1 195 ? -0.044 -5.635 35.345 1.00 61.44 195 GLU A O 1
ATOM 1591 N N . ALA A 1 196 ? -0.813 -7.133 36.830 1.00 59.03 196 ALA A N 1
ATOM 1592 C CA . ALA A 1 196 ? -1.226 -8.130 35.834 1.00 59.03 196 ALA A CA 1
ATOM 1593 C C . ALA A 1 196 ? -2.182 -7.566 34.761 1.00 59.03 196 ALA A C 1
ATOM 1595 O O . ALA A 1 196 ? -2.224 -8.052 33.630 1.00 59.03 196 ALA A O 1
ATOM 1596 N N . GLU A 1 197 ? -2.930 -6.523 35.112 1.00 56.09 197 GLU A N 1
ATOM 1597 C CA . GLU A 1 197 ? -3.899 -5.848 34.254 1.00 56.09 197 GLU A CA 1
ATOM 1598 C C . GLU A 1 197 ? -3.230 -4.938 33.209 1.00 56.09 197 GLU A C 1
ATOM 1600 O O . GLU A 1 197 ? -3.595 -4.958 32.030 1.00 56.09 197 GLU A O 1
ATOM 1605 N N . GLN A 1 198 ? -2.160 -4.236 33.594 1.00 60.97 198 GLN A N 1
ATOM 1606 C CA . GLN A 1 198 ? -1.349 -3.421 32.682 1.00 60.97 198 GLN A CA 1
ATOM 1607 C C . GLN A 1 198 ? -0.626 -4.301 31.650 1.00 60.97 198 GLN A C 1
ATOM 1609 O O . GLN A 1 198 ? -0.578 -3.973 30.463 1.00 60.97 198 GLN A O 1
ATOM 1614 N N . LEU A 1 199 ? -0.148 -5.475 32.080 1.00 62.81 199 LEU A N 1
ATOM 1615 C CA . LEU A 1 199 ? 0.452 -6.489 31.206 1.00 62.81 199 LEU A CA 1
ATOM 1616 C C . LEU A 1 199 ? -0.545 -7.047 30.176 1.00 62.81 199 LEU A C 1
ATOM 1618 O O . LEU A 1 199 ? -0.172 -7.289 29.027 1.00 62.81 199 LEU A O 1
ATOM 1622 N N . GLN A 1 200 ? -1.813 -7.248 30.553 1.00 65.19 200 GLN A N 1
ATOM 1623 C CA . GLN A 1 200 ? -2.858 -7.704 29.625 1.00 65.19 200 GLN A CA 1
ATOM 1624 C C . GLN A 1 200 ? -3.218 -6.628 28.594 1.00 65.19 200 GLN A C 1
ATOM 1626 O O . GLN A 1 200 ? -3.303 -6.933 27.402 1.00 65.19 200 GLN A O 1
ATOM 1631 N N . GLY A 1 201 ? -3.370 -5.372 29.027 1.00 65.88 201 GLY A N 1
ATOM 1632 C CA . GLY A 1 201 ? -3.607 -4.238 28.132 1.00 65.88 201 GLY A CA 1
ATOM 1633 C C . GLY A 1 201 ? -2.484 -4.057 27.107 1.00 65.88 201 GLY A C 1
ATOM 1634 O O . GLY A 1 201 ? -2.762 -3.938 25.913 1.00 65.88 201 GLY A O 1
ATOM 1635 N N . ALA A 1 202 ? -1.227 -4.136 27.554 1.00 66.94 202 ALA A N 1
ATOM 1636 C CA . ALA A 1 202 ? -0.051 -4.058 26.688 1.00 66.94 202 ALA A CA 1
ATOM 1637 C C . ALA A 1 202 ? -0.013 -5.193 25.650 1.00 66.94 202 ALA A C 1
ATOM 1639 O O . ALA A 1 202 ? 0.195 -4.944 24.463 1.00 66.94 202 ALA A O 1
ATOM 1640 N N . ARG A 1 203 ? -0.291 -6.439 26.062 1.00 71.31 203 ARG A N 1
ATOM 1641 C CA . ARG A 1 203 ? -0.356 -7.589 25.142 1.00 71.31 203 ARG A CA 1
ATOM 1642 C C . ARG A 1 203 ? -1.444 -7.431 24.080 1.00 71.31 203 ARG A C 1
ATOM 1644 O O . ARG A 1 203 ? -1.214 -7.771 22.922 1.00 71.31 203 ARG A O 1
ATOM 1651 N N . ALA A 1 204 ? -2.616 -6.921 24.452 1.00 71.38 204 ALA A N 1
ATOM 1652 C CA . ALA A 1 204 ? -3.708 -6.699 23.506 1.00 71.38 204 ALA A CA 1
ATOM 1653 C C . ALA A 1 204 ? -3.369 -5.601 22.477 1.00 71.38 204 ALA A C 1
ATOM 1655 O O . ALA A 1 204 ? -3.616 -5.792 21.284 1.00 71.38 204 ALA A O 1
ATOM 1656 N N . GLY A 1 205 ? -2.739 -4.500 22.905 1.00 71.88 205 GLY A N 1
ATOM 1657 C CA . GLY A 1 205 ? -2.221 -3.467 21.996 1.00 71.88 205 GLY A CA 1
ATOM 1658 C C . GLY A 1 205 ? -1.161 -4.017 21.032 1.00 71.88 205 GLY A C 1
ATOM 1659 O O . GLY A 1 205 ? -1.239 -3.806 19.820 1.00 71.88 205 GLY A O 1
ATOM 1660 N N . GLN A 1 206 ? -0.231 -4.836 21.536 1.00 75.75 206 GLN A N 1
ATOM 1661 C CA . GLN A 1 206 ? 0.777 -5.516 20.711 1.00 75.75 206 GLN A CA 1
ATOM 1662 C C . GLN A 1 206 ? 0.153 -6.445 19.659 1.00 75.75 206 GLN A C 1
ATOM 1664 O O . GLN A 1 206 ? 0.601 -6.468 18.513 1.00 75.75 206 GLN A O 1
ATOM 1669 N N . GLN A 1 207 ? -0.894 -7.197 20.014 1.00 78.75 207 GLN A N 1
ATOM 1670 C CA . GLN A 1 207 ? -1.607 -8.066 19.070 1.00 78.75 207 GLN A CA 1
ATOM 1671 C C . GLN A 1 207 ? -2.276 -7.269 17.945 1.00 78.75 207 GLN A C 1
ATOM 1673 O O . GLN A 1 207 ? -2.173 -7.656 16.778 1.00 78.75 207 GLN A O 1
ATOM 1678 N N . GLN A 1 208 ? -2.919 -6.146 18.275 1.00 76.94 208 GLN A N 1
ATOM 1679 C CA . GLN A 1 208 ? -3.517 -5.247 17.289 1.00 76.94 208 GLN A CA 1
ATOM 1680 C C . GLN A 1 208 ? -2.458 -4.689 16.330 1.00 76.94 208 GLN A C 1
ATOM 1682 O O . GLN A 1 208 ? -2.609 -4.788 15.111 1.00 76.94 208 GLN A O 1
ATOM 1687 N N . ALA A 1 209 ? -1.360 -4.155 16.863 1.00 78.88 209 ALA A N 1
ATOM 1688 C CA . ALA A 1 209 ? -0.269 -3.621 16.054 1.00 78.88 209 ALA A CA 1
ATOM 1689 C C . ALA A 1 209 ? 0.412 -4.691 15.192 1.00 78.88 209 ALA A C 1
ATOM 1691 O O . ALA A 1 209 ? 0.780 -4.422 14.051 1.00 78.88 209 ALA A O 1
ATOM 1692 N N . ALA A 1 210 ? 0.536 -5.925 15.689 1.00 82.00 210 ALA A N 1
ATOM 1693 C CA . ALA A 1 210 ? 1.010 -7.047 14.886 1.00 82.00 210 ALA A CA 1
ATOM 1694 C C . ALA A 1 210 ? 0.051 -7.360 13.724 1.00 82.00 210 ALA A C 1
ATOM 1696 O O . ALA A 1 210 ? 0.505 -7.713 12.636 1.00 82.00 210 ALA A O 1
ATOM 1697 N N . GLY A 1 211 ? -1.262 -7.212 13.935 1.00 83.69 211 GLY A N 1
ATOM 1698 C CA . GLY A 1 211 ? -2.276 -7.303 12.883 1.00 83.69 211 GLY A CA 1
ATOM 1699 C C . GLY A 1 211 ? -2.088 -6.246 11.794 1.00 83.69 211 GLY A C 1
ATOM 1700 O O . GLY A 1 211 ? -2.033 -6.600 10.616 1.00 83.69 211 GLY A O 1
ATOM 1701 N N . ILE A 1 212 ? -1.909 -4.981 12.189 1.00 84.75 212 ILE A N 1
ATOM 1702 C CA . ILE A 1 212 ? -1.651 -3.862 11.268 1.00 84.75 212 ILE A CA 1
ATOM 1703 C C . ILE A 1 212 ? -0.349 -4.098 10.497 1.00 84.75 212 ILE A C 1
ATOM 1705 O O . ILE A 1 212 ? -0.359 -4.102 9.268 1.00 84.75 212 ILE A O 1
ATOM 1709 N N . ARG A 1 213 ? 0.757 -4.392 11.192 1.00 85.00 213 ARG A N 1
ATOM 1710 C CA . ARG A 1 213 ? 2.053 -4.659 10.556 1.00 85.00 213 ARG A CA 1
ATOM 1711 C C . ARG A 1 213 ? 1.964 -5.795 9.546 1.00 85.00 213 ARG A C 1
ATOM 1713 O O . ARG A 1 213 ? 2.457 -5.662 8.432 1.00 85.00 213 ARG A O 1
ATOM 1720 N N . ARG A 1 214 ? 1.312 -6.907 9.901 1.00 85.81 214 ARG A N 1
ATOM 1721 C CA . ARG A 1 214 ? 1.162 -8.066 9.006 1.00 85.81 214 ARG A CA 1
ATOM 1722 C C . ARG A 1 214 ? 0.479 -7.696 7.689 1.00 85.81 214 ARG A C 1
ATOM 1724 O O . ARG A 1 214 ? 0.812 -8.282 6.666 1.00 85.81 214 ARG A O 1
ATOM 1731 N N . ALA A 1 215 ? -0.440 -6.731 7.698 1.00 88.50 215 ALA A N 1
ATOM 1732 C CA . ALA A 1 215 ? -1.121 -6.285 6.487 1.00 88.50 215 ALA A CA 1
ATOM 1733 C C . ALA A 1 215 ? -0.202 -5.540 5.499 1.00 88.50 215 ALA A C 1
ATOM 1735 O O . ALA A 1 215 ? -0.522 -5.505 4.312 1.00 88.50 215 ALA A O 1
ATOM 1736 N N . PHE A 1 216 ? 0.922 -4.985 5.971 1.00 88.62 216 PHE A N 1
ATOM 1737 C CA . PHE A 1 216 ? 1.853 -4.165 5.181 1.00 88.62 216 PHE A CA 1
ATOM 1738 C C . PHE A 1 216 ? 3.288 -4.696 5.155 1.00 88.62 216 PHE A C 1
ATOM 1740 O O . PHE A 1 216 ? 4.144 -4.100 4.502 1.00 88.62 216 PHE A O 1
ATOM 1747 N N . VAL A 1 217 ? 3.545 -5.829 5.817 1.00 83.69 217 VAL A N 1
ATOM 1748 C CA . VAL A 1 217 ? 4.889 -6.388 6.001 1.00 83.69 217 VAL A CA 1
ATOM 1749 C C . VAL A 1 217 ? 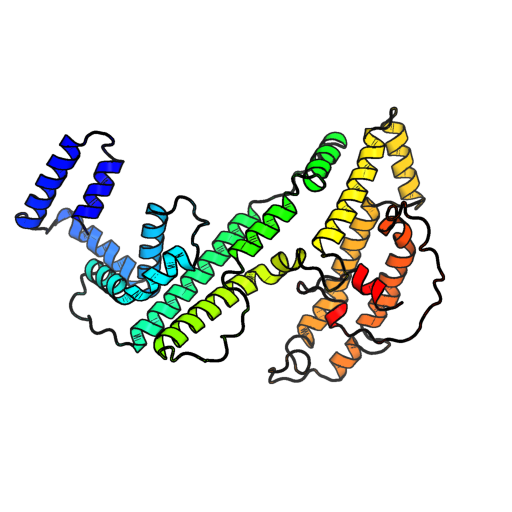5.630 -6.528 4.668 1.00 83.69 217 VAL A C 1
ATOM 1751 O O . VAL A 1 217 ? 6.743 -6.027 4.541 1.00 83.69 217 VAL A O 1
ATOM 1754 N N . GLY A 1 218 ? 4.941 -7.018 3.630 1.00 81.50 218 GLY A N 1
ATOM 1755 C CA . GLY A 1 218 ? 5.509 -7.183 2.294 1.00 81.50 218 GLY A CA 1
ATOM 1756 C C . GLY A 1 218 ? 5.958 -5.885 1.613 1.00 81.50 218 GLY A C 1
ATOM 1757 O O . GLY A 1 218 ? 6.897 -5.927 0.830 1.00 81.50 218 GLY A O 1
ATOM 1758 N N . LEU A 1 219 ? 5.338 -4.736 1.916 1.00 86.06 219 LEU A N 1
ATOM 1759 C CA . LEU A 1 219 ? 5.785 -3.430 1.412 1.00 86.06 219 LEU A CA 1
ATOM 1760 C C . LEU A 1 219 ? 6.897 -2.846 2.289 1.00 86.06 219 LEU A C 1
ATOM 1762 O O . LEU A 1 219 ? 7.879 -2.319 1.773 1.00 86.06 219 LEU A O 1
ATOM 1766 N N . SER A 1 220 ? 6.772 -2.966 3.612 1.00 82.19 220 SER A N 1
ATOM 1767 C CA . SER A 1 220 ? 7.780 -2.448 4.547 1.00 82.19 220 SER A CA 1
ATOM 1768 C C . SER A 1 220 ? 9.129 -3.170 4.433 1.00 82.19 220 SER A C 1
ATOM 1770 O O . SER A 1 220 ? 10.182 -2.568 4.625 1.00 82.19 220 SER A O 1
ATOM 1772 N N . GLU A 1 221 ? 9.117 -4.453 4.068 1.00 80.56 221 GLU A N 1
ATOM 1773 C CA . GLU A 1 221 ? 10.331 -5.250 3.891 1.00 80.56 221 GLU A CA 1
ATOM 1774 C C . GLU A 1 221 ? 11.070 -4.931 2.587 1.00 80.56 221 GLU A C 1
ATOM 1776 O O . GLU A 1 221 ? 12.244 -5.276 2.476 1.00 80.56 221 GLU A O 1
ATOM 1781 N N . LEU A 1 222 ? 10.455 -4.214 1.634 1.00 84.75 222 LEU A N 1
ATOM 1782 C CA . LEU A 1 222 ? 11.134 -3.804 0.396 1.00 84.75 222 LEU A CA 1
ATOM 1783 C C . LEU A 1 222 ? 12.333 -2.891 0.666 1.00 84.75 222 LEU A C 1
ATOM 1785 O O . LEU A 1 222 ? 13.269 -2.888 -0.128 1.00 84.75 222 LEU A O 1
ATOM 1789 N N . LEU A 1 223 ? 12.309 -2.146 1.776 1.00 85.81 223 LEU A N 1
ATOM 1790 C CA . LEU A 1 223 ? 13.406 -1.289 2.235 1.00 85.81 223 LEU A CA 1
ATOM 1791 C C . LEU A 1 223 ? 14.458 -2.041 3.064 1.00 85.81 223 LEU A C 1
ATOM 1793 O O . LEU A 1 223 ? 15.499 -1.480 3.391 1.00 85.81 223 LEU A O 1
ATOM 1797 N N . THR A 1 224 ? 14.201 -3.296 3.438 1.00 83.06 224 THR A N 1
ATOM 1798 C CA . THR A 1 224 ? 15.068 -4.044 4.356 1.00 83.06 224 THR A CA 1
ATOM 1799 C C . THR A 1 224 ? 16.070 -4.894 3.575 1.00 83.06 224 THR A C 1
ATOM 1801 O O . THR A 1 224 ? 15.696 -5.869 2.924 1.00 83.06 224 THR A O 1
ATOM 1804 N N . GLY A 1 225 ? 17.357 -4.547 3.658 1.00 74.19 225 GLY A N 1
ATOM 1805 C CA . GLY A 1 225 ? 18.451 -5.396 3.174 1.00 74.19 225 GLY A CA 1
ATOM 1806 C C . GLY A 1 225 ? 18.685 -6.610 4.084 1.00 74.19 225 GLY A C 1
ATOM 1807 O O . GLY A 1 225 ? 18.425 -6.560 5.290 1.00 74.19 225 GLY A O 1
ATOM 1808 N N . LYS A 1 226 ? 19.179 -7.723 3.527 1.00 67.56 226 LYS A N 1
ATOM 1809 C CA . LYS A 1 226 ? 19.547 -8.925 4.301 1.00 67.56 226 LYS A CA 1
ATOM 1810 C C . LYS A 1 226 ? 21.068 -9.041 4.403 1.00 67.56 226 LYS A C 1
ATOM 1812 O O . LYS A 1 226 ? 21.720 -9.528 3.483 1.00 67.56 226 LYS A O 1
ATOM 1817 N N . GLY A 1 227 ? 21.627 -8.665 5.554 1.00 71.19 227 GLY A N 1
ATOM 1818 C CA . GLY A 1 227 ? 23.076 -8.697 5.776 1.00 71.19 227 GLY A CA 1
ATOM 1819 C C . GLY A 1 227 ? 23.784 -7.670 4.894 1.00 71.19 227 GLY A C 1
ATOM 1820 O O . GLY A 1 227 ? 23.467 -6.492 4.975 1.00 71.19 227 GLY A O 1
ATOM 1821 N N . ASP A 1 228 ? 24.707 -8.129 4.049 1.00 66.69 228 ASP A N 1
ATOM 1822 C CA . ASP A 1 228 ? 25.447 -7.287 3.093 1.00 66.69 228 ASP A CA 1
ATOM 1823 C C . ASP A 1 228 ? 24.706 -7.093 1.752 1.00 66.69 228 ASP A C 1
ATOM 1825 O O . ASP A 1 228 ? 25.230 -6.506 0.811 1.00 66.69 228 ASP A O 1
ATOM 1829 N N . GLN A 1 229 ? 23.487 -7.630 1.621 1.00 66.88 229 GLN A N 1
ATOM 1830 C CA . GLN A 1 229 ? 22.727 -7.529 0.377 1.00 66.88 229 GLN A CA 1
ATOM 1831 C C . GLN A 1 229 ? 21.845 -6.285 0.342 1.00 66.88 229 GLN A C 1
ATOM 1833 O O . GLN A 1 229 ? 21.197 -5.980 1.353 1.00 66.88 229 GLN A O 1
ATOM 1838 N N . PRO A 1 230 ? 21.775 -5.604 -0.819 1.00 71.44 230 PRO A N 1
ATOM 1839 C CA . PRO A 1 230 ? 20.899 -4.460 -0.981 1.00 71.44 230 PRO A CA 1
ATOM 1840 C C . PRO A 1 230 ? 19.442 -4.872 -0.785 1.00 71.44 230 PRO A C 1
ATOM 1842 O O . PRO A 1 230 ? 19.053 -6.035 -0.913 1.00 71.44 230 PRO A O 1
ATOM 1845 N N . SER A 1 231 ? 18.626 -3.889 -0.443 1.00 81.44 231 SER A N 1
ATOM 1846 C CA . SER A 1 231 ? 17.183 -4.076 -0.362 1.00 81.44 231 SER A CA 1
ATOM 1847 C C . SER A 1 231 ? 16.581 -4.293 -1.757 1.00 81.44 231 SER A C 1
ATOM 1849 O O . SER A 1 231 ? 17.128 -3.841 -2.766 1.00 81.44 231 SER A O 1
ATOM 1851 N N . TYR A 1 232 ? 15.413 -4.934 -1.838 1.00 77.75 232 TYR A N 1
ATOM 1852 C CA . TYR A 1 232 ? 14.723 -5.096 -3.124 1.00 77.75 232 TYR A CA 1
ATOM 1853 C C . TYR A 1 232 ? 14.376 -3.746 -3.769 1.00 77.75 232 TYR A C 1
ATOM 1855 O O . TYR A 1 232 ? 14.411 -3.595 -4.993 1.00 77.75 232 TYR A O 1
ATOM 1863 N N . TYR A 1 233 ? 14.084 -2.740 -2.941 1.00 85.50 233 TYR A N 1
ATOM 1864 C CA . TYR A 1 233 ? 13.924 -1.364 -3.390 1.00 85.50 233 TYR A CA 1
ATOM 1865 C C . TYR A 1 233 ? 15.168 -0.860 -4.135 1.00 85.50 233 TYR A C 1
ATOM 1867 O O . TYR A 1 233 ? 15.044 -0.278 -5.207 1.00 85.50 233 TYR A O 1
ATOM 1875 N N . GLU A 1 234 ? 16.366 -1.101 -3.603 1.00 84.12 234 GLU A N 1
ATOM 1876 C CA . GLU A 1 234 ? 17.622 -0.674 -4.229 1.00 84.12 234 GLU A CA 1
ATOM 1877 C C . GLU A 1 234 ? 17.929 -1.440 -5.517 1.00 84.12 234 GLU A C 1
ATOM 1879 O O . GLU A 1 234 ? 18.410 -0.839 -6.477 1.00 84.12 234 GLU A O 1
ATOM 1884 N N . GLU A 1 235 ? 17.620 -2.739 -5.573 1.00 77.19 235 GLU A N 1
ATOM 1885 C CA . GLU A 1 235 ? 17.711 -3.524 -6.812 1.00 77.19 235 GLU A CA 1
ATOM 1886 C C . GLU A 1 235 ? 16.780 -2.964 -7.895 1.00 77.19 235 GLU A C 1
ATOM 1888 O O . GLU A 1 235 ? 17.212 -2.711 -9.022 1.00 77.19 235 GLU A O 1
ATOM 1893 N N . THR A 1 236 ? 15.522 -2.703 -7.536 1.00 82.00 236 THR A N 1
ATOM 1894 C CA . THR A 1 236 ? 14.520 -2.142 -8.450 1.00 82.00 236 THR A CA 1
ATOM 1895 C C . THR A 1 236 ? 14.928 -0.749 -8.916 1.00 82.00 236 THR A C 1
ATOM 1897 O O . THR A 1 236 ? 14.894 -0.459 -10.110 1.00 82.00 236 THR A O 1
ATOM 1900 N N . LEU A 1 237 ? 15.362 0.113 -7.992 1.00 86.81 237 LEU A N 1
ATOM 1901 C CA . LEU A 1 237 ? 15.794 1.469 -8.314 1.00 86.81 237 LEU A CA 1
ATOM 1902 C C . LEU A 1 237 ? 16.987 1.454 -9.270 1.00 86.81 237 LEU A C 1
ATOM 1904 O O . LEU A 1 237 ? 17.002 2.233 -10.214 1.00 86.81 237 LEU A O 1
ATOM 1908 N N . ARG A 1 238 ? 17.944 0.536 -9.083 1.00 84.19 238 ARG A N 1
ATOM 1909 C CA . ARG A 1 238 ? 19.078 0.366 -10.002 1.00 84.19 238 ARG A CA 1
ATOM 1910 C C . ARG A 1 238 ? 18.614 0.001 -11.413 1.00 84.19 238 ARG A C 1
ATOM 1912 O O . ARG A 1 238 ? 19.099 0.591 -12.372 1.00 84.19 238 ARG A O 1
ATOM 1919 N N . ALA A 1 239 ? 17.665 -0.927 -11.546 1.00 82.00 239 ALA A N 1
ATOM 1920 C CA . ALA A 1 239 ? 17.111 -1.299 -12.849 1.00 82.00 239 ALA A CA 1
ATOM 1921 C C . ALA A 1 239 ? 16.383 -0.120 -13.521 1.00 82.00 239 ALA A C 1
ATOM 1923 O O . ALA A 1 239 ? 16.562 0.126 -14.714 1.00 82.00 239 ALA A O 1
ATOM 1924 N N . VAL A 1 240 ? 15.611 0.653 -12.751 1.00 88.19 240 VAL A N 1
ATOM 1925 C CA . VAL A 1 240 ? 14.932 1.860 -13.249 1.00 88.19 240 VAL A CA 1
ATOM 1926 C C . VAL A 1 240 ? 15.944 2.939 -13.655 1.00 88.19 240 VAL A C 1
ATOM 1928 O O . VAL A 1 240 ? 15.770 3.554 -14.705 1.00 88.19 240 VAL A O 1
ATOM 1931 N N . SER A 1 241 ? 17.023 3.132 -12.890 1.00 90.12 241 SER A N 1
ATOM 1932 C CA . SER A 1 241 ? 18.116 4.047 -13.245 1.00 90.12 241 SER A CA 1
ATOM 1933 C C . SER A 1 241 ? 18.805 3.644 -14.545 1.00 90.12 241 SER A C 1
ATOM 1935 O O . SER A 1 241 ? 19.006 4.492 -15.403 1.00 90.12 241 SER A O 1
ATOM 1937 N N . ALA A 1 242 ? 19.055 2.353 -14.765 1.00 86.56 242 ALA A N 1
ATOM 1938 C CA . ALA A 1 242 ? 19.631 1.892 -16.026 1.00 86.56 242 ALA A CA 1
ATOM 1939 C C . ALA A 1 242 ? 18.717 2.195 -17.233 1.00 86.56 242 ALA A C 1
ATOM 1941 O O . ALA A 1 242 ? 19.196 2.573 -18.302 1.00 86.56 242 ALA A O 1
ATOM 1942 N N . VAL A 1 243 ? 17.390 2.086 -17.074 1.00 90.19 243 VAL A N 1
ATOM 1943 C CA . VAL A 1 243 ? 16.430 2.506 -18.114 1.00 90.19 243 VAL A CA 1
ATOM 1944 C C . VAL A 1 243 ? 16.430 4.020 -18.309 1.00 90.19 243 VAL A C 1
ATOM 1946 O O . VAL A 1 243 ? 16.353 4.481 -19.449 1.00 90.19 243 VAL A O 1
ATOM 1949 N N . TYR A 1 244 ? 16.531 4.788 -17.222 1.00 92.12 244 TYR A N 1
ATOM 1950 C CA . TYR A 1 244 ? 16.675 6.240 -17.279 1.00 92.12 244 TYR A CA 1
ATOM 1951 C C . TYR A 1 244 ? 17.912 6.640 -18.085 1.00 92.12 244 TYR A C 1
ATOM 1953 O O . TYR A 1 244 ? 17.767 7.359 -19.070 1.00 92.12 244 TYR A O 1
ATOM 1961 N N . ASP A 1 245 ? 19.090 6.116 -17.747 1.00 90.88 245 ASP A N 1
ATOM 1962 C CA . ASP A 1 245 ? 20.352 6.443 -18.419 1.00 90.88 245 ASP A CA 1
ATOM 1963 C C . ASP A 1 245 ? 20.318 6.043 -19.901 1.00 90.88 245 ASP A C 1
ATOM 1965 O O . ASP A 1 245 ? 20.727 6.805 -20.782 1.00 90.88 245 ASP A O 1
ATOM 1969 N N . TYR A 1 246 ? 19.733 4.881 -20.203 1.00 88.75 246 TYR A N 1
ATOM 1970 C CA . TYR A 1 246 ? 19.537 4.405 -21.570 1.00 88.75 246 TYR A CA 1
ATOM 1971 C C . TYR A 1 246 ? 18.629 5.329 -22.397 1.00 88.75 246 TYR A C 1
ATOM 1973 O O . TYR A 1 246 ? 18.955 5.673 -23.536 1.00 88.75 246 TYR A O 1
ATOM 1981 N N . ALA A 1 247 ? 17.496 5.761 -21.836 1.00 92.19 247 ALA A N 1
ATOM 1982 C CA . ALA A 1 247 ? 16.582 6.693 -22.495 1.00 92.19 247 ALA A CA 1
ATOM 1983 C C . ALA A 1 247 ? 17.200 8.095 -22.625 1.00 92.19 247 ALA A C 1
ATOM 1985 O O . ALA A 1 247 ? 17.077 8.738 -23.674 1.00 92.19 247 ALA A O 1
ATOM 1986 N N . LYS A 1 248 ? 17.920 8.539 -21.589 1.00 93.56 248 LYS A N 1
ATOM 1987 C CA . LYS A 1 248 ? 18.603 9.831 -21.536 1.00 93.56 248 LYS A CA 1
ATOM 1988 C C . LYS A 1 248 ? 19.692 9.938 -22.597 1.00 93.56 248 LYS A C 1
ATOM 1990 O O . LYS A 1 248 ? 19.757 10.943 -23.299 1.00 93.56 248 LYS A O 1
ATOM 1995 N N . ALA A 1 249 ? 20.468 8.874 -22.804 1.00 91.44 249 ALA A N 1
ATOM 1996 C CA . ALA A 1 249 ? 21.489 8.817 -23.848 1.00 91.44 249 ALA A CA 1
ATOM 1997 C C . ALA A 1 249 ? 20.914 9.023 -25.263 1.00 91.44 249 ALA A C 1
ATOM 1999 O O . ALA A 1 249 ? 21.557 9.642 -26.112 1.00 91.44 249 ALA A O 1
ATOM 2000 N N . VAL A 1 250 ? 19.695 8.534 -25.528 1.00 93.19 250 VAL A N 1
ATOM 2001 C CA . VAL A 1 250 ? 18.996 8.780 -26.801 1.00 93.19 250 VAL A CA 1
ATOM 2002 C C . VAL A 1 250 ? 18.486 10.221 -26.880 1.00 93.19 250 VAL A C 1
ATOM 2004 O O . VAL A 1 250 ? 18.576 10.841 -27.941 1.00 93.19 250 VAL A O 1
ATOM 2007 N N . GLU A 1 251 ? 17.960 10.761 -25.779 1.00 93.56 251 GLU A N 1
ATOM 2008 C CA . GLU A 1 251 ? 17.435 12.129 -25.719 1.00 93.56 251 GLU A CA 1
ATOM 2009 C C . GLU A 1 251 ? 18.522 13.199 -25.918 1.00 93.56 251 GLU A C 1
ATOM 2011 O O . GLU A 1 251 ? 18.298 14.179 -26.641 1.00 93.56 251 GLU A O 1
ATOM 2016 N N . ASP A 1 252 ? 19.686 13.012 -25.298 1.00 93.81 252 ASP A N 1
ATOM 2017 C CA . ASP A 1 252 ? 20.800 13.966 -25.334 1.00 93.81 252 ASP A CA 1
ATOM 2018 C C . ASP A 1 252 ? 21.601 13.902 -26.638 1.00 93.81 252 ASP A C 1
ATOM 2020 O O . ASP A 1 252 ? 22.427 14.776 -26.918 1.00 93.81 252 ASP A O 1
ATOM 2024 N N . HIS A 1 253 ? 21.349 12.894 -27.477 1.00 95.38 253 HIS A N 1
ATOM 2025 C CA . HIS A 1 253 ? 22.037 12.765 -28.748 1.00 95.38 253 HIS A CA 1
ATOM 2026 C C . HIS A 1 253 ? 21.617 13.885 -29.728 1.00 95.38 253 HIS A C 1
ATOM 2028 O O . HIS A 1 253 ? 20.418 14.095 -29.940 1.00 95.38 253 HIS A O 1
ATOM 2034 N N . PRO A 1 254 ? 22.568 14.563 -30.412 1.00 93.75 254 PRO A N 1
ATOM 2035 C CA . PRO A 1 254 ? 22.258 15.645 -31.358 1.00 93.75 254 PRO A CA 1
ATOM 2036 C C . PRO A 1 254 ? 21.321 15.229 -32.501 1.00 93.75 254 PRO A C 1
ATOM 2038 O O . PRO A 1 254 ? 20.531 16.029 -32.992 1.00 93.75 254 PRO A O 1
ATOM 2041 N N . ASP A 1 255 ? 21.404 13.961 -32.911 1.00 95.06 255 ASP A N 1
ATOM 2042 C CA . ASP A 1 255 ? 20.497 13.325 -33.870 1.00 95.06 255 ASP A CA 1
ATOM 2043 C C . ASP A 1 255 ? 19.704 12.212 -33.170 1.00 95.06 255 ASP A C 1
ATOM 2045 O O . ASP A 1 255 ? 20.092 11.037 -33.179 1.00 95.06 255 ASP A O 1
ATOM 2049 N N . ARG A 1 256 ? 18.619 12.602 -32.498 1.00 92.50 256 ARG A N 1
ATOM 2050 C CA . ARG A 1 256 ? 17.773 11.695 -31.704 1.00 92.50 256 ARG A CA 1
ATOM 2051 C C . ARG A 1 256 ? 17.203 10.546 -32.533 1.00 92.50 256 ARG A C 1
ATOM 2053 O O . ARG A 1 256 ? 17.135 9.419 -32.053 1.00 92.50 256 ARG A O 1
ATOM 2060 N N . GLY A 1 257 ? 16.819 10.813 -33.784 1.00 91.00 257 GLY A N 1
ATOM 2061 C CA . GLY A 1 257 ? 16.237 9.808 -34.677 1.00 91.00 257 GLY A CA 1
ATOM 2062 C C . GLY A 1 257 ? 17.239 8.709 -35.025 1.00 91.00 257 GLY A C 1
ATOM 2063 O O . GLY A 1 257 ? 16.924 7.523 -34.915 1.00 91.00 257 GLY A O 1
ATOM 2064 N N . LYS A 1 258 ? 18.475 9.091 -35.368 1.00 92.75 258 LYS A N 1
ATOM 2065 C CA . LYS A 1 258 ? 19.557 8.133 -35.626 1.00 92.75 258 LYS A CA 1
ATOM 2066 C C . LYS A 1 258 ? 19.930 7.329 -34.381 1.00 92.75 258 LYS A C 1
ATOM 2068 O O . LYS A 1 258 ? 20.159 6.122 -34.493 1.00 92.75 258 LYS A O 1
ATOM 2073 N N . ALA A 1 259 ? 19.985 7.971 -33.213 1.00 92.25 259 ALA A N 1
ATOM 2074 C CA . ALA A 1 259 ? 20.248 7.287 -31.949 1.00 92.25 259 ALA A CA 1
ATOM 2075 C C . ALA A 1 259 ? 19.155 6.255 -31.647 1.00 92.25 259 ALA A C 1
ATOM 2077 O O . ALA A 1 259 ? 19.464 5.076 -31.503 1.00 92.25 259 ALA A O 1
ATOM 2078 N N . ALA A 1 260 ? 17.883 6.663 -31.678 1.00 90.38 260 ALA A N 1
ATOM 2079 C CA . ALA A 1 260 ? 16.747 5.778 -31.440 1.00 90.38 260 ALA A CA 1
ATOM 2080 C C . ALA A 1 260 ? 16.714 4.588 -32.415 1.00 90.38 260 ALA A C 1
ATOM 2082 O O . ALA A 1 260 ? 16.530 3.448 -31.992 1.00 90.38 260 ALA A O 1
ATOM 2083 N N . LEU A 1 261 ? 16.953 4.820 -33.711 1.00 90.25 261 LEU A N 1
ATOM 2084 C CA . LEU A 1 261 ? 17.013 3.741 -34.700 1.00 90.25 261 LEU A CA 1
ATOM 2085 C C . LEU A 1 261 ? 18.161 2.765 -34.410 1.00 90.25 261 LEU A C 1
ATOM 2087 O O . LEU A 1 261 ? 17.968 1.554 -34.473 1.00 90.25 261 LEU A O 1
ATOM 2091 N N . THR A 1 262 ? 19.344 3.280 -34.070 1.00 88.38 262 THR A N 1
ATOM 2092 C CA . THR A 1 262 ? 20.505 2.450 -33.709 1.00 88.38 262 THR A CA 1
ATOM 2093 C C . THR A 1 262 ? 20.197 1.588 -32.487 1.00 88.38 262 THR A C 1
ATOM 2095 O O . THR A 1 262 ? 20.526 0.405 -32.467 1.00 88.38 262 THR A O 1
ATOM 2098 N N . THR A 1 263 ? 19.530 2.169 -31.494 1.00 87.94 263 THR A N 1
ATOM 2099 C CA . THR A 1 263 ? 19.076 1.499 -30.277 1.00 87.94 263 THR A CA 1
ATOM 2100 C C . THR A 1 263 ? 18.105 0.355 -30.586 1.00 87.94 263 THR A C 1
ATOM 2102 O O . THR A 1 263 ? 18.322 -0.773 -30.149 1.00 87.94 263 THR A O 1
ATOM 2105 N N . VAL A 1 264 ? 17.091 0.598 -31.422 1.00 88.12 264 VAL A N 1
ATOM 2106 C CA . VAL A 1 264 ? 16.133 -0.439 -31.852 1.00 88.12 264 VAL A CA 1
ATOM 2107 C C . VAL A 1 264 ? 16.813 -1.541 -32.668 1.00 88.12 264 VAL A C 1
ATOM 2109 O O . VAL A 1 264 ? 16.531 -2.720 -32.461 1.00 88.12 264 VAL A O 1
ATOM 2112 N N . LEU A 1 265 ? 17.731 -1.186 -33.572 1.00 86.38 265 LEU A N 1
ATOM 2113 C CA . LEU A 1 265 ? 18.483 -2.165 -34.361 1.00 86.38 265 LEU A CA 1
ATOM 2114 C C . LEU A 1 265 ? 19.351 -3.059 -33.471 1.00 86.38 265 LEU A C 1
ATOM 2116 O O . LEU A 1 265 ? 19.342 -4.274 -33.652 1.00 86.38 265 LEU A O 1
ATOM 2120 N N . LYS A 1 266 ? 20.043 -2.475 -32.484 1.00 84.06 266 LYS A N 1
ATOM 2121 C CA . LYS A 1 266 ? 20.812 -3.222 -31.479 1.00 84.06 266 LYS A CA 1
ATOM 2122 C C . LYS A 1 266 ? 19.921 -4.164 -30.678 1.00 84.06 266 LYS A C 1
ATOM 2124 O O . LYS A 1 266 ? 20.275 -5.327 -30.531 1.00 84.06 266 LYS A O 1
ATOM 2129 N N . ARG A 1 267 ? 18.748 -3.702 -30.232 1.00 82.88 267 ARG A N 1
ATOM 2130 C CA . ARG A 1 267 ? 17.763 -4.547 -29.540 1.00 82.88 267 ARG A CA 1
ATOM 2131 C C . ARG A 1 267 ? 17.355 -5.747 -30.393 1.00 82.88 267 ARG A C 1
ATOM 2133 O O . ARG A 1 267 ? 17.371 -6.872 -29.909 1.00 82.88 267 ARG A O 1
ATOM 2140 N N . PHE A 1 268 ? 17.034 -5.523 -31.668 1.00 82.62 268 PHE A N 1
ATOM 2141 C CA . PHE A 1 268 ? 16.629 -6.597 -32.579 1.00 82.62 268 PHE A CA 1
ATOM 2142 C C . PHE A 1 268 ? 17.755 -7.605 -32.842 1.00 82.62 268 PHE A C 1
ATOM 2144 O O . PHE A 1 268 ? 17.505 -8.803 -32.928 1.00 82.62 268 PHE A O 1
ATOM 2151 N N . SER A 1 269 ? 19.000 -7.138 -32.944 1.00 82.00 269 SER A N 1
ATOM 2152 C CA . SER A 1 269 ? 20.159 -8.013 -33.123 1.00 82.00 269 SER A CA 1
ATOM 2153 C C . SER A 1 269 ? 20.685 -8.619 -31.817 1.00 82.00 269 SER A C 1
ATOM 2155 O O . SER A 1 269 ? 21.744 -9.241 -31.856 1.00 82.00 269 SER A O 1
ATOM 2157 N N . LEU A 1 270 ? 20.016 -8.386 -30.674 1.00 73.88 270 LEU A N 1
ATOM 2158 C CA . LEU A 1 270 ? 20.502 -8.721 -29.324 1.00 73.88 270 LEU A CA 1
ATOM 2159 C C . LEU A 1 270 ? 21.947 -8.231 -29.087 1.00 73.88 270 LEU A C 1
ATOM 2161 O O . LEU A 1 270 ? 22.782 -8.897 -28.481 1.00 73.88 270 LEU A O 1
ATOM 2165 N N . GLY A 1 271 ? 22.262 -7.063 -29.649 1.00 65.94 271 GLY A N 1
ATOM 2166 C CA . GLY A 1 271 ? 23.591 -6.470 -29.669 1.00 65.94 271 GLY A CA 1
ATOM 2167 C C . GLY A 1 271 ? 23.818 -5.533 -28.488 1.00 65.94 271 GLY A C 1
ATOM 2168 O O . GLY A 1 271 ? 23.603 -4.327 -28.613 1.00 65.94 271 GLY A O 1
ATOM 2169 N N . GLY A 1 272 ? 24.330 -6.077 -27.384 1.00 68.31 272 GLY A N 1
ATOM 2170 C CA . GLY A 1 272 ? 24.698 -5.321 -26.183 1.00 68.31 272 GLY A CA 1
ATOM 2171 C C . GLY A 1 272 ? 23.569 -5.193 -25.150 1.00 68.31 272 GLY A C 1
ATOM 2172 O O . GLY A 1 272 ? 22.468 -5.693 -25.375 1.00 68.31 272 GLY A O 1
ATOM 2173 N N . PRO A 1 273 ? 23.846 -4.548 -24.003 1.00 72.94 273 PRO A N 1
ATOM 2174 C CA . PRO A 1 273 ? 22.912 -4.486 -22.886 1.00 72.94 273 PRO A CA 1
ATOM 2175 C C . PRO A 1 273 ? 21.696 -3.600 -23.193 1.00 72.94 273 PRO A C 1
ATOM 2177 O O . PRO A 1 273 ? 21.838 -2.476 -23.680 1.00 72.94 273 PRO A O 1
ATOM 2180 N N . ASP A 1 274 ? 20.499 -4.099 -22.875 1.00 81.81 274 ASP A N 1
ATOM 2181 C CA . ASP A 1 274 ? 19.234 -3.370 -23.008 1.00 81.81 274 ASP A CA 1
ATOM 2182 C C . ASP A 1 274 ? 18.437 -3.438 -21.697 1.00 81.81 274 ASP A C 1
ATOM 2184 O O . ASP A 1 274 ? 17.697 -4.398 -21.467 1.00 81.81 274 ASP A O 1
ATOM 2188 N N . PRO A 1 275 ? 18.568 -2.425 -20.822 1.00 83.44 275 PRO A N 1
ATOM 2189 C CA . PRO A 1 275 ? 17.908 -2.421 -19.520 1.00 83.44 275 PRO A CA 1
ATOM 2190 C C . PRO A 1 275 ? 16.381 -2.542 -19.593 1.00 83.44 275 PRO A C 1
ATOM 2192 O O . PRO A 1 275 ? 15.766 -3.128 -18.705 1.00 83.44 275 PRO A O 1
ATOM 2195 N N . ALA A 1 276 ? 15.749 -2.036 -20.658 1.00 82.75 276 ALA A N 1
ATOM 2196 C CA . ALA A 1 276 ? 14.300 -2.141 -20.813 1.00 82.75 276 ALA A CA 1
ATOM 2197 C C . ALA A 1 276 ? 13.876 -3.582 -21.133 1.00 82.75 276 ALA A C 1
ATOM 2199 O O . ALA A 1 276 ? 12.905 -4.074 -20.557 1.00 82.75 276 ALA A O 1
ATOM 2200 N N . LEU A 1 277 ? 14.630 -4.271 -21.998 1.00 81.56 277 LEU A N 1
ATOM 2201 C CA . LEU A 1 277 ? 14.412 -5.692 -22.279 1.00 81.56 277 LEU A CA 1
ATOM 2202 C C . LEU A 1 277 ? 14.656 -6.553 -21.032 1.00 81.56 277 LEU A C 1
ATOM 2204 O O . LEU A 1 277 ? 13.906 -7.493 -20.786 1.00 81.56 277 LEU A O 1
ATOM 2208 N N . VAL A 1 278 ? 15.657 -6.208 -20.216 1.00 80.25 278 VAL A N 1
ATOM 2209 C CA . VAL A 1 278 ? 15.933 -6.906 -18.951 1.00 80.25 278 VAL A CA 1
ATOM 2210 C C . VAL A 1 278 ? 14.750 -6.811 -17.994 1.00 80.25 278 VAL A C 1
ATOM 2212 O O . VAL A 1 278 ? 14.357 -7.828 -17.432 1.00 80.25 278 VAL A O 1
ATOM 2215 N N . ILE A 1 279 ? 14.148 -5.629 -17.818 1.00 81.06 279 ILE A N 1
ATOM 2216 C CA . ILE A 1 279 ? 12.963 -5.477 -16.955 1.00 81.06 279 ILE A CA 1
ATOM 2217 C C . ILE A 1 279 ? 11.787 -6.312 -17.479 1.00 81.06 279 ILE A C 1
ATOM 2219 O O . ILE A 1 279 ? 11.073 -6.937 -16.693 1.00 81.06 279 ILE A O 1
ATOM 2223 N N . GLU A 1 280 ? 11.582 -6.359 -18.796 1.00 82.62 280 GLU A N 1
ATOM 2224 C CA . GLU A 1 280 ? 10.537 -7.191 -19.398 1.00 82.62 280 GLU A CA 1
ATOM 2225 C C . GLU A 1 280 ? 10.798 -8.687 -19.170 1.00 82.62 280 GLU A C 1
ATOM 2227 O O . GLU A 1 280 ? 9.909 -9.415 -18.725 1.00 82.62 280 GLU A O 1
ATOM 2232 N N . ALA A 1 281 ? 12.035 -9.135 -19.387 1.00 81.25 281 ALA A N 1
ATOM 2233 C CA . ALA A 1 281 ? 12.447 -10.511 -19.146 1.00 81.25 281 ALA A CA 1
ATOM 2234 C C . ALA A 1 281 ? 12.346 -10.899 -17.659 1.00 81.25 281 ALA A C 1
ATOM 2236 O O . ALA A 1 281 ? 11.879 -11.995 -17.351 1.00 81.25 281 ALA A O 1
ATOM 2237 N N . LEU A 1 282 ? 12.698 -9.994 -16.736 1.00 78.88 282 LEU A N 1
ATOM 2238 C CA . LEU A 1 282 ? 12.499 -10.172 -15.293 1.00 78.88 282 LEU A CA 1
ATOM 2239 C C . LEU A 1 282 ? 11.023 -10.355 -14.953 1.00 78.88 282 LEU A C 1
ATOM 2241 O O . LEU A 1 282 ? 10.669 -11.301 -14.255 1.00 78.88 282 LEU A O 1
ATOM 2245 N N . ARG A 1 283 ? 10.150 -9.502 -15.493 1.00 80.75 283 ARG A N 1
ATOM 2246 C CA . ARG A 1 283 ? 8.705 -9.598 -15.265 1.00 80.75 283 ARG A CA 1
ATOM 2247 C C . ARG A 1 283 ? 8.139 -10.933 -15.750 1.00 80.75 283 ARG A C 1
ATOM 2249 O O . ARG A 1 283 ? 7.290 -11.520 -15.081 1.00 80.75 283 ARG A O 1
ATOM 2256 N N . GLU A 1 284 ? 8.567 -11.415 -16.913 1.00 84.50 284 GLU A N 1
ATOM 2257 C CA . GLU A 1 284 ? 8.132 -12.721 -17.421 1.00 84.50 284 GLU A CA 1
ATOM 2258 C C . GLU A 1 284 ? 8.694 -13.884 -16.593 1.00 84.50 284 GLU A C 1
ATOM 2260 O O . GLU A 1 284 ? 7.978 -14.855 -16.334 1.00 84.50 284 GLU A O 1
ATOM 2265 N N . LEU A 1 285 ? 9.937 -13.776 -16.119 1.00 83.19 285 LEU A N 1
ATOM 2266 C CA . LEU A 1 285 ? 10.537 -14.752 -15.211 1.00 83.19 285 LEU A CA 1
ATOM 2267 C C . LEU A 1 285 ? 9.776 -14.821 -13.877 1.00 83.19 285 LEU A C 1
ATOM 2269 O O . LEU A 1 285 ? 9.466 -15.916 -13.414 1.00 83.19 285 LEU A O 1
ATOM 2273 N N . GLU A 1 286 ? 9.420 -13.675 -13.294 1.00 80.50 286 GLU A N 1
ATOM 2274 C CA . GLU A 1 286 ? 8.622 -13.586 -12.064 1.00 80.50 286 GLU A CA 1
ATOM 2275 C C . GLU A 1 286 ? 7.228 -14.194 -12.236 1.00 80.50 286 GLU A C 1
ATOM 2277 O O . GLU A 1 286 ? 6.797 -14.990 -11.403 1.00 80.50 286 GLU A O 1
ATOM 2282 N N . LYS A 1 287 ? 6.538 -13.900 -13.346 1.00 86.19 287 LYS A N 1
ATOM 2283 C CA . LYS A 1 287 ? 5.235 -14.516 -13.648 1.00 86.19 287 LYS A CA 1
ATOM 2284 C C . LYS A 1 287 ? 5.321 -16.041 -13.693 1.00 86.19 287 LYS A C 1
ATOM 2286 O O . LYS A 1 287 ? 4.445 -16.722 -13.157 1.00 86.19 287 LYS A O 1
ATOM 2291 N N . ARG A 1 288 ? 6.360 -16.586 -14.335 1.00 88.12 288 ARG A N 1
ATOM 2292 C CA . ARG A 1 288 ? 6.576 -18.040 -14.410 1.00 88.12 288 ARG A CA 1
ATOM 2293 C C . ARG A 1 288 ? 6.936 -18.626 -13.056 1.00 88.12 288 ARG A C 1
ATOM 2295 O O . ARG A 1 288 ? 6.399 -19.665 -12.692 1.00 88.12 288 ARG A O 1
ATOM 2302 N N . TRP A 1 289 ? 7.790 -17.949 -12.293 1.00 85.50 289 TRP A N 1
ATOM 2303 C CA . TRP A 1 289 ? 8.125 -18.344 -10.927 1.00 85.50 289 TRP A CA 1
ATOM 2304 C C . TRP A 1 289 ? 6.873 -18.478 -10.060 1.00 85.50 289 TRP A C 1
ATOM 2306 O O . TRP A 1 289 ? 6.682 -19.503 -9.400 1.00 85.50 289 TRP A O 1
ATOM 2316 N N . ASP A 1 290 ? 5.996 -17.473 -10.107 1.00 83.19 290 ASP A N 1
ATOM 2317 C CA . ASP A 1 290 ? 4.746 -17.478 -9.356 1.00 83.19 290 ASP A CA 1
ATOM 2318 C C . ASP A 1 290 ? 3.825 -18.631 -9.762 1.00 83.19 290 ASP A C 1
ATOM 2320 O O . ASP A 1 290 ? 3.263 -19.308 -8.898 1.00 83.19 290 ASP A O 1
ATOM 2324 N N . ALA A 1 291 ? 3.702 -18.891 -11.063 1.00 89.00 291 ALA A N 1
ATOM 2325 C CA . ALA A 1 291 ? 2.841 -19.945 -11.584 1.00 89.00 291 ALA A CA 1
ATOM 2326 C C . ALA A 1 291 ? 3.385 -21.361 -11.321 1.00 89.00 291 ALA A C 1
ATOM 2328 O O . ALA A 1 291 ? 2.637 -22.257 -10.927 1.00 89.00 291 ALA A O 1
ATOM 2329 N N . GLU A 1 292 ? 4.679 -21.587 -11.545 1.00 88.50 292 GLU A N 1
ATOM 2330 C CA . GLU A 1 292 ? 5.250 -22.934 -11.641 1.00 88.50 292 GLU A CA 1
ATOM 2331 C C . GLU A 1 292 ? 5.901 -23.416 -10.342 1.00 88.50 292 GLU A C 1
ATOM 2333 O O . GLU A 1 292 ? 5.867 -24.618 -10.041 1.00 88.50 292 GLU A O 1
ATOM 2338 N N . VAL A 1 293 ? 6.459 -22.485 -9.561 1.00 89.25 293 VAL A N 1
ATOM 2339 C CA . VAL A 1 293 ? 7.217 -22.778 -8.340 1.00 89.25 293 VAL A CA 1
ATOM 2340 C C . VAL A 1 293 ? 6.442 -22.318 -7.111 1.00 89.25 293 VAL A C 1
ATOM 2342 O O . VAL A 1 293 ? 6.018 -23.138 -6.292 1.00 89.25 293 VAL A O 1
ATOM 2345 N N . HIS A 1 294 ? 6.230 -21.011 -6.965 1.00 84.00 294 HIS A N 1
ATOM 2346 C CA . HIS A 1 294 ? 5.694 -20.446 -5.731 1.00 84.00 294 HIS A CA 1
ATOM 2347 C C . HIS A 1 294 ? 4.226 -20.835 -5.495 1.00 84.00 294 HIS A C 1
ATOM 2349 O O . HIS A 1 294 ? 3.870 -21.167 -4.363 1.00 84.00 294 HIS A O 1
ATOM 2355 N N . GLY A 1 295 ? 3.394 -20.901 -6.541 1.00 86.94 295 GLY A N 1
ATOM 2356 C CA . GLY A 1 295 ? 2.012 -21.383 -6.455 1.00 86.94 295 GLY A CA 1
ATOM 2357 C C . GLY A 1 295 ? 1.915 -22.793 -5.869 1.00 86.94 295 GLY A C 1
ATOM 2358 O O . GLY A 1 295 ? 1.227 -22.999 -4.867 1.00 86.94 295 GLY A O 1
ATOM 2359 N N . PHE A 1 296 ? 2.694 -23.740 -6.408 1.00 90.94 296 PHE A N 1
ATOM 2360 C CA . PHE A 1 296 ? 2.754 -25.111 -5.889 1.00 90.94 296 PHE A CA 1
ATOM 2361 C C . PHE A 1 296 ? 3.220 -25.143 -4.430 1.00 90.94 296 PHE A C 1
ATOM 2363 O O . PHE A 1 296 ? 2.586 -25.784 -3.591 1.00 90.94 296 PHE A O 1
ATOM 2370 N N . TYR A 1 297 ? 4.302 -24.426 -4.107 1.00 87.38 297 TYR A N 1
ATOM 2371 C CA . TYR A 1 297 ? 4.817 -24.359 -2.739 1.00 87.38 297 TYR A CA 1
ATOM 2372 C C . TYR A 1 297 ? 3.758 -23.838 -1.762 1.00 87.38 297 TYR A C 1
ATOM 2374 O O . TYR A 1 297 ? 3.519 -24.446 -0.718 1.00 87.38 297 TYR A O 1
ATOM 2382 N N . ARG A 1 298 ? 3.090 -22.734 -2.104 1.00 87.44 298 ARG A N 1
ATOM 2383 C CA . ARG A 1 298 ? 2.074 -22.098 -1.261 1.00 87.44 298 ARG A CA 1
ATOM 2384 C C . ARG A 1 298 ? 0.884 -23.018 -0.998 1.00 87.44 298 ARG A C 1
ATOM 2386 O O . ARG A 1 298 ? 0.388 -23.065 0.126 1.00 87.44 298 ARG A O 1
ATOM 2393 N N . GLU A 1 299 ? 0.432 -23.732 -2.022 1.00 90.62 299 GLU A N 1
ATOM 2394 C CA . GLU A 1 299 ? -0.756 -24.585 -1.954 1.00 90.62 299 GLU A CA 1
ATOM 2395 C C . GLU A 1 299 ? -0.487 -25.931 -1.279 1.00 90.62 299 GLU A C 1
ATOM 2397 O O . GLU A 1 299 ? -1.319 -26.408 -0.506 1.00 90.62 299 GLU A O 1
ATOM 2402 N N . ARG A 1 300 ? 0.670 -26.544 -1.552 1.00 92.00 300 ARG A N 1
ATOM 2403 C CA . ARG A 1 300 ? 0.975 -27.913 -1.114 1.00 92.00 300 ARG A CA 1
ATOM 2404 C C . ARG A 1 300 ? 1.835 -27.981 0.143 1.00 92.00 300 ARG A C 1
ATOM 2406 O O . ARG A 1 300 ? 1.655 -28.894 0.943 1.00 92.00 300 ARG A O 1
ATOM 2413 N N . LEU A 1 301 ? 2.742 -27.022 0.347 1.00 89.50 301 LEU A N 1
ATOM 2414 C CA . LEU A 1 301 ? 3.812 -27.135 1.348 1.00 89.50 301 LEU A CA 1
ATOM 2415 C C . LEU A 1 301 ? 3.752 -26.060 2.441 1.00 89.50 301 LEU A C 1
ATOM 2417 O O . LEU A 1 301 ? 3.937 -26.373 3.615 1.00 89.50 301 LEU A O 1
ATOM 2421 N N . ALA A 1 302 ? 3.453 -24.803 2.101 1.00 84.81 302 ALA A N 1
ATOM 2422 C CA . ALA A 1 302 ? 3.662 -23.659 2.997 1.00 84.81 302 ALA A CA 1
ATOM 2423 C C . ALA A 1 302 ? 2.885 -23.722 4.326 1.00 84.81 302 ALA A C 1
ATOM 2425 O O . ALA A 1 302 ? 3.351 -23.203 5.340 1.00 84.81 302 ALA A O 1
ATOM 2426 N N . ASN A 1 303 ? 1.709 -24.356 4.338 1.00 86.94 303 ASN A N 1
ATOM 2427 C CA . ASN A 1 303 ? 0.861 -24.480 5.528 1.00 86.94 303 ASN A CA 1
ATOM 2428 C C . ASN A 1 303 ? 1.017 -25.814 6.271 1.00 86.94 303 ASN A C 1
ATOM 2430 O O . ASN A 1 303 ? 0.275 -26.055 7.223 1.00 86.94 303 ASN A O 1
ATOM 2434 N N . ARG A 1 304 ? 1.955 -26.671 5.866 1.00 88.50 304 ARG A N 1
ATOM 2435 C CA . ARG A 1 304 ? 2.163 -28.012 6.425 1.00 88.50 304 ARG A CA 1
ATOM 2436 C C . ARG A 1 304 ? 3.456 -28.078 7.240 1.00 88.50 304 ARG A C 1
ATOM 2438 O O . ARG A 1 304 ? 4.376 -27.286 7.018 1.00 88.50 304 ARG A O 1
ATOM 2445 N N . TYR A 1 305 ? 3.550 -29.002 8.187 1.00 83.69 305 TYR A N 1
ATOM 2446 C CA . TYR A 1 305 ? 4.815 -29.306 8.861 1.00 83.69 305 TYR A CA 1
ATOM 2447 C C . TYR A 1 305 ? 5.774 -29.986 7.860 1.00 83.69 305 TYR A C 1
ATOM 2449 O O . TYR A 1 305 ? 5.309 -30.770 7.037 1.00 83.69 305 TYR A O 1
ATOM 2457 N N . PRO A 1 306 ? 7.091 -29.690 7.840 1.00 86.25 306 PRO A N 1
ATOM 2458 C CA . PRO A 1 306 ? 7.869 -28.857 8.767 1.00 86.25 306 PRO A CA 1
ATOM 2459 C C . PRO A 1 306 ? 7.935 -27.361 8.409 1.00 86.25 306 PRO A C 1
ATOM 2461 O O . PRO A 1 306 ? 8.548 -26.578 9.135 1.00 86.25 306 PRO A O 1
ATOM 2464 N N . PHE A 1 307 ? 7.321 -26.928 7.304 1.00 81.44 307 PHE A N 1
ATOM 2465 C CA . PHE A 1 307 ? 7.392 -25.534 6.835 1.00 81.44 307 PHE A CA 1
ATOM 2466 C C . PHE A 1 307 ? 6.651 -24.566 7.764 1.00 81.44 307 PHE A C 1
ATOM 2468 O O . PHE A 1 307 ? 7.110 -23.444 8.001 1.00 81.44 307 PHE A O 1
ATOM 2475 N N . LYS A 1 308 ? 5.551 -25.037 8.357 1.00 81.69 308 LYS A N 1
ATOM 2476 C CA . LYS A 1 308 ? 4.826 -24.395 9.452 1.00 81.69 308 LYS A CA 1
ATOM 2477 C C . LYS A 1 308 ? 4.923 -25.276 10.696 1.00 81.69 308 LYS A C 1
ATOM 2479 O O . LYS A 1 308 ? 4.190 -26.249 10.828 1.00 81.69 308 LYS A O 1
ATOM 2484 N N . ALA A 1 309 ? 5.811 -24.904 11.620 1.00 79.12 309 ALA A N 1
ATOM 2485 C CA . ALA A 1 309 ? 6.178 -25.710 12.791 1.00 79.12 309 ALA A CA 1
ATOM 2486 C C . ALA A 1 309 ? 5.000 -26.131 13.697 1.00 79.12 309 ALA A C 1
ATOM 2488 O O . ALA A 1 309 ? 5.110 -27.129 14.394 1.00 79.12 309 ALA A O 1
ATOM 2489 N N . GLY A 1 310 ? 3.889 -25.385 13.689 1.00 83.81 310 GLY A N 1
ATOM 2490 C CA . GLY A 1 310 ? 2.676 -25.698 14.459 1.00 83.81 310 GLY A CA 1
ATOM 2491 C C . GLY A 1 310 ? 1.508 -26.234 13.626 1.00 83.81 310 GLY A C 1
ATOM 2492 O O . GLY A 1 310 ? 0.367 -26.120 14.065 1.00 83.81 310 GLY A O 1
ATOM 2493 N N . SER A 1 311 ? 1.745 -26.706 12.399 1.00 89.25 311 SER A N 1
ATOM 2494 C CA . SER A 1 311 ? 0.677 -27.292 11.583 1.00 89.25 311 SER A CA 1
ATOM 2495 C C . SER A 1 311 ? 0.325 -28.700 12.076 1.00 89.25 311 SER A C 1
ATOM 2497 O O . SER A 1 311 ? 1.249 -29.471 12.324 1.00 89.25 311 SER A O 1
ATOM 2499 N N . PRO A 1 312 ? -0.970 -29.050 12.209 1.00 89.69 312 PRO A N 1
ATOM 2500 C CA . PRO A 1 312 ? -1.386 -30.411 12.548 1.00 89.69 312 PRO A CA 1
ATOM 2501 C C . PRO A 1 312 ? -1.224 -31.390 11.377 1.00 89.69 312 PRO A C 1
ATOM 2503 O O . PRO A 1 312 ? -1.306 -32.596 11.584 1.00 89.69 312 PRO A O 1
ATOM 2506 N N . ASP A 1 313 ? -1.024 -30.873 10.162 1.00 92.19 313 ASP A N 1
ATOM 2507 C CA . ASP A 1 313 ? -0.897 -31.668 8.951 1.00 92.19 313 ASP A CA 1
ATOM 2508 C C . ASP A 1 313 ? 0.540 -31.636 8.424 1.00 92.19 313 ASP A C 1
ATOM 2510 O O . ASP A 1 313 ? 1.120 -30.561 8.213 1.00 92.19 313 ASP A O 1
ATOM 2514 N N . ASP A 1 314 ? 1.073 -32.815 8.124 1.00 91.56 314 ASP A N 1
ATOM 2515 C CA . ASP A 1 314 ? 2.406 -32.984 7.556 1.00 91.56 314 ASP A CA 1
ATOM 2516 C C . ASP A 1 314 ? 2.406 -32.787 6.035 1.00 91.56 314 ASP A C 1
ATOM 2518 O O . ASP A 1 314 ? 1.441 -33.096 5.329 1.00 91.56 314 ASP A O 1
ATOM 2522 N N . ALA A 1 315 ? 3.510 -32.256 5.512 1.00 90.88 315 ALA A N 1
ATOM 2523 C CA . ALA A 1 315 ? 3.771 -32.233 4.083 1.00 90.88 315 ALA A CA 1
ATOM 2524 C C . ALA A 1 315 ? 4.006 -33.669 3.612 1.00 90.88 315 ALA A C 1
ATOM 2526 O O . ALA A 1 315 ? 4.771 -34.414 4.229 1.00 90.88 315 ALA A O 1
ATOM 2527 N N . SER A 1 316 ? 3.370 -34.057 2.507 1.00 93.81 316 SER A N 1
ATOM 2528 C CA . SER A 1 316 ? 3.612 -35.377 1.936 1.00 93.81 316 SER A CA 1
ATOM 2529 C C . SER A 1 316 ? 5.055 -35.466 1.421 1.00 93.81 316 SER A C 1
ATOM 2531 O O . SER A 1 316 ? 5.610 -34.490 0.905 1.00 93.81 316 SER A O 1
ATOM 2533 N N . LEU A 1 317 ? 5.673 -36.645 1.554 1.00 89.44 317 LEU A N 1
ATOM 2534 C CA . LEU A 1 317 ? 7.011 -36.877 1.002 1.00 89.44 317 LEU A CA 1
ATOM 2535 C C . LEU A 1 317 ? 7.011 -36.723 -0.527 1.00 89.44 317 LEU A C 1
ATOM 2537 O O . LEU A 1 317 ? 7.980 -36.225 -1.085 1.00 89.44 317 LEU A O 1
ATOM 2541 N N . GLU A 1 318 ? 5.904 -37.080 -1.180 1.00 92.88 318 GLU A N 1
ATOM 2542 C CA . GLU A 1 318 ? 5.705 -36.912 -2.620 1.00 92.88 318 GLU A CA 1
ATOM 2543 C C . GLU A 1 318 ? 5.715 -35.434 -3.034 1.00 92.88 318 GLU A C 1
ATOM 2545 O O . GLU A 1 318 ? 6.478 -35.064 -3.919 1.00 92.88 318 GLU A O 1
ATOM 2550 N N . ASP A 1 319 ? 4.934 -34.563 -2.378 1.00 91.75 319 ASP A N 1
ATOM 2551 C CA . ASP A 1 319 ? 4.940 -33.124 -2.682 1.00 91.75 319 ASP A CA 1
ATOM 2552 C C . ASP A 1 319 ? 6.310 -32.500 -2.353 1.00 91.75 319 ASP A C 1
ATOM 2554 O O . ASP A 1 319 ? 6.771 -31.594 -3.053 1.00 91.75 319 ASP A O 1
ATOM 2558 N N . PHE A 1 320 ? 6.980 -32.987 -1.299 1.00 88.19 320 PHE A N 1
ATOM 2559 C CA . PHE A 1 320 ? 8.331 -32.559 -0.943 1.00 88.19 320 PHE A CA 1
ATOM 2560 C C . PHE A 1 320 ? 9.344 -32.933 -2.032 1.00 88.19 320 PHE A C 1
ATOM 2562 O O . PHE A 1 320 ? 10.113 -32.079 -2.468 1.00 88.19 320 PHE A O 1
ATOM 2569 N N . GLU A 1 321 ? 9.340 -34.180 -2.502 1.00 88.31 321 GLU A N 1
ATOM 2570 C CA . GLU A 1 321 ? 10.233 -34.656 -3.562 1.00 88.31 321 GLU A CA 1
ATOM 2571 C C . GLU A 1 321 ? 9.902 -34.012 -4.916 1.00 88.31 321 GLU A C 1
ATOM 2573 O O . GLU A 1 321 ? 10.807 -33.579 -5.627 1.00 88.31 321 GLU A O 1
ATOM 2578 N N . ALA A 1 322 ? 8.621 -33.831 -5.242 1.00 90.88 322 ALA A N 1
ATOM 2579 C CA . ALA A 1 322 ? 8.184 -33.131 -6.449 1.00 90.88 322 ALA A CA 1
ATOM 2580 C C . ALA A 1 322 ? 8.644 -31.663 -6.483 1.00 90.88 322 ALA A C 1
ATOM 2582 O O . ALA A 1 322 ? 8.788 -31.075 -7.559 1.00 90.88 322 ALA A O 1
ATOM 2583 N N . PHE A 1 323 ? 8.884 -31.054 -5.319 1.00 88.50 323 PHE A N 1
ATOM 2584 C CA . PHE A 1 323 ? 9.375 -29.684 -5.227 1.00 88.50 323 PHE A CA 1
ATOM 2585 C C . PHE A 1 323 ? 10.906 -29.595 -5.127 1.00 88.50 323 PHE A C 1
ATOM 2587 O O . PHE A 1 323 ? 11.522 -28.874 -5.913 1.00 88.50 323 PHE A O 1
ATOM 2594 N N . PHE A 1 324 ? 11.515 -30.320 -4.181 1.00 85.19 324 PHE A N 1
ATOM 2595 C CA . PHE A 1 324 ? 12.942 -30.241 -3.823 1.00 85.19 324 PHE A CA 1
ATOM 2596 C C . PHE A 1 324 ? 13.824 -31.316 -4.455 1.00 85.19 324 PHE A C 1
ATOM 2598 O O . PHE A 1 324 ? 15.047 -31.273 -4.298 1.00 85.19 324 PHE A O 1
ATOM 2605 N N . GLY A 1 325 ? 13.229 -32.309 -5.108 1.00 80.06 325 GLY A N 1
ATOM 2606 C CA . GLY A 1 325 ? 13.963 -33.387 -5.748 1.00 80.06 325 GLY A CA 1
ATOM 2607 C C . GLY A 1 325 ? 14.891 -32.880 -6.858 1.00 80.06 325 GLY A C 1
ATOM 2608 O O . GLY A 1 325 ? 14.735 -31.764 -7.354 1.00 80.06 325 GLY A O 1
ATOM 2609 N N . PRO A 1 326 ? 15.842 -33.713 -7.306 1.00 81.44 326 PRO A N 1
ATOM 2610 C CA . PRO A 1 326 ? 16.764 -33.367 -8.391 1.00 81.44 326 PRO A CA 1
ATOM 2611 C C . PRO A 1 326 ? 16.052 -33.138 -9.733 1.00 81.44 326 PRO A C 1
ATOM 2613 O O . PRO A 1 326 ? 16.585 -32.472 -10.605 1.00 81.44 326 PRO A O 1
ATOM 2616 N N . GLN A 1 327 ? 14.847 -33.685 -9.896 1.00 86.81 327 GLN A N 1
ATOM 2617 C CA . GLN A 1 327 ? 13.944 -33.405 -11.017 1.00 86.81 327 GLN A CA 1
ATOM 2618 C C . GLN A 1 327 ? 12.708 -32.627 -10.546 1.00 86.81 327 GLN A C 1
ATOM 2620 O O . GLN A 1 327 ? 11.672 -32.642 -11.201 1.00 86.81 327 GLN A O 1
ATOM 2625 N N . GLY A 1 328 ? 12.791 -31.997 -9.375 1.00 86.50 328 GLY A N 1
ATOM 2626 C CA . GLY A 1 328 ? 11.710 -31.227 -8.786 1.00 86.50 328 GLY A CA 1
ATOM 2627 C C . GLY A 1 328 ? 11.542 -29.873 -9.466 1.00 86.50 328 GLY A C 1
ATOM 2628 O O . GLY A 1 328 ? 12.435 -29.376 -10.157 1.00 86.50 328 GLY A O 1
ATOM 2629 N N . ARG A 1 329 ? 10.387 -29.251 -9.234 1.00 89.44 329 ARG A N 1
ATOM 2630 C CA . ARG A 1 329 ? 9.999 -27.964 -9.839 1.00 89.44 329 ARG A CA 1
ATOM 2631 C C . ARG A 1 329 ? 11.061 -26.878 -9.678 1.00 89.44 329 ARG A C 1
ATOM 2633 O O . ARG A 1 329 ? 11.315 -26.132 -10.617 1.00 89.44 329 ARG A O 1
ATOM 2640 N N . LEU A 1 330 ? 11.693 -26.802 -8.504 1.00 82.88 330 LEU A N 1
ATOM 2641 C CA . LEU A 1 330 ? 12.701 -25.781 -8.223 1.00 82.88 330 LEU A CA 1
ATOM 2642 C C . LEU A 1 330 ? 13.945 -25.943 -9.108 1.00 82.88 330 LEU A C 1
ATOM 2644 O O . LEU A 1 330 ? 14.427 -24.964 -9.675 1.00 82.88 330 LEU A O 1
ATOM 2648 N N . GLN A 1 331 ? 14.437 -27.178 -9.246 1.00 81.06 331 GLN A N 1
ATOM 2649 C CA . GLN A 1 331 ? 15.615 -27.482 -10.057 1.00 81.06 331 GLN A CA 1
ATOM 2650 C C . GLN A 1 331 ? 15.329 -27.270 -11.547 1.00 81.06 331 GLN A C 1
ATOM 2652 O O . GLN A 1 331 ? 16.121 -26.640 -12.244 1.00 81.06 331 GLN A O 1
ATOM 2657 N N . GLN A 1 332 ? 14.166 -27.724 -12.023 1.00 88.94 332 GLN A N 1
ATOM 2658 C CA . GLN A 1 332 ? 13.762 -27.534 -13.417 1.00 88.94 332 GLN A CA 1
ATOM 2659 C C . GLN A 1 332 ? 13.654 -26.050 -13.779 1.00 88.94 332 GLN A C 1
ATOM 2661 O O . GLN A 1 332 ? 14.191 -25.628 -14.801 1.00 88.94 332 GLN A O 1
ATOM 2666 N N . PHE A 1 333 ? 13.018 -25.242 -12.924 1.00 88.25 333 PHE A N 1
ATOM 2667 C CA . PHE A 1 333 ? 12.898 -23.802 -13.151 1.00 88.25 333 PHE A CA 1
ATOM 2668 C C . PHE A 1 333 ? 14.270 -23.121 -13.225 1.00 88.25 333 PHE A C 1
ATOM 2670 O O . PHE A 1 333 ? 14.521 -22.285 -14.097 1.00 88.25 333 PHE A O 1
ATOM 2677 N N . HIS A 1 334 ? 15.173 -23.502 -12.320 1.00 80.75 334 HIS A N 1
ATOM 2678 C CA . HIS A 1 334 ? 16.539 -22.998 -12.294 1.00 80.75 334 HIS A CA 1
ATOM 2679 C C . HIS A 1 334 ? 17.279 -23.297 -13.608 1.00 80.75 334 HIS A C 1
ATOM 2681 O O . HIS A 1 334 ? 17.821 -22.392 -14.243 1.00 80.75 334 HIS A O 1
ATOM 2687 N N . GLU A 1 335 ? 17.271 -24.558 -14.039 1.00 84.00 335 GLU A N 1
ATOM 2688 C CA . GLU A 1 335 ? 17.991 -24.997 -15.235 1.00 84.00 335 GLU A CA 1
ATOM 2689 C C . GLU A 1 335 ? 17.416 -24.418 -16.527 1.00 84.00 335 GLU A C 1
ATOM 2691 O O . GLU A 1 335 ? 18.174 -24.019 -17.411 1.00 84.00 335 GLU A O 1
ATOM 2696 N N . GLN A 1 336 ? 16.089 -24.365 -16.637 1.00 87.75 336 GLN A N 1
ATOM 2697 C CA . GLN A 1 336 ? 15.412 -23.987 -17.876 1.00 87.75 336 GLN A CA 1
ATOM 2698 C C . GLN A 1 336 ? 15.298 -22.476 -18.058 1.00 87.75 336 GLN A C 1
ATOM 2700 O O . GLN A 1 336 ? 15.396 -21.995 -19.186 1.00 87.75 336 GLN A O 1
ATOM 2705 N N . TYR A 1 337 ? 15.076 -21.726 -16.976 1.00 85.06 337 TYR A N 1
ATOM 2706 C CA . TYR A 1 337 ? 14.750 -20.303 -17.071 1.00 85.06 337 TYR A CA 1
ATOM 2707 C C . TYR A 1 337 ? 15.802 -19.420 -16.420 1.00 85.06 337 TYR A C 1
ATOM 2709 O O . TYR A 1 337 ? 16.299 -18.501 -17.068 1.00 85.06 337 TYR A O 1
ATOM 2717 N N . LEU A 1 338 ? 16.179 -19.699 -15.169 1.00 79.75 338 LEU A N 1
ATOM 2718 C CA . LEU A 1 338 ? 17.085 -18.812 -14.439 1.00 79.75 338 LEU A CA 1
ATOM 2719 C C . LEU A 1 338 ? 18.492 -18.798 -15.050 1.00 79.75 338 LEU A C 1
ATOM 2721 O O . LEU A 1 338 ? 19.057 -17.726 -15.247 1.00 79.75 338 LEU A O 1
ATOM 2725 N N . ASN A 1 339 ? 19.036 -19.965 -15.400 1.00 78.00 339 ASN A N 1
ATOM 2726 C CA . ASN A 1 339 ? 20.358 -20.066 -16.021 1.00 78.00 339 ASN A CA 1
ATOM 2727 C C . ASN A 1 339 ? 20.425 -19.332 -17.364 1.00 78.00 339 ASN A C 1
ATOM 2729 O O . ASN A 1 339 ? 21.378 -18.597 -17.616 1.00 78.00 339 ASN A O 1
ATOM 2733 N N . ALA A 1 340 ? 19.411 -19.523 -18.212 1.00 78.75 340 ALA A N 1
ATOM 2734 C CA . ALA A 1 340 ? 19.313 -18.830 -19.492 1.00 78.75 340 ALA A CA 1
ATOM 2735 C C . ALA A 1 340 ? 19.213 -17.313 -19.279 1.00 78.75 340 ALA A C 1
ATOM 2737 O O . ALA A 1 340 ? 19.985 -16.552 -19.856 1.00 78.75 340 ALA A O 1
ATOM 2738 N N . PHE A 1 341 ? 18.340 -16.882 -18.364 1.00 76.44 341 PHE A N 1
ATOM 2739 C CA . PHE A 1 341 ? 18.173 -15.474 -18.030 1.00 76.44 341 PHE A CA 1
ATOM 2740 C C . PHE A 1 341 ? 19.481 -14.834 -17.548 1.00 76.44 341 PHE A C 1
ATOM 2742 O O . PHE A 1 341 ? 19.876 -13.800 -18.080 1.00 76.44 341 PHE A O 1
ATOM 2749 N N . ILE A 1 342 ? 20.181 -15.445 -16.587 1.00 72.31 342 ILE A N 1
ATOM 2750 C CA . ILE A 1 342 ? 21.450 -14.910 -16.076 1.00 72.31 342 ILE A CA 1
ATOM 2751 C C . ILE A 1 342 ? 22.477 -14.837 -17.206 1.00 72.31 342 ILE A C 1
ATOM 2753 O O . ILE A 1 342 ? 23.068 -13.782 -17.416 1.00 72.31 342 ILE A O 1
ATOM 2757 N N . LYS A 1 343 ? 22.668 -15.922 -17.963 1.00 71.50 343 LYS A N 1
ATOM 2758 C CA . LYS A 1 343 ? 23.651 -15.978 -19.052 1.00 71.50 343 LYS A CA 1
ATOM 2759 C C . LYS A 1 343 ? 23.440 -14.870 -20.085 1.00 71.50 343 LYS A C 1
ATOM 2761 O O . LYS A 1 343 ? 24.413 -14.264 -20.521 1.00 71.50 343 LYS A O 1
ATOM 2766 N N . ASP A 1 344 ? 22.189 -14.610 -20.444 1.00 69.44 344 ASP A N 1
ATOM 2767 C CA . ASP A 1 344 ? 21.856 -13.702 -21.538 1.00 69.44 344 ASP A CA 1
ATOM 2768 C C . ASP A 1 344 ? 21.726 -12.235 -21.080 1.00 69.44 344 ASP A C 1
ATOM 2770 O O . ASP A 1 344 ? 21.744 -11.334 -21.915 1.00 69.44 344 ASP A O 1
ATOM 2774 N N . ASN A 1 345 ? 21.617 -11.972 -19.768 1.00 67.25 345 ASN A N 1
ATOM 2775 C CA . ASN A 1 345 ? 21.324 -10.634 -19.234 1.00 67.25 345 ASN A CA 1
ATOM 2776 C C . ASN A 1 345 ? 22.341 -10.114 -18.201 1.00 67.25 345 ASN A C 1
ATOM 2778 O O . ASN A 1 345 ? 22.207 -8.975 -17.751 1.00 67.25 345 ASN A O 1
ATOM 2782 N N . ILE A 1 346 ? 23.364 -10.889 -17.819 1.00 62.94 346 ILE A N 1
ATOM 2783 C CA . ILE A 1 346 ? 24.329 -10.489 -16.775 1.00 62.94 346 ILE A CA 1
ATOM 2784 C C . ILE A 1 346 ? 25.060 -9.180 -17.103 1.00 62.94 346 ILE A C 1
ATOM 2786 O O . ILE A 1 346 ? 25.214 -8.332 -16.226 1.00 62.94 346 ILE A O 1
ATOM 2790 N N . ASP A 1 347 ? 25.428 -8.970 -18.368 1.00 61.81 347 ASP A N 1
ATOM 2791 C CA . ASP A 1 347 ? 26.129 -7.760 -18.810 1.00 61.81 347 ASP A CA 1
ATOM 2792 C C . ASP A 1 347 ? 25.240 -6.513 -18.716 1.00 61.81 347 ASP A C 1
ATOM 2794 O O . ASP A 1 347 ? 25.732 -5.418 -18.465 1.00 61.81 347 ASP A O 1
ATOM 2798 N N . ALA A 1 348 ? 23.923 -6.675 -18.871 1.00 59.12 348 ALA A N 1
ATOM 2799 C CA . ALA A 1 348 ? 22.941 -5.600 -18.750 1.00 59.12 348 ALA A CA 1
ATOM 2800 C C . ALA A 1 348 ? 22.506 -5.346 -17.299 1.00 59.12 348 ALA A C 1
ATOM 2802 O O . ALA A 1 348 ? 22.151 -4.225 -16.950 1.00 59.12 348 ALA A O 1
ATOM 2803 N N . LEU A 1 349 ? 22.568 -6.369 -16.441 1.00 53.12 349 LEU A N 1
ATOM 2804 C CA . LEU A 1 349 ? 22.316 -6.252 -15.001 1.00 53.12 349 LEU A CA 1
ATOM 2805 C C . LEU A 1 349 ? 23.476 -5.575 -14.248 1.00 53.12 349 LEU A C 1
ATOM 2807 O O . LEU A 1 349 ? 23.263 -5.046 -13.157 1.00 53.12 349 LEU A O 1
ATOM 2811 N N . TYR A 1 350 ? 24.687 -5.590 -14.819 1.00 54.88 350 TYR A N 1
ATOM 2812 C CA . TYR A 1 350 ? 25.915 -5.085 -14.190 1.00 54.88 350 TYR A CA 1
ATOM 2813 C C . TYR A 1 350 ? 26.710 -4.082 -15.041 1.00 54.88 350 TYR A C 1
ATOM 2815 O O . TYR A 1 350 ? 27.834 -3.727 -14.666 1.00 54.88 350 TYR A O 1
ATOM 2823 N N . SER A 1 351 ? 26.154 -3.571 -16.146 1.00 49.16 351 SER A N 1
ATOM 2824 C CA . SER A 1 351 ? 26.756 -2.435 -16.846 1.00 49.16 351 SER A CA 1
ATOM 2825 C C . SER A 1 351 ? 26.699 -1.215 -15.922 1.00 49.16 351 SER A C 1
ATOM 2827 O O . SER A 1 351 ? 25.640 -0.629 -15.743 1.00 49.16 351 SER A O 1
ATOM 2829 N N . GLU A 1 352 ? 27.844 -0.884 -15.323 1.00 43.19 352 GLU A N 1
ATOM 2830 C CA . GLU A 1 352 ? 28.080 0.194 -14.348 1.00 43.19 352 GLU A CA 1
ATOM 2831 C C . GLU A 1 352 ? 27.808 -0.126 -12.867 1.00 43.19 352 GLU A C 1
ATOM 2833 O O . GLU A 1 352 ? 27.133 0.593 -12.135 1.00 43.19 352 GLU A O 1
ATOM 2838 N N . SER A 1 353 ? 28.536 -1.111 -12.336 1.00 38.00 353 SER A N 1
ATOM 2839 C CA . SER A 1 353 ? 29.245 -0.841 -11.080 1.00 38.00 353 SER A CA 1
ATOM 2840 C C . SER A 1 353 ? 30.704 -1.254 -11.202 1.00 38.00 353 SER A C 1
ATOM 2842 O O . SER A 1 353 ? 31.017 -2.442 -11.168 1.00 38.00 353 SER A O 1
ATOM 2844 N N . LEU A 1 354 ? 31.575 -0.253 -11.345 1.00 35.31 354 LEU A N 1
ATOM 2845 C CA . LEU A 1 354 ? 32.847 -0.070 -10.633 1.00 35.31 354 LEU A CA 1
ATOM 2846 C C . LEU A 1 354 ? 33.843 0.660 -11.540 1.00 35.31 354 LEU A C 1
ATOM 2848 O O . LEU A 1 354 ? 34.722 0.068 -12.158 1.00 35.31 354 LEU A O 1
ATOM 2852 N N . GLY A 1 355 ? 33.805 1.990 -11.478 1.00 30.30 355 GLY A N 1
ATOM 2853 C CA . GLY A 1 355 ? 35.024 2.795 -11.564 1.00 30.30 355 GLY A CA 1
ATOM 2854 C C . GLY A 1 355 ? 35.929 2.578 -10.339 1.00 30.30 355 GLY A C 1
ATOM 2855 O O . GLY A 1 355 ? 36.371 3.545 -9.728 1.00 30.30 355 GLY A O 1
ATOM 2856 N N . LEU A 1 356 ? 36.177 1.323 -9.947 1.00 25.70 356 LEU A N 1
ATOM 2857 C CA . LEU A 1 356 ? 37.170 0.940 -8.946 1.00 25.70 356 LEU A CA 1
ATOM 2858 C C . LEU A 1 356 ? 38.126 -0.086 -9.574 1.00 25.70 356 LEU A C 1
ATOM 2860 O O . LEU A 1 356 ? 37.672 -1.083 -10.140 1.00 25.70 356 LEU A O 1
ATOM 2864 N N . PRO A 1 357 ? 39.450 0.123 -9.484 1.00 25.48 357 PRO A N 1
ATOM 2865 C CA . PRO A 1 357 ? 40.415 -0.840 -9.977 1.00 25.48 357 PRO A CA 1
ATOM 2866 C C . PRO A 1 357 ? 40.459 -2.041 -9.025 1.00 25.48 357 PRO A C 1
ATOM 2868 O O . PRO A 1 357 ? 40.827 -1.909 -7.862 1.00 25.48 357 PRO A O 1
ATOM 2871 N N . GLY A 1 358 ? 40.134 -3.228 -9.540 1.00 30.53 358 GLY A N 1
ATOM 2872 C CA . GLY A 1 358 ? 40.507 -4.494 -8.905 1.00 30.53 358 GLY A CA 1
ATOM 2873 C C . GLY A 1 358 ? 39.395 -5.255 -8.185 1.00 30.53 358 GLY A C 1
ATOM 2874 O O . GLY A 1 358 ? 39.468 -5.463 -6.981 1.00 30.53 358 GLY A O 1
ATOM 2875 N N . SER A 1 359 ? 38.445 -5.812 -8.932 1.00 29.31 359 SER A N 1
ATOM 2876 C CA . SER A 1 359 ? 37.712 -7.015 -8.500 1.00 29.31 359 SER A CA 1
ATOM 2877 C C . SER A 1 359 ? 37.361 -7.941 -9.671 1.00 29.31 359 SER A C 1
ATOM 2879 O O . SER A 1 359 ? 36.377 -8.667 -9.648 1.00 29.31 359 SER A O 1
ATOM 2881 N N . ALA A 1 360 ? 38.234 -7.992 -10.680 1.00 31.38 360 ALA A N 1
ATOM 2882 C CA . ALA A 1 360 ? 38.363 -9.164 -11.538 1.00 31.38 360 ALA A CA 1
ATOM 2883 C C . ALA A 1 360 ? 39.435 -10.081 -10.927 1.00 31.38 360 ALA A C 1
ATOM 2885 O O . ALA A 1 360 ? 40.608 -10.032 -11.298 1.00 31.38 360 ALA A O 1
ATOM 2886 N N . ARG A 1 361 ? 39.060 -10.894 -9.938 1.00 26.66 361 ARG A N 1
ATOM 2887 C CA . ARG A 1 361 ? 39.836 -12.087 -9.576 1.00 26.66 361 ARG A CA 1
ATOM 2888 C C . ARG A 1 361 ? 38.918 -13.297 -9.621 1.00 26.66 361 ARG A C 1
ATOM 2890 O O . ARG A 1 361 ? 38.047 -13.431 -8.777 1.00 26.66 361 ARG A O 1
ATOM 2897 N N . GLY A 1 362 ? 39.162 -14.124 -10.639 1.00 27.44 362 GLY A N 1
ATOM 2898 C CA . GLY A 1 362 ? 38.924 -15.566 -10.663 1.00 27.44 362 GLY A CA 1
ATOM 2899 C C . GLY A 1 362 ? 37.530 -16.026 -10.261 1.00 27.44 362 GLY A C 1
ATOM 2900 O O . GLY A 1 362 ? 37.310 -16.377 -9.110 1.00 27.44 362 GLY A O 1
ATOM 2901 N N . ALA A 1 363 ? 36.623 -16.112 -11.231 1.00 27.14 363 ALA A N 1
ATOM 2902 C CA . ALA A 1 363 ? 35.495 -17.025 -11.121 1.00 27.14 363 ALA A CA 1
ATOM 2903 C C . ALA A 1 363 ? 36.015 -18.452 -11.375 1.00 27.14 363 ALA A C 1
ATOM 2905 O O . ALA A 1 363 ? 36.125 -18.873 -12.524 1.00 27.14 363 ALA A O 1
ATOM 2906 N N . GLU A 1 364 ? 36.389 -19.168 -10.314 1.00 22.97 364 GLU A N 1
ATOM 2907 C CA . GLU A 1 364 ? 36.337 -20.633 -10.327 1.00 22.97 364 GLU A CA 1
ATOM 2908 C C . GLU A 1 364 ? 34.941 -21.076 -9.859 1.00 22.97 364 GLU A C 1
ATOM 2910 O O . GLU A 1 364 ? 34.390 -20.453 -8.949 1.00 22.97 364 GLU A O 1
ATOM 2915 N N . PRO A 1 365 ? 34.343 -22.108 -10.477 1.00 26.41 365 PRO A N 1
ATOM 2916 C CA . PRO A 1 365 ? 33.034 -22.611 -10.083 1.00 26.41 365 PRO A CA 1
ATOM 2917 C C . PRO A 1 365 ? 33.169 -23.454 -8.809 1.00 26.41 365 PRO A C 1
ATOM 2919 O O . PRO A 1 365 ? 33.752 -24.539 -8.851 1.00 26.41 365 PRO A O 1
ATOM 2922 N N . VAL A 1 366 ? 32.632 -22.989 -7.678 1.00 28.03 366 VAL A N 1
ATOM 2923 C CA . VAL A 1 366 ? 32.482 -23.843 -6.496 1.00 28.03 366 VAL A CA 1
ATOM 2924 C C . VAL A 1 366 ? 31.155 -24.583 -6.622 1.00 28.03 366 VAL A C 1
ATOM 2926 O O . VAL A 1 366 ? 30.069 -24.022 -6.502 1.00 28.03 366 VAL A O 1
ATOM 2929 N N . GLU A 1 367 ? 31.242 -25.883 -6.895 1.00 33.94 367 GLU A N 1
ATOM 2930 C CA . GLU A 1 367 ? 30.104 -26.776 -6.737 1.00 33.94 367 GLU A CA 1
ATOM 2931 C C . GLU A 1 367 ? 29.730 -26.933 -5.255 1.00 33.94 367 GLU A C 1
ATOM 2933 O O . GLU A 1 367 ? 30.577 -27.063 -4.369 1.00 33.94 367 GLU A O 1
ATOM 2938 N N . THR A 1 368 ? 28.431 -27.151 -5.048 1.00 35.16 368 THR A N 1
ATOM 2939 C CA . THR A 1 368 ? 27.792 -27.791 -3.885 1.00 35.16 368 THR A CA 1
ATOM 2940 C C . THR A 1 368 ? 27.472 -26.918 -2.666 1.00 35.16 368 THR A C 1
ATOM 2942 O O . THR A 1 368 ? 28.160 -26.910 -1.650 1.00 35.16 368 THR A O 1
ATOM 2945 N N . GLY A 1 369 ? 26.267 -26.345 -2.687 1.00 31.73 369 GLY A N 1
ATOM 2946 C CA . GLY A 1 369 ? 25.526 -25.978 -1.482 1.00 31.73 369 GLY A CA 1
ATOM 2947 C C . GLY A 1 369 ? 24.029 -25.930 -1.769 1.00 31.73 369 GLY A C 1
ATOM 2948 O O . GLY A 1 369 ? 23.556 -24.962 -2.343 1.00 31.73 369 GLY A O 1
ATOM 2949 N N . ARG A 1 370 ? 23.264 -26.968 -1.389 1.00 39.19 370 ARG A N 1
ATOM 2950 C CA . ARG A 1 370 ? 21.790 -26.992 -1.510 1.00 39.19 370 ARG A CA 1
ATOM 2951 C C . ARG A 1 370 ? 21.190 -25.741 -0.848 1.00 39.19 370 ARG A C 1
ATOM 2953 O O . ARG A 1 370 ? 21.097 -25.688 0.383 1.00 39.19 370 ARG A O 1
ATOM 2960 N N . ALA A 1 371 ? 20.770 -24.741 -1.627 1.00 37.34 371 ALA A N 1
ATOM 2961 C CA . ALA A 1 371 ? 20.117 -23.574 -1.051 1.00 37.34 371 ALA A CA 1
ATOM 2962 C C . ALA A 1 371 ? 18.767 -23.978 -0.461 1.00 37.34 371 ALA A C 1
ATOM 2964 O O . ALA A 1 371 ? 17.936 -24.621 -1.103 1.00 37.34 371 ALA A O 1
ATOM 2965 N N . HIS A 1 372 ? 18.540 -23.584 0.790 1.00 36.31 372 HIS A N 1
ATOM 2966 C CA . HIS A 1 372 ? 17.224 -23.728 1.384 1.00 36.31 372 HIS A CA 1
ATOM 2967 C C . HIS A 1 372 ? 16.243 -22.760 0.693 1.00 36.31 372 HIS A C 1
ATOM 2969 O O . HIS A 1 372 ? 16.577 -21.583 0.525 1.00 36.31 372 HIS A O 1
ATOM 2975 N N . PRO A 1 373 ? 15.015 -23.206 0.372 1.00 37.44 373 PRO A N 1
ATOM 2976 C CA . PRO A 1 373 ? 13.980 -22.422 -0.316 1.00 37.44 373 PRO A CA 1
ATOM 2977 C C . PRO A 1 373 ? 13.794 -21.019 0.264 1.00 37.44 373 PRO A C 1
ATOM 2979 O O . PRO A 1 373 ? 13.737 -20.051 -0.482 1.00 37.44 373 PRO A O 1
ATOM 2982 N N . ARG A 1 374 ? 13.790 -20.881 1.600 1.00 35.03 374 ARG A N 1
ATOM 2983 C CA . ARG A 1 374 ? 13.574 -19.609 2.324 1.00 35.03 374 ARG A CA 1
ATOM 2984 C C . ARG A 1 374 ? 14.528 -18.469 1.938 1.00 35.03 374 ARG A C 1
ATOM 2986 O O . ARG A 1 374 ? 14.265 -17.332 2.315 1.00 35.03 374 ARG A O 1
ATOM 2993 N N . TYR A 1 375 ? 15.622 -18.759 1.236 1.00 42.72 375 TYR A N 1
ATOM 2994 C CA . TYR A 1 375 ? 16.592 -17.761 0.787 1.00 42.72 375 TYR A CA 1
ATOM 2995 C C . TYR A 1 375 ? 16.440 -17.361 -0.686 1.00 42.72 375 TYR A C 1
ATOM 2997 O O . TYR A 1 375 ? 17.057 -16.383 -1.083 1.00 42.72 375 TYR A O 1
ATOM 3005 N N . LEU A 1 376 ? 15.628 -18.076 -1.472 1.00 50.56 376 LEU A N 1
ATOM 3006 C CA . LEU A 1 376 ? 15.267 -17.704 -2.850 1.00 50.56 376 LEU A CA 1
ATOM 3007 C C . LEU A 1 376 ? 14.006 -16.832 -2.894 1.00 50.56 376 LEU A C 1
ATOM 3009 O O . LEU A 1 376 ? 13.824 -16.046 -3.821 1.00 50.56 376 LEU A O 1
ATOM 3013 N N . PHE A 1 377 ? 13.158 -16.966 -1.870 1.00 52.50 377 PHE A N 1
ATOM 3014 C CA . PHE A 1 377 ? 11.939 -16.185 -1.712 1.00 52.50 377 PHE A CA 1
ATOM 3015 C C . PHE A 1 377 ? 12.208 -14.897 -0.934 1.00 52.50 377 PHE A C 1
ATOM 3017 O O . PHE A 1 377 ? 12.781 -14.893 0.165 1.00 52.50 377 PHE A O 1
ATOM 3024 N N . GLN A 1 378 ? 11.711 -13.794 -1.473 1.00 57.81 378 GLN A N 1
ATOM 3025 C CA . GLN A 1 378 ? 11.422 -12.608 -0.685 1.00 57.81 378 GLN A CA 1
ATOM 3026 C C . GLN A 1 378 ? 10.277 -12.904 0.297 1.00 57.81 378 GLN A C 1
ATOM 3028 O O . GLN A 1 378 ? 9.518 -13.856 0.101 1.00 57.81 378 GLN A O 1
ATOM 3033 N N . PRO A 1 379 ? 10.098 -12.092 1.348 1.00 50.22 379 PRO A N 1
ATOM 3034 C CA . PRO A 1 379 ? 8.940 -12.225 2.231 1.00 50.22 379 PRO A CA 1
ATOM 3035 C C . PRO A 1 379 ? 7.585 -12.107 1.509 1.00 50.22 379 PRO A C 1
ATOM 3037 O O . PRO A 1 379 ? 6.591 -12.683 1.944 1.00 50.22 379 PRO A O 1
ATOM 3040 N N . THR A 1 380 ? 7.566 -11.405 0.373 1.00 51.91 380 THR A N 1
ATOM 3041 C CA . THR A 1 380 ? 6.432 -11.277 -0.556 1.00 51.91 380 THR A CA 1
ATOM 3042 C C . THR A 1 380 ? 6.200 -12.522 -1.423 1.00 51.91 380 THR A C 1
ATOM 3044 O O . THR A 1 380 ? 5.162 -12.618 -2.070 1.00 51.91 380 THR A O 1
ATOM 3047 N N . GLY A 1 381 ? 7.140 -13.475 -1.447 1.00 54.97 381 GLY A N 1
ATOM 3048 C CA . GLY A 1 381 ? 7.142 -14.639 -2.341 1.00 54.97 381 GLY A CA 1
ATOM 3049 C C . GLY A 1 381 ? 7.841 -14.409 -3.688 1.00 54.97 381 GLY A C 1
ATOM 3050 O O . GLY A 1 381 ? 8.112 -15.379 -4.398 1.00 54.97 381 GLY A O 1
ATOM 3051 N N . ALA A 1 382 ? 8.195 -13.158 -4.007 1.00 55.41 382 ALA A N 1
ATOM 3052 C CA . ALA A 1 382 ? 8.902 -12.803 -5.235 1.00 55.41 382 ALA A CA 1
ATOM 3053 C C . ALA A 1 382 ? 10.327 -13.382 -5.278 1.00 55.41 382 ALA A C 1
ATOM 3055 O O . ALA A 1 382 ? 10.951 -13.639 -4.240 1.00 55.41 382 ALA A O 1
ATOM 3056 N N . LEU A 1 383 ? 10.838 -13.586 -6.492 1.00 57.28 383 LEU A N 1
ATOM 3057 C CA . LEU A 1 383 ? 12.197 -14.059 -6.738 1.00 57.28 383 LEU A CA 1
ATOM 3058 C C . LEU A 1 383 ? 13.193 -12.923 -6.458 1.00 57.28 383 LEU A C 1
ATOM 3060 O O . LEU A 1 383 ? 13.015 -11.808 -6.934 1.00 57.28 383 LEU A O 1
ATOM 3064 N N . SER A 1 384 ? 14.257 -13.174 -5.693 1.00 56.56 384 SER A N 1
ATOM 3065 C CA . SER A 1 384 ? 15.383 -12.227 -5.611 1.00 56.56 384 SER A CA 1
ATOM 3066 C C . SER A 1 384 ? 16.521 -12.692 -6.513 1.00 56.56 384 SER A C 1
ATOM 3068 O O . SER A 1 384 ? 17.107 -13.758 -6.303 1.00 56.56 384 SER A O 1
ATOM 3070 N N . VAL A 1 385 ? 16.835 -11.877 -7.520 1.00 53.84 385 VAL A N 1
ATOM 3071 C CA . VAL A 1 385 ? 17.822 -12.195 -8.560 1.00 53.84 385 VAL A CA 1
ATOM 3072 C C . VAL A 1 385 ? 19.240 -12.189 -7.979 1.00 53.84 385 VAL A C 1
ATOM 3074 O O . VAL A 1 385 ? 20.024 -13.088 -8.275 1.00 53.84 385 VAL A O 1
ATOM 3077 N N . GLN A 1 386 ? 19.575 -11.253 -7.081 1.00 48.69 386 GLN A N 1
ATOM 3078 C CA . GLN A 1 386 ? 20.896 -11.226 -6.435 1.00 48.69 386 GLN A CA 1
ATOM 3079 C C . GLN A 1 386 ? 21.084 -12.340 -5.396 1.00 48.69 386 GLN A C 1
ATOM 3081 O O . GLN A 1 386 ? 22.168 -12.928 -5.330 1.00 48.69 386 GLN A O 1
ATOM 3086 N N . LEU A 1 387 ? 20.042 -12.717 -4.642 1.00 49.19 387 LEU A N 1
ATOM 3087 C CA . LEU A 1 387 ? 20.094 -13.888 -3.753 1.00 49.19 387 LEU A CA 1
ATOM 3088 C C . LEU A 1 387 ? 20.322 -15.177 -4.546 1.00 49.19 387 LEU A C 1
ATOM 3090 O O . LEU A 1 387 ? 21.156 -15.996 -4.149 1.00 49.19 387 LEU A O 1
ATOM 3094 N N . ALA A 1 388 ? 19.649 -15.313 -5.691 1.00 46.47 388 ALA A N 1
ATOM 3095 C CA . ALA A 1 388 ? 19.823 -16.436 -6.602 1.00 46.47 388 ALA A CA 1
ATOM 3096 C C . ALA A 1 388 ? 21.224 -16.484 -7.246 1.00 46.47 388 ALA A C 1
ATOM 3098 O O . ALA A 1 388 ? 21.696 -17.563 -7.573 1.00 46.47 388 ALA A O 1
ATOM 3099 N N . MET A 1 389 ? 21.934 -15.357 -7.364 1.00 45.03 389 MET A N 1
ATOM 3100 C CA . MET A 1 389 ? 23.321 -15.328 -7.860 1.00 45.03 389 MET A CA 1
ATOM 3101 C C . MET A 1 389 ? 24.381 -15.526 -6.760 1.00 45.03 389 MET A C 1
ATOM 3103 O O . MET A 1 389 ? 25.416 -16.138 -6.998 1.00 45.03 389 MET A O 1
ATOM 3107 N N . SER A 1 390 ? 24.149 -15.006 -5.551 1.00 39.19 390 SER A N 1
ATOM 3108 C CA . SER A 1 390 ? 25.145 -14.965 -4.462 1.00 39.19 390 SER A CA 1
ATOM 3109 C C . SER A 1 390 ? 25.397 -16.291 -3.735 1.00 39.19 390 SER A C 1
ATOM 3111 O O . SER A 1 390 ? 26.442 -16.454 -3.113 1.00 39.19 390 SER A O 1
ATOM 3113 N N . ARG A 1 391 ? 24.435 -17.220 -3.758 1.00 41.84 391 ARG A N 1
ATOM 3114 C CA . ARG A 1 391 ? 24.457 -18.447 -2.936 1.00 41.84 391 ARG A CA 1
ATOM 3115 C C . ARG A 1 391 ? 24.753 -19.728 -3.702 1.00 41.84 391 ARG A C 1
ATOM 3117 O O . ARG A 1 391 ? 24.803 -20.792 -3.095 1.00 41.84 391 ARG A O 1
ATOM 3124 N N . TRP A 1 392 ? 24.955 -19.605 -5.004 1.00 38.22 392 TRP A N 1
ATOM 3125 C CA . TRP A 1 392 ? 25.303 -20.705 -5.897 1.00 38.22 392 TRP A CA 1
ATOM 3126 C C . TRP A 1 392 ? 26.632 -20.434 -6.619 1.00 38.22 392 TRP A C 1
ATOM 3128 O O . TRP A 1 392 ? 26.866 -20.960 -7.703 1.00 38.22 392 TRP A O 1
ATOM 3138 N N . ARG A 1 393 ? 27.468 -19.580 -6.009 1.00 30.88 393 ARG A N 1
ATOM 3139 C CA . ARG A 1 393 ? 28.872 -19.364 -6.360 1.00 30.88 393 ARG A CA 1
ATOM 3140 C C . ARG A 1 393 ? 29.797 -20.226 -5.531 1.00 30.88 393 ARG A C 1
ATOM 3142 O O . ARG A 1 393 ? 29.494 -20.400 -4.326 1.00 30.88 393 ARG A O 1
#

Organism: NCBI:txid96644

Radius of gyration: 30.54 Å; chains: 1; bounding box: 83×75×75 Å

Foldseek 3Di:
DVLVVLLVVCCVVPPPCVVVSVVVSVVVVVCVVPPDPDPPVCPVVLVVVLVVVVVDDLLVVLLVVLLVVCVVVPVDPLPPLVPPRPLVVLVVSLVSSCVVCVSNVNNPDSDQDPVNSVVSSLSNLQVVLVVNLVVVVVVVVVDDQDDDPDLVSVLVSLCCCLDPVVVLVVSLVVLLVSLQSDPPDDPPDCPDPDPPVVVVSVVSSVVSSVSSCVSCVLSNQQCPADDPGGHVVVLVSLLSVLQSVLSVVLVPDPCNVVSVVVVVVCVVVLNAADSVVLVVLLVVLQVCCVVQALVLCVVQPCQAPPNPVPHPHHRDVVSVCLDQNCVHSVNCSCVPRLVVSCVSHVRNSPVDDDPDPDDPDDDDFDDDDRDDPVQQADPNRTGDSVSVVPRRD

pLDDT: mean 75.87, std 17.32, range [22.97, 95.69]

InterPro domains:
  IPR009612 IcmF-related [PF06761] (2-81)
  IPR009612 IcmF-related [PF06761] (83-179)
  IPR048677 Type VI secretion system component TssM1, helical domain [PF21070] (284-344)
  IPR053156 Type VI secretion system TssM-like [PTHR36153] (83-269)

Secondary structure (DSSP, 8-state):
-HHHHHHHHHHHHSTT-HHHHHHHHHHHHHHHHHS----HHHHHHHHHHHHHHHTS-HHHHHHHHHHHHHHHH-SSTT---IIIIIHHHTT-HHHHHHHHHHHTT--S-----HHHHHHHHHHHHHHHHHHHHHHHHHHHTT--PPP--SHHHHHHHHHHHHSTT-HHHHHHHHHHHHH--S---------S---HHHHHHHHHHHHHHHHHHHHHHHHHGGG---TTSPPHHHHHHHHHHHHHHHHHHHHSSSSHHHHHHHHHHHHHTT-S--HHHHHHHHHHHHHHHIIIIIHHIIIIITTSBTTSTT-SSBPPHHHHHHHHSTTSHHHHHIIIIIHHHHHHHHHHHSTT---SS---------------GGGTB-TTSPBPHHHHHHS--

Sequence (393 aa):
MVEEWAAKQWQRVYPGQGQLQTDLMRHLSYGLKYADADLPQYRERIGQVQQSLRQLPLAERVYMSMKLEAQERLPVPLDLRTEEYFEPRAKDVTELAMIDQWVLGERQGLDYSEEDRKVLTGRIRALYGADYVDSWRRALNQFSVTDFRDLTHGVAVLEQVTGPAAPLRRLLETLQDNTVIYPSEPLVEASAPVEAEQLQGARAGQQQAAGIRRAFVGLSELLTGKGDQPSYYEETLRAVSAVYDYAKAVEDHPDRGKAALTTVLKRFSLGGPDPALVIEALRELEKRWDAEVHGFYRERLANRYPFKAGSPDDASLEDFEAFFGPQGRLQQFHEQYLNAFIKDNIDALYSESLGLPGSARGAEPVETGRAHPRYLFQPTGALSVQLAMSRWR